Protein AF-A0A9W6WS27-F1 (afdb_monomer)

pLDDT: mean 73.04, std 21.35, range [10.72, 97.38]

InterPro domains:
  IPR033253 Cilia- and flagella-associated protein 45 [PTHR15504] (32-491)
  IPR043597 Trichohyalin-plectin-homology domain [PF13868] (130-472)

Radius of gyration: 86.31 Å; Cα contacts (8 Å, |Δi|>4): 50; chains: 1; bounding box: 166×81×268 Å

Solvent-accessible surface area (backbone atoms only — not comparable to full-atom values): 30994 Å² total; per-residue (Å²): 139,84,91,81,92,85,86,90,85,84,90,84,88,88,84,89,89,81,87,81,88,82,90,84,86,89,89,86,89,85,90,88,86,87,89,87,82,89,84,90,80,85,90,80,90,84,83,80,53,67,71,57,52,49,49,48,56,60,74,66,52,80,72,48,74,68,55,48,52,56,50,49,53,48,54,49,49,54,48,48,53,53,48,50,57,50,46,54,51,48,54,50,52,49,52,52,50,52,52,48,62,70,65,49,81,73,52,71,69,55,48,50,56,47,49,54,50,50,49,52,51,49,53,54,49,53,54,54,54,56,66,35,67,62,48,45,50,46,50,55,42,49,55,49,21,42,52,52,39,52,48,54,50,51,56,47,55,52,48,56,50,50,52,52,48,50,57,49,50,54,51,51,52,53,53,52,50,49,52,51,52,51,51,48,52,59,45,51,53,53,53,47,51,53,48,53,48,51,52,52,54,48,47,54,49,51,53,50,50,49,51,54,47,54,46,51,50,49,53,51,49,50,50,48,50,53,47,50,52,47,47,56,53,46,51,56,49,47,56,61,41,52,66,54,42,67,70,47,61,86,68,62,86,81,72,84,88,82,76,92,82,81,87,86,87,85,84,84,89,85,82,88,80,88,82,84,86,88,85,85,87,87,84,81,89,80,78,86,84,83,84,83,81,85,68,97,76,79,87,80,92,68,101,76,85,86,86,78,86,81,86,70,92,78,79,78,95,81,78,72,95,73,89,79,88,89,87,86,88,86,86,87,89,84,87,88,90,90,85,90,88,89,87,91,84,91,90,92,89,86,84,94,67,76,70,69,49,62,67,48,47,57,55,45,47,56,48,46,51,55,48,45,58,48,47,50,56,46,49,53,51,50,51,55,46,50,48,52,50,48,53,52,49,49,55,49,52,50,52,49,54,50,50,53,50,54,51,51,50,51,51,50,53,52,52,52,52,52,49,51,55,50,50,53,51,50,53,50,52,49,50,51,51,50,51,53,51,49,50,54,48,50,53,58,46,50,52,50,52,50,53,50,52,50,50,55,50,52,50,50,52,50,53,50,57,54,45,55,40,49,74,72,65,33,50,69,77,53,44,45,68,57,73,68,55,64,64,80,74,67,78,114

Organism: NCBI:txid2077276

Mean predicted aligned error: 22.37 Å

Sequence (492 aa):
MLKRNIVATQSSTLSNQEGGDDGNSSLHGQLGKRVGKRMATKAPLVVVPEDELERIKAETKILTPADLEALEAKREADQEHQRLTSKARKDHMLKLSEEAAQRAPKSEIEQIFSAEKHEILRRAQVLKDQMHDSVKLMKTLGTRAQAFTIRDQQLKVKKELEDEHHIYDEKMNTLMEIERLESLKRQEHRDEEKKKKRYADRKVLEDQIEDRRRQRLKESNEIAQEAQEMLTKIQRQQEEEAEKERAKALRAQRSMEEIKKFNEETLQRRQEVQRKIKEEEDQVLAYQLKKAEDLKRREEEEAQRRHEAELRCAKLRSMQEKMANEKAELDELRAKRAAEARERQAREADLALARKQKEEMDELRRARNAQAMHRERARVKEATLQQREYESIMVQVESDKARVKAEDEKRKLASMAHRRVLQSQIEEKERLKKLAFIKKQEEGQALKEEFARELEKLEKIRLEEVGELVEAGVNPLYLSEMKALVIEKQIR

Foldseek 3Di:
DDDDDDDDDDDDDDDDDDDDDDDDDDDDDDDDDDDDDDDDDDDDDDDQDVVNVVVCVVVPPPQDVVNVVVVVVVVVVVVVVVVVVVVVVVVVVVVVVVVCVVPPDDDPVVVVVVVVVVVVVVVVVVVVLCPAVLNVVLVVLLVVLVVVQVVVVVVVVVVVVVVVVVVVVVVVVVVVVVVVVVVVVVVVVVVVVVVVVVVVVVVVVVVVVVVVVVVVVVVVVVVVVVVVVVVVVVVVVVVVVVVVVVVVVVPPPPDDDPDDDDDDDDDDDDDDPDDPDPDPDPPDDPPDDPDPPPDVPPDDPDPDPDDDDPPDDDDDPDDDPDDDDDPDPPDDPDDDDDDDDDDDDDDDDDDPDPDVVPVVVVVCVVVVVVVVVVVVVVVVVVVVVVVVVVVVVVVVVVVVVVVVVVVVVVVVVVVVVVVVVVVVVVVVVVVVVVVVVVVVVVVVVVVVVVVVVSVVVSVVVLVVSLVVSVVVVRDVVSCPCSNPDDVVVSVD

Structure (mmCIF, N/CA/C/O backbone):
data_AF-A0A9W6WS27-F1
#
_entry.id   AF-A0A9W6WS27-F1
#
loop_
_atom_site.group_PDB
_atom_site.id
_atom_site.type_symbol
_atom_site.label_atom_id
_atom_site.label_alt_id
_atom_site.label_comp_id
_atom_site.label_asym_id
_atom_site.label_entity_id
_atom_site.label_seq_id
_atom_site.pdbx_PDB_ins_code
_atom_site.Cartn_x
_atom_site.Cartn_y
_atom_site.Cartn_z
_atom_site.occupancy
_atom_site.B_iso_or_equiv
_atom_site.auth_seq_id
_atom_site.auth_comp_id
_atom_site.auth_asym_id
_atom_site.auth_atom_id
_atom_site.pdbx_PDB_model_num
ATOM 1 N N . MET A 1 1 ? 11.389 -37.308 45.048 1.00 40.06 1 MET A N 1
ATOM 2 C CA . MET A 1 1 ? 12.654 -37.765 45.680 1.00 40.06 1 MET A CA 1
ATOM 3 C C . MET A 1 1 ? 13.746 -36.799 45.225 1.00 40.06 1 MET A C 1
ATOM 5 O O . MET A 1 1 ? 13.680 -36.430 44.066 1.00 40.06 1 MET A O 1
ATOM 9 N N . LEU A 1 2 ? 14.693 -36.291 46.021 1.00 35.94 2 LEU A N 1
ATOM 10 C CA . LEU A 1 2 ? 15.116 -36.556 47.410 1.00 35.94 2 LEU A CA 1
ATOM 11 C C . LEU A 1 2 ? 15.575 -35.235 48.083 1.00 35.94 2 LEU A C 1
ATOM 13 O O . LEU A 1 2 ? 15.938 -34.290 47.392 1.00 35.94 2 LEU A O 1
ATOM 17 N N . LYS A 1 3 ? 15.586 -35.179 49.425 1.00 50.16 3 LYS A N 1
ATOM 18 C CA . LYS A 1 3 ? 16.184 -34.081 50.222 1.00 50.16 3 LYS A CA 1
ATOM 19 C C . LYS A 1 3 ? 17.676 -34.338 50.503 1.00 50.16 3 LYS A C 1
ATOM 21 O O . LYS A 1 3 ? 18.033 -35.498 50.696 1.00 50.16 3 LYS A O 1
ATOM 26 N N . ARG A 1 4 ? 18.470 -33.268 50.672 1.00 41.88 4 ARG A N 1
ATOM 27 C CA . ARG A 1 4 ? 19.651 -33.080 51.572 1.00 41.88 4 ARG A CA 1
ATOM 28 C C . ARG A 1 4 ? 20.161 -31.639 51.337 1.00 41.88 4 ARG A C 1
ATOM 30 O O . ARG A 1 4 ? 20.271 -31.270 50.178 1.00 41.88 4 ARG A O 1
ATOM 37 N N . ASN A 1 5 ? 20.280 -30.704 52.289 1.00 45.62 5 ASN A N 1
ATOM 38 C CA . ASN A 1 5 ? 20.915 -30.647 53.625 1.00 45.62 5 ASN A CA 1
ATOM 39 C C . ASN A 1 5 ? 22.427 -30.926 53.648 1.00 45.62 5 ASN A C 1
ATOM 41 O O . ASN A 1 5 ? 22.810 -32.033 53.285 1.00 45.62 5 ASN A O 1
ATOM 45 N N . ILE A 1 6 ? 23.189 -29.948 54.186 1.00 37.59 6 ILE A N 1
ATOM 46 C CA . ILE A 1 6 ? 24.483 -29.954 54.938 1.00 37.59 6 ILE A CA 1
ATOM 47 C C . ILE A 1 6 ? 25.163 -28.587 54.653 1.00 37.59 6 ILE A C 1
ATOM 49 O O . ILE A 1 6 ? 25.427 -28.293 53.498 1.00 37.59 6 ILE A O 1
ATOM 53 N N . VAL A 1 7 ? 25.159 -27.593 55.558 1.00 36.16 7 VAL A N 1
ATOM 54 C CA . VAL A 1 7 ? 25.900 -27.380 56.836 1.00 36.16 7 VAL A CA 1
ATOM 55 C C . VAL A 1 7 ? 27.152 -26.491 56.662 1.00 36.16 7 VAL A C 1
ATOM 57 O O . VAL A 1 7 ? 27.851 -26.552 55.662 1.00 36.16 7 VAL A O 1
ATOM 60 N N . ALA A 1 8 ? 27.343 -25.625 57.661 1.00 39.62 8 ALA A N 1
ATOM 61 C CA . ALA A 1 8 ? 28.227 -24.465 57.765 1.00 39.62 8 ALA A CA 1
ATOM 62 C C . ALA A 1 8 ? 29.754 -24.686 57.705 1.00 39.62 8 ALA A C 1
ATOM 64 O O . ALA A 1 8 ? 30.258 -25.762 58.015 1.00 39.62 8 ALA A O 1
ATOM 65 N N . THR A 1 9 ? 30.472 -23.570 57.517 1.00 33.84 9 THR A N 1
ATOM 66 C CA . THR A 1 9 ? 31.844 -23.329 58.009 1.00 33.84 9 THR A CA 1
ATOM 67 C C . THR A 1 9 ? 31.964 -21.913 58.598 1.00 33.84 9 THR A C 1
ATOM 69 O O . THR A 1 9 ? 31.329 -20.983 58.105 1.00 33.84 9 THR A O 1
ATOM 72 N N . GLN A 1 10 ? 32.755 -21.756 59.665 1.00 37.88 10 GLN A N 1
ATOM 73 C CA . GLN A 1 10 ? 33.026 -20.492 60.379 1.00 37.88 10 GLN A CA 1
ATOM 74 C C . GLN A 1 10 ? 34.443 -19.947 60.067 1.00 37.88 10 GLN A C 1
ATOM 76 O O . GLN A 1 10 ? 35.187 -20.583 59.326 1.00 37.88 10 GLN A O 1
ATOM 81 N N . SER A 1 11 ? 34.827 -18.856 60.758 1.00 32.66 11 SER A N 1
ATOM 82 C CA . SER A 1 11 ? 36.189 -18.292 60.955 1.00 32.66 11 SER A CA 1
ATOM 83 C C . SER A 1 11 ? 36.771 -17.388 59.845 1.00 32.66 11 SER A C 1
ATOM 85 O O . SER A 1 11 ? 36.413 -17.547 58.686 1.00 32.66 11 SER A O 1
ATOM 87 N N . SER A 1 12 ? 37.715 -16.463 60.106 1.00 32.25 12 SER A N 1
ATOM 88 C CA . SER A 1 12 ? 37.779 -15.382 61.130 1.00 32.25 12 SER A CA 1
ATOM 89 C C . SER A 1 12 ? 39.025 -14.484 60.930 1.00 32.25 12 SER A C 1
ATOM 91 O O . SER A 1 12 ? 40.120 -15.015 60.783 1.00 32.25 12 SER A O 1
ATOM 93 N N . THR A 1 13 ? 38.867 -13.162 61.130 1.00 32.94 13 THR A N 1
ATOM 94 C CA . THR A 1 13 ? 39.863 -12.169 61.644 1.00 32.94 13 THR A CA 1
ATOM 95 C C . THR A 1 13 ? 41.123 -11.743 60.843 1.00 32.94 13 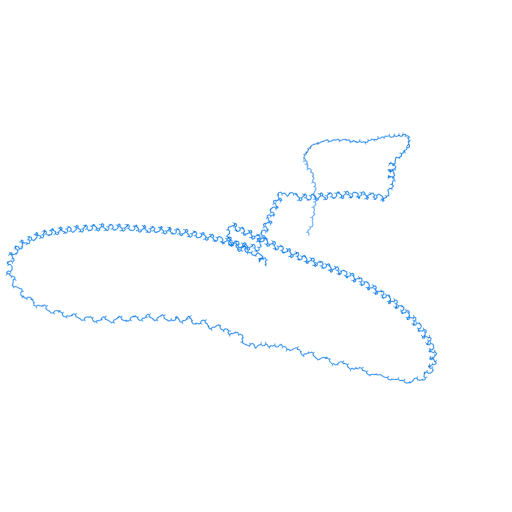THR A C 1
ATOM 97 O O . THR A 1 13 ? 41.737 -12.545 60.155 1.00 32.94 13 THR A O 1
ATOM 100 N N . LEU A 1 14 ? 41.551 -10.487 61.125 1.00 33.91 14 LEU A N 1
ATOM 101 C CA . LEU A 1 14 ? 42.830 -9.782 60.819 1.00 33.91 14 LEU A CA 1
ATOM 102 C C . LEU A 1 14 ? 43.001 -9.187 59.391 1.00 33.91 14 LEU A C 1
ATOM 104 O O . LEU A 1 14 ? 42.597 -9.818 58.426 1.00 33.91 14 LEU A O 1
ATOM 108 N N . SER A 1 15 ? 43.608 -7.999 59.165 1.00 33.66 15 SER A N 1
ATOM 109 C CA . SER A 1 15 ? 44.001 -6.877 60.065 1.00 33.66 15 SER A CA 1
ATOM 110 C C . SER A 1 15 ? 44.525 -5.621 59.310 1.00 33.66 15 SER A C 1
ATOM 112 O O . SER A 1 15 ? 45.209 -5.782 58.307 1.00 33.66 15 SER A O 1
ATOM 114 N N . ASN A 1 16 ? 44.379 -4.439 59.941 1.00 34.50 16 ASN A N 1
ATOM 115 C CA . ASN A 1 16 ? 45.289 -3.259 59.960 1.00 34.50 16 ASN A CA 1
ATOM 116 C C . ASN A 1 16 ? 45.363 -2.157 58.860 1.00 34.50 16 ASN A C 1
ATOM 118 O O . ASN A 1 16 ? 45.214 -2.401 57.670 1.00 34.50 16 ASN A O 1
ATOM 122 N N . GLN A 1 17 ? 45.758 -0.973 59.384 1.00 35.91 17 GLN A N 1
ATOM 123 C CA . GLN A 1 17 ? 46.262 0.299 58.805 1.00 35.91 17 GLN A CA 1
ATOM 124 C C . GLN A 1 17 ? 45.269 1.376 58.299 1.00 35.91 17 GLN A C 1
ATOM 126 O O . GLN A 1 17 ? 44.304 1.049 57.620 1.00 35.91 17 GLN A O 1
ATOM 131 N N . GLU A 1 18 ? 45.493 2.691 58.513 1.00 34.69 18 GLU A N 1
ATOM 132 C CA . GLU A 1 18 ? 46.156 3.447 59.618 1.00 34.69 18 GLU A CA 1
ATOM 133 C C . GLU A 1 18 ? 45.931 4.981 59.462 1.00 34.69 18 GLU A C 1
ATOM 135 O O . GLU A 1 18 ? 45.729 5.446 58.344 1.00 34.69 18 GLU A O 1
ATOM 140 N N . GLY A 1 19 ? 46.041 5.757 60.558 1.00 29.69 19 GLY A N 1
ATOM 141 C CA . GLY A 1 19 ? 46.113 7.242 60.585 1.00 29.69 19 GLY A CA 1
ATOM 142 C C . GLY A 1 19 ? 44.777 8.018 60.474 1.00 29.69 19 GLY A C 1
ATOM 143 O O . GLY A 1 19 ? 43.865 7.587 59.781 1.00 29.69 19 GLY A O 1
ATOM 144 N N . GLY A 1 20 ? 44.571 9.179 61.117 1.00 32.94 20 GLY A N 1
ATOM 145 C CA . GLY A 1 20 ? 45.378 9.894 62.122 1.00 32.94 20 GLY A CA 1
ATOM 146 C C . GLY A 1 20 ? 45.042 11.402 62.208 1.00 32.94 20 GLY A C 1
ATOM 147 O O . GLY A 1 20 ? 45.109 12.065 61.180 1.00 32.94 20 GLY A O 1
ATOM 148 N N . ASP A 1 21 ? 44.767 11.896 63.432 1.00 34.75 21 ASP A N 1
ATOM 149 C CA . ASP A 1 21 ? 45.034 13.264 63.967 1.00 34.75 21 ASP A CA 1
ATOM 150 C C . ASP A 1 21 ? 44.313 14.525 63.392 1.00 34.75 21 ASP A C 1
ATOM 152 O O . ASP A 1 21 ? 43.947 14.563 62.223 1.00 34.75 21 ASP A O 1
ATOM 156 N N . ASP A 1 22 ? 44.058 15.629 64.135 1.00 35.16 22 ASP A N 1
ATOM 157 C CA . ASP A 1 22 ? 44.224 15.954 65.580 1.00 35.16 22 ASP A CA 1
ATOM 158 C C . ASP A 1 22 ? 43.330 17.162 66.038 1.00 35.16 22 ASP A C 1
ATOM 160 O O . ASP A 1 22 ? 42.973 18.016 65.228 1.00 35.16 22 ASP A O 1
ATOM 164 N N . GLY A 1 23 ? 43.054 17.258 67.354 1.00 30.73 23 GLY A N 1
ATOM 165 C CA . GLY A 1 23 ? 42.897 18.476 68.192 1.00 30.73 23 GLY A CA 1
ATOM 166 C C . GLY A 1 23 ? 41.609 19.349 68.204 1.00 30.73 23 GLY A C 1
ATOM 167 O O . GLY A 1 23 ? 40.865 19.404 67.234 1.00 30.73 23 GLY A O 1
ATOM 168 N N . ASN A 1 24 ? 41.296 20.160 69.246 1.00 35.22 24 ASN A N 1
ATOM 169 C CA . ASN A 1 24 ? 41.507 20.092 70.722 1.00 35.22 24 ASN A CA 1
ATOM 170 C C . ASN A 1 24 ? 40.685 21.215 71.463 1.00 35.22 24 ASN A C 1
ATOM 172 O O . ASN A 1 24 ? 40.178 22.131 70.821 1.00 35.22 24 ASN A O 1
ATOM 176 N N . SER A 1 25 ? 40.680 21.212 72.813 1.00 31.05 25 SER A N 1
ATOM 177 C CA . SER A 1 25 ? 40.244 22.238 73.810 1.00 31.05 25 SER A CA 1
ATOM 178 C C . SER A 1 25 ? 38.731 22.256 74.162 1.00 31.05 25 SER A C 1
ATOM 180 O O . SER A 1 25 ? 37.904 22.445 73.282 1.00 31.05 25 SER A O 1
ATOM 182 N N . SER A 1 26 ? 38.244 21.870 75.366 1.00 33.38 26 SER A N 1
ATOM 183 C CA . SER A 1 26 ? 38.451 22.288 76.795 1.00 33.38 26 SER A CA 1
ATOM 184 C C . SER A 1 26 ? 37.509 23.449 77.206 1.00 33.38 26 SER A C 1
ATOM 186 O O . SER A 1 26 ? 37.306 24.326 76.384 1.00 33.38 26 SER A O 1
ATOM 188 N N . LEU A 1 27 ? 36.860 23.585 78.379 1.00 28.95 27 LEU A N 1
ATOM 189 C CA . LEU A 1 27 ? 37.094 23.258 79.812 1.00 28.95 27 LEU A CA 1
ATOM 190 C C . LEU A 1 27 ? 35.717 23.097 80.549 1.00 28.95 27 LEU A C 1
ATOM 192 O O . LEU A 1 27 ? 34.692 23.332 79.923 1.00 28.95 27 LEU A O 1
ATOM 196 N N . HIS A 1 28 ? 35.554 22.877 81.871 1.00 30.34 28 HIS A N 1
ATOM 197 C CA . HIS A 1 28 ? 36.192 22.003 82.885 1.00 30.34 28 HIS A CA 1
ATOM 198 C C . HIS A 1 28 ? 35.439 22.134 84.250 1.00 30.34 28 HIS A C 1
ATOM 200 O O . HIS A 1 28 ? 35.124 23.249 84.654 1.00 30.34 28 HIS A O 1
ATOM 206 N N . GLY A 1 29 ? 35.262 21.042 85.019 1.00 29.09 29 GLY A N 1
ATOM 207 C CA . GLY A 1 29 ? 34.930 21.066 86.468 1.00 29.09 29 GLY A CA 1
ATOM 208 C C . GLY A 1 29 ? 33.453 20.818 86.866 1.00 29.09 29 GLY A C 1
ATOM 209 O O . GLY A 1 29 ? 32.547 21.086 86.091 1.00 29.09 29 GLY A O 1
ATOM 210 N N . GLN A 1 30 ? 33.132 20.304 88.066 1.00 33.69 30 GLN A N 1
ATOM 211 C CA . GLN A 1 30 ? 33.994 19.706 89.103 1.00 33.69 30 GLN A CA 1
ATOM 212 C C . GLN A 1 30 ? 33.176 18.788 90.051 1.00 33.69 30 GLN A C 1
ATOM 214 O O . GLN A 1 30 ? 31.986 19.003 90.267 1.00 33.69 30 GLN A O 1
ATOM 219 N N . LEU A 1 31 ? 33.807 17.752 90.620 1.00 37.69 31 LEU A N 1
ATOM 220 C CA . LEU A 1 31 ? 33.181 16.771 91.528 1.00 37.69 31 LEU A CA 1
ATOM 221 C C . LEU A 1 31 ? 33.170 17.230 92.998 1.00 37.69 31 LEU A C 1
ATOM 223 O O . LEU A 1 31 ? 34.137 17.821 93.471 1.00 37.69 31 LEU A O 1
ATOM 227 N N . GLY A 1 32 ? 32.144 16.821 93.756 1.00 30.70 32 GLY A N 1
ATOM 228 C CA . GLY A 1 32 ? 32.062 17.022 95.207 1.00 30.70 32 GLY A CA 1
ATOM 229 C C . GLY A 1 32 ? 31.523 15.806 95.971 1.00 30.70 32 GLY A C 1
ATOM 230 O O . GLY A 1 32 ? 30.317 15.626 96.091 1.00 30.70 32 GLY A O 1
ATOM 231 N N . LYS A 1 33 ? 32.418 14.996 96.556 1.00 38.50 33 LYS A N 1
ATOM 232 C CA . LYS A 1 33 ? 32.110 14.041 97.641 1.00 38.50 33 LYS A CA 1
ATOM 233 C C . LYS A 1 33 ? 32.955 14.397 98.862 1.00 38.50 33 LYS A C 1
ATOM 235 O O . LYS A 1 33 ? 34.175 14.474 98.737 1.00 38.50 33 LYS A O 1
ATOM 240 N N . ARG A 1 34 ? 32.350 14.503 100.051 1.00 31.08 34 ARG A N 1
ATOM 241 C CA . ARG A 1 34 ? 33.059 14.384 101.340 1.00 31.08 34 ARG A CA 1
ATOM 242 C C . ARG A 1 34 ? 32.205 13.651 102.373 1.00 31.08 34 ARG A C 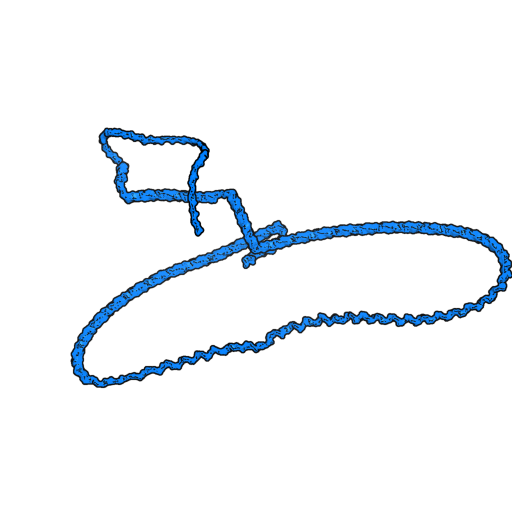1
ATOM 244 O O . ARG A 1 34 ? 30.996 13.831 102.433 1.00 31.08 34 ARG A O 1
ATOM 251 N N . VAL A 1 35 ? 32.876 12.836 103.182 1.00 36.28 35 VAL A N 1
ATOM 252 C CA . VAL A 1 35 ? 32.336 12.140 104.359 1.00 36.28 35 VAL A CA 1
ATOM 253 C C . VAL A 1 35 ? 32.805 12.888 105.612 1.00 36.28 35 VAL A C 1
ATOM 255 O O . VAL A 1 35 ? 33.951 13.332 105.660 1.00 36.28 35 VAL A O 1
ATOM 258 N N . GLY A 1 36 ? 31.942 13.010 106.624 1.00 33.62 36 GLY A N 1
ATOM 259 C CA . GLY A 1 36 ? 32.227 13.629 107.926 1.00 33.62 36 GLY A CA 1
ATOM 260 C C . GLY A 1 36 ? 31.649 12.796 109.077 1.00 33.62 36 GLY A C 1
ATOM 261 O O . GLY A 1 36 ? 30.747 11.989 108.863 1.00 33.62 36 GLY A O 1
ATOM 262 N N . LYS A 1 37 ? 32.210 12.916 110.288 1.00 34.19 37 LYS A N 1
ATOM 263 C CA . LYS A 1 37 ? 32.155 11.869 111.329 1.00 34.19 37 LYS A CA 1
ATOM 264 C C . LYS A 1 37 ? 31.637 12.402 112.679 1.00 34.19 37 LYS A C 1
ATOM 266 O O . LYS A 1 37 ? 32.184 13.367 113.183 1.00 34.19 37 LYS A O 1
ATOM 271 N N . ARG A 1 38 ? 30.661 11.688 113.263 1.00 32.72 38 ARG A N 1
ATOM 272 C CA . ARG A 1 38 ? 30.291 11.538 114.700 1.00 32.72 38 ARG A CA 1
ATOM 273 C C . ARG A 1 38 ? 30.209 12.757 115.667 1.00 32.72 38 ARG A C 1
ATOM 275 O O . ARG A 1 38 ? 31.209 13.377 115.986 1.00 32.72 38 ARG A O 1
ATOM 282 N N . MET A 1 39 ? 29.055 12.782 116.360 1.00 32.03 39 MET A N 1
ATOM 283 C CA . MET A 1 39 ? 28.789 13.136 117.782 1.00 32.03 39 MET A CA 1
ATOM 284 C C . MET A 1 39 ? 28.364 14.570 118.182 1.00 32.03 39 MET A C 1
ATOM 286 O O . MET A 1 39 ? 29.179 15.450 118.408 1.00 32.03 39 MET A O 1
ATOM 290 N N . ALA A 1 40 ? 27.049 14.677 118.427 1.00 44.00 40 ALA A N 1
ATOM 291 C CA . ALA A 1 40 ? 26.361 15.289 119.577 1.00 44.00 40 ALA A CA 1
ATOM 292 C C . ALA A 1 40 ? 26.664 16.737 120.028 1.00 44.00 40 ALA A C 1
ATOM 294 O O . ALA A 1 40 ? 27.675 17.010 120.661 1.00 44.00 40 ALA A O 1
ATOM 295 N N . THR A 1 41 ? 25.637 17.596 119.956 1.00 35.12 41 THR A N 1
ATOM 296 C CA . THR A 1 41 ? 25.129 18.371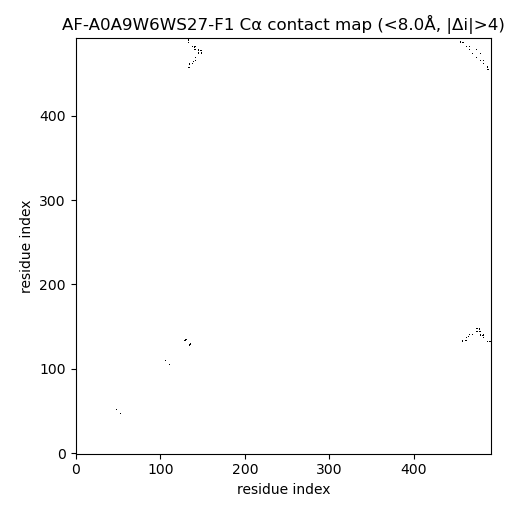 121.114 1.00 35.12 41 THR A CA 1
ATOM 297 C C . THR A 1 41 ? 23.668 18.812 120.892 1.00 35.12 41 THR A C 1
ATOM 299 O O . THR A 1 41 ? 23.248 19.016 119.762 1.00 35.12 41 THR A O 1
ATOM 302 N N . LYS A 1 42 ? 22.917 18.875 122.004 1.00 41.06 42 LYS A N 1
ATOM 303 C CA . LYS A 1 42 ? 21.566 19.428 122.290 1.00 41.06 42 LYS A CA 1
ATOM 304 C C . LYS A 1 42 ? 20.669 19.936 121.134 1.00 41.06 42 LYS A C 1
ATOM 306 O O . LYS A 1 42 ? 21.043 20.807 120.362 1.00 41.06 42 LYS A O 1
ATOM 311 N N . ALA A 1 43 ? 19.412 19.482 121.146 1.00 49.16 43 ALA A N 1
ATOM 312 C CA . ALA A 1 43 ? 18.354 19.900 120.224 1.00 49.16 43 ALA A CA 1
ATOM 313 C C . ALA A 1 43 ? 17.794 21.314 120.505 1.00 49.16 43 ALA A C 1
ATOM 315 O O . ALA A 1 43 ? 17.611 21.672 121.671 1.00 49.16 43 ALA A O 1
ATOM 316 N N . PRO A 1 44 ? 17.415 22.055 119.449 1.00 46.47 44 PRO A N 1
ATOM 317 C CA . PRO A 1 44 ? 16.407 23.109 119.497 1.00 46.47 44 PRO A CA 1
ATOM 318 C C . PRO A 1 44 ? 15.129 22.744 118.709 1.00 46.47 44 PRO A C 1
ATOM 320 O O . PRO A 1 44 ? 15.103 21.821 117.896 1.00 46.47 44 PRO A O 1
ATOM 323 N N . LEU A 1 45 ? 14.063 23.500 118.975 1.00 53.59 45 LEU A N 1
ATOM 324 C CA . LEU A 1 45 ? 12.737 23.410 118.355 1.00 53.59 45 LEU A CA 1
ATOM 325 C C . LEU A 1 45 ? 12.790 23.675 116.835 1.00 53.59 45 LEU A C 1
ATOM 327 O O . LEU A 1 45 ? 13.287 24.718 116.416 1.00 53.59 45 LEU A O 1
ATOM 331 N N . VAL A 1 46 ? 12.242 22.766 116.022 1.00 53.88 46 VAL A N 1
ATOM 332 C CA . VAL A 1 46 ? 12.137 22.929 114.559 1.00 53.88 46 VAL A CA 1
ATOM 333 C C . VAL A 1 46 ? 10.787 23.552 114.204 1.00 53.88 46 VAL A C 1
ATOM 335 O O . VAL A 1 46 ? 9.741 22.974 114.495 1.00 53.88 46 VAL A O 1
ATOM 338 N N . VAL A 1 47 ? 10.817 24.718 113.556 1.00 65.12 47 VAL A N 1
ATOM 339 C CA . VAL A 1 47 ? 9.648 25.339 112.916 1.00 65.12 47 VAL A CA 1
ATOM 340 C C . VAL A 1 47 ? 9.654 24.919 111.449 1.00 65.12 47 VAL A C 1
ATOM 342 O O . VAL A 1 47 ? 10.592 25.247 110.728 1.00 65.12 47 VAL A O 1
ATOM 345 N N . VAL A 1 48 ? 8.633 24.174 111.025 1.00 67.06 48 VAL A N 1
ATOM 346 C CA . VAL A 1 48 ? 8.501 23.678 109.646 1.00 67.06 48 VAL A CA 1
ATOM 347 C C . VAL A 1 48 ? 7.835 24.766 108.785 1.00 67.06 48 VAL A C 1
ATOM 349 O O . VAL A 1 48 ? 6.727 25.180 109.134 1.00 67.06 48 VAL A O 1
ATOM 352 N N . PRO A 1 49 ? 8.467 25.256 107.700 1.00 78.19 49 PRO A N 1
ATOM 353 C CA . PRO A 1 49 ? 7.851 26.218 106.783 1.00 78.19 49 PRO A CA 1
ATOM 354 C C . PRO A 1 49 ? 6.701 25.579 105.990 1.00 78.19 49 PRO A C 1
ATOM 356 O O . PRO A 1 49 ? 6.674 24.363 105.800 1.00 78.19 49 PRO A O 1
ATOM 359 N N . GLU A 1 50 ? 5.758 26.388 105.499 1.00 73.12 50 GLU A N 1
ATOM 360 C CA . GLU A 1 50 ? 4.568 25.875 104.798 1.00 73.12 50 GLU A CA 1
ATOM 361 C C . GLU A 1 50 ? 4.924 25.047 103.555 1.00 73.12 50 GLU A C 1
ATOM 363 O O . GLU A 1 50 ? 4.323 23.996 103.361 1.00 73.12 50 GLU A O 1
ATOM 368 N N . ASP A 1 51 ? 5.976 25.407 102.811 1.00 77.44 51 ASP A N 1
ATOM 369 C CA . ASP A 1 51 ? 6.482 24.619 101.675 1.00 77.44 51 ASP A CA 1
ATOM 370 C C . ASP A 1 51 ? 6.948 23.208 102.085 1.00 77.44 51 ASP A C 1
ATOM 372 O O . ASP A 1 51 ? 6.681 22.225 101.391 1.00 77.44 51 ASP A O 1
ATOM 376 N N . GLU A 1 52 ? 7.622 23.071 103.235 1.00 74.62 52 GLU A N 1
ATOM 377 C CA . GLU A 1 52 ? 7.981 21.755 103.779 1.00 74.62 52 GLU A CA 1
ATOM 378 C C . GLU A 1 52 ? 6.751 21.033 104.330 1.00 74.62 52 GLU A C 1
ATOM 380 O O . GLU A 1 52 ? 6.659 19.815 104.205 1.00 74.62 52 GLU A O 1
ATOM 385 N N . LEU A 1 53 ? 5.771 21.752 104.883 1.00 69.94 53 LEU A N 1
ATOM 386 C CA . LEU A 1 53 ? 4.521 21.170 105.364 1.00 69.94 53 LEU A CA 1
ATOM 387 C C . LEU A 1 53 ? 3.658 20.630 104.209 1.00 69.94 53 LEU A C 1
ATOM 389 O O . LEU A 1 53 ? 3.063 19.561 104.336 1.00 69.94 53 LEU A O 1
ATOM 393 N N . GLU A 1 54 ? 3.589 21.338 103.081 1.00 75.00 54 GLU A N 1
ATOM 394 C CA . GLU A 1 54 ? 2.914 20.896 101.858 1.00 75.00 54 GLU A CA 1
ATOM 395 C C . GLU A 1 54 ? 3.671 19.765 101.173 1.00 75.00 54 GLU A C 1
ATOM 397 O O . GLU A 1 54 ? 3.058 18.767 100.792 1.00 75.00 54 GLU A O 1
ATOM 402 N N . ARG A 1 55 ? 5.004 19.848 101.110 1.00 77.06 55 ARG A N 1
ATOM 403 C CA . ARG A 1 55 ? 5.845 18.748 100.635 1.00 77.06 55 ARG A CA 1
ATOM 404 C C . ARG A 1 55 ? 5.665 17.493 101.490 1.00 77.06 55 ARG A C 1
ATOM 406 O O . ARG A 1 55 ? 5.458 16.422 100.933 1.00 77.06 55 ARG A O 1
ATOM 413 N N . ILE A 1 56 ? 5.647 17.613 102.819 1.00 70.56 56 ILE A N 1
ATOM 414 C CA . ILE A 1 56 ? 5.358 16.498 103.731 1.00 70.56 56 ILE A CA 1
ATOM 415 C C . ILE A 1 56 ? 3.930 15.985 103.507 1.00 70.56 56 ILE A C 1
ATOM 417 O O . ILE A 1 56 ? 3.748 14.776 103.425 1.00 70.56 56 ILE A O 1
ATOM 421 N N . LYS A 1 57 ? 2.913 16.840 103.336 1.00 69.81 57 LYS A N 1
ATOM 422 C CA . LYS A 1 57 ? 1.535 16.403 103.010 1.00 69.81 57 LYS A CA 1
ATOM 423 C C . LYS A 1 57 ? 1.436 15.682 101.657 1.00 69.81 57 LYS A C 1
ATOM 425 O O . LYS A 1 57 ? 0.625 14.770 101.521 1.00 69.81 57 LYS A O 1
ATOM 430 N N . ALA A 1 58 ? 2.247 16.063 100.671 1.00 69.12 58 ALA A N 1
ATOM 431 C CA . ALA A 1 58 ? 2.313 15.406 99.368 1.00 69.12 58 ALA A CA 1
ATOM 432 C C . ALA A 1 58 ? 3.074 14.068 99.431 1.00 69.12 58 ALA A C 1
ATOM 434 O O . ALA A 1 58 ? 2.596 13.074 98.892 1.00 69.12 58 ALA A O 1
ATOM 435 N N . GLU A 1 59 ? 4.210 14.019 100.134 1.00 67.69 59 GLU A N 1
ATOM 436 C CA . GLU A 1 59 ? 5.030 12.812 100.332 1.00 67.69 59 GLU A CA 1
ATOM 437 C C . GLU A 1 59 ? 4.377 11.795 101.294 1.00 67.69 59 GLU A C 1
ATOM 439 O O . GLU A 1 59 ? 4.596 10.594 101.157 1.00 67.69 59 GLU A O 1
ATOM 444 N N . THR A 1 60 ? 3.534 12.240 102.235 1.00 65.56 60 THR A N 1
ATOM 445 C CA . THR A 1 60 ? 2.767 11.366 103.152 1.00 65.56 60 THR A CA 1
ATOM 446 C C . THR A 1 60 ? 1.401 10.944 102.611 1.00 65.56 60 THR A C 1
ATOM 448 O O . THR A 1 60 ? 0.686 10.184 103.272 1.00 65.56 60 THR A O 1
ATOM 451 N N . LYS A 1 61 ? 1.022 11.377 101.401 1.00 64.31 61 LYS A N 1
ATOM 452 C CA . LYS A 1 61 ? -0.197 10.897 100.750 1.00 64.31 61 LYS A CA 1
ATOM 453 C C . LYS A 1 61 ? 0.000 9.438 100.335 1.00 64.31 61 LYS A C 1
ATOM 455 O O . LYS A 1 61 ? 0.629 9.154 99.321 1.00 64.31 61 LYS A O 1
ATOM 460 N N . ILE A 1 62 ? -0.556 8.517 101.124 1.00 63.97 62 ILE A N 1
ATOM 461 C CA . ILE A 1 62 ? -0.553 7.078 100.833 1.00 63.97 62 ILE A CA 1
ATOM 462 C C . ILE A 1 62 ? -1.303 6.860 99.514 1.00 63.97 62 ILE A C 1
ATOM 464 O O . ILE A 1 62 ? -2.532 6.901 99.478 1.00 63.97 62 ILE A O 1
ATOM 468 N N . LEU A 1 63 ? -0.551 6.671 98.429 1.00 63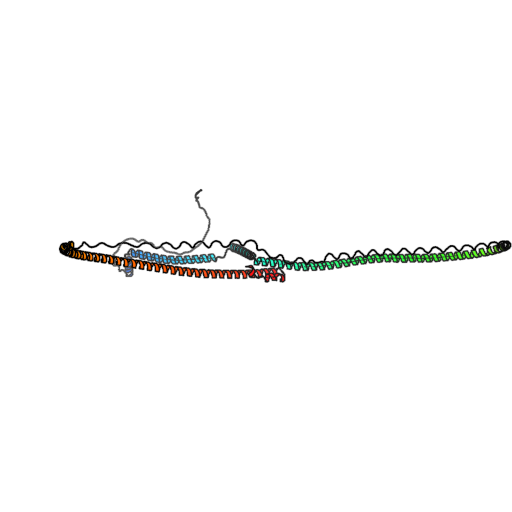.09 63 LEU A N 1
ATOM 469 C CA . LEU A 1 63 ? -1.104 6.373 97.113 1.00 63.09 63 LEU A CA 1
ATOM 470 C C . LEU A 1 63 ? -1.761 4.994 97.164 1.00 63.09 63 LEU A C 1
ATOM 472 O O . LEU A 1 63 ? -1.126 4.006 97.540 1.00 63.09 63 LEU A O 1
ATOM 476 N N . THR A 1 64 ? -3.035 4.924 96.790 1.00 71.62 64 THR A N 1
ATOM 477 C CA . THR A 1 64 ? -3.694 3.633 96.583 1.00 71.62 64 THR A CA 1
ATOM 478 C C . THR A 1 64 ? -3.124 2.975 95.317 1.00 71.62 64 THR A C 1
ATOM 480 O O . THR A 1 64 ? -2.597 3.683 94.453 1.00 71.62 64 THR A O 1
ATOM 483 N N . PRO A 1 65 ? -3.224 1.642 95.142 1.00 74.19 65 PRO A N 1
ATOM 484 C CA . PRO A 1 65 ? -2.801 1.001 93.892 1.00 74.19 65 PRO A CA 1
ATOM 485 C C . PRO A 1 65 ? -3.474 1.623 92.653 1.00 74.19 65 PRO A C 1
ATOM 487 O O . PRO A 1 65 ? -2.817 1.804 91.635 1.00 74.19 65 PRO A O 1
ATOM 490 N N . ALA A 1 66 ? -4.729 2.071 92.772 1.00 73.75 66 ALA A N 1
ATOM 491 C CA . ALA A 1 66 ? -5.437 2.780 91.705 1.00 73.75 66 ALA A CA 1
ATOM 492 C C . ALA A 1 66 ? -4.853 4.178 91.394 1.00 73.75 66 ALA A C 1
ATOM 494 O O . ALA A 1 66 ? -4.879 4.610 90.243 1.00 73.75 66 ALA A O 1
ATOM 495 N N . ASP A 1 67 ? -4.300 4.890 92.386 1.00 73.06 67 ASP A N 1
ATOM 496 C CA . ASP A 1 67 ? -3.616 6.174 92.156 1.00 73.06 67 ASP A CA 1
ATOM 497 C C . ASP A 1 67 ? -2.259 5.984 91.458 1.00 73.06 67 ASP A C 1
ATOM 499 O O . ASP A 1 67 ? -1.851 6.835 90.665 1.00 73.06 67 ASP A O 1
ATOM 503 N N . LEU A 1 68 ? -1.568 4.870 91.738 1.00 72.00 68 LEU A N 1
ATOM 504 C CA . LEU A 1 68 ? -0.336 4.484 91.045 1.00 72.00 68 LEU A CA 1
ATOM 505 C C . LEU A 1 68 ? -0.625 4.124 89.584 1.00 72.00 68 LEU A C 1
ATOM 507 O O . LEU A 1 68 ? -0.022 4.724 88.698 1.00 72.00 68 LEU A O 1
ATOM 511 N N . GLU A 1 69 ? -1.613 3.263 89.327 1.00 78.06 69 GLU A N 1
ATOM 512 C CA . GLU A 1 69 ? -2.073 2.934 87.968 1.00 78.06 69 GLU A CA 1
ATOM 513 C C . GLU A 1 69 ? -2.508 4.191 87.192 1.00 78.06 69 GLU A C 1
ATOM 515 O O . GLU A 1 69 ? -2.157 4.359 86.025 1.00 78.06 69 GLU A O 1
ATOM 520 N N . ALA A 1 70 ? -3.208 5.136 87.833 1.00 79.81 70 ALA A N 1
ATOM 521 C CA . ALA A 1 70 ? -3.614 6.393 87.200 1.00 79.81 70 ALA A CA 1
ATOM 522 C C . ALA A 1 70 ? -2.440 7.354 86.909 1.00 79.81 70 ALA A C 1
ATOM 524 O O . ALA A 1 70 ? -2.519 8.159 85.975 1.00 79.81 70 ALA A O 1
ATOM 525 N N . LEU A 1 71 ? -1.359 7.303 87.694 1.00 79.62 71 LEU A N 1
ATOM 526 C CA . LEU A 1 71 ? -0.122 8.047 87.431 1.00 79.62 71 LEU A CA 1
ATOM 527 C C . LEU A 1 71 ? 0.717 7.381 86.338 1.00 79.62 71 LEU A C 1
ATOM 529 O O . LEU A 1 71 ? 1.254 8.083 85.480 1.00 79.62 71 LEU A O 1
ATOM 533 N N . GLU A 1 72 ? 0.801 6.054 86.329 1.00 78.62 72 GLU A N 1
ATOM 534 C CA . GLU A 1 72 ? 1.468 5.282 85.280 1.00 78.62 72 GLU A CA 1
ATOM 535 C C . GLU A 1 72 ? 0.755 5.472 83.938 1.00 78.62 72 GLU A C 1
ATOM 537 O O . GLU A 1 72 ? 1.397 5.913 82.989 1.00 78.62 72 GLU A O 1
ATOM 542 N N . ALA A 1 73 ? -0.574 5.338 83.883 1.00 82.25 73 ALA A N 1
ATOM 543 C CA . ALA A 1 73 ? -1.370 5.592 82.680 1.00 82.25 73 ALA A CA 1
ATOM 544 C C . ALA A 1 73 ? -1.206 7.023 82.128 1.00 82.25 73 ALA A C 1
ATOM 546 O O . ALA A 1 73 ? -1.179 7.220 80.914 1.00 82.25 73 ALA A O 1
ATOM 547 N N . LYS A 1 74 ? -1.042 8.038 82.992 1.00 82.56 74 LYS A N 1
ATOM 548 C CA . LYS A 1 74 ? -0.715 9.410 82.552 1.00 82.56 74 LYS A CA 1
ATOM 549 C C . LYS A 1 74 ? 0.694 9.503 81.969 1.00 82.56 74 LYS A C 1
ATOM 551 O O . LYS A 1 74 ? 0.869 10.090 80.906 1.00 82.56 74 LYS A O 1
ATOM 556 N N . ARG A 1 75 ? 1.690 8.886 82.614 1.00 80.31 75 ARG A N 1
ATOM 557 C CA . ARG A 1 75 ? 3.075 8.853 82.107 1.00 80.31 75 ARG A CA 1
ATOM 558 C C . ARG A 1 75 ? 3.199 8.045 80.816 1.00 80.31 75 ARG A C 1
ATOM 560 O O . ARG A 1 75 ? 4.037 8.391 79.987 1.00 80.31 75 ARG A O 1
ATOM 567 N N . GLU A 1 76 ? 2.393 7.004 80.634 1.00 82.81 76 GLU A N 1
ATOM 568 C CA . GLU A 1 76 ? 2.277 6.253 79.383 1.00 82.81 76 GLU A CA 1
ATOM 569 C C . GLU A 1 76 ? 1.587 7.080 78.295 1.00 82.81 76 GLU A C 1
ATOM 571 O O . GLU A 1 76 ? 2.093 7.128 77.178 1.00 82.81 76 GLU A O 1
ATOM 576 N N . ALA A 1 77 ? 0.504 7.800 78.608 1.00 84.38 77 ALA A N 1
ATOM 577 C CA . ALA A 1 77 ? -0.157 8.699 77.661 1.00 84.38 77 ALA A CA 1
ATOM 578 C C . ALA A 1 77 ? 0.774 9.832 77.188 1.00 84.38 77 ALA A C 1
ATOM 580 O O . ALA A 1 77 ? 0.882 10.077 75.986 1.00 84.38 77 ALA A O 1
ATOM 581 N N . ASP A 1 78 ? 1.510 10.472 78.102 1.00 83.25 78 ASP A N 1
ATOM 582 C CA . ASP A 1 78 ? 2.505 11.498 77.765 1.00 83.25 78 ASP A CA 1
ATOM 583 C C . ASP A 1 78 ? 3.649 10.920 76.912 1.00 83.25 78 ASP A C 1
ATOM 585 O O . ASP A 1 78 ? 4.078 11.537 75.931 1.00 83.25 78 ASP A O 1
ATOM 589 N N . GLN A 1 79 ? 4.116 9.707 77.232 1.00 82.38 79 GLN A N 1
ATOM 590 C CA . GLN A 1 79 ? 5.103 8.993 76.419 1.00 82.38 79 GLN A CA 1
ATOM 591 C C . GLN A 1 79 ? 4.554 8.625 75.037 1.00 82.38 79 GLN A C 1
ATOM 593 O O . GLN A 1 79 ? 5.257 8.817 74.049 1.00 82.38 79 GLN A O 1
ATOM 598 N N . GLU A 1 80 ? 3.312 8.155 74.914 1.00 82.75 80 GLU A N 1
ATOM 599 C CA . GLU A 1 80 ? 2.692 7.871 73.617 1.00 82.75 80 GLU A CA 1
ATOM 600 C C . GLU A 1 80 ? 2.472 9.147 72.799 1.00 82.75 80 GLU A C 1
ATOM 602 O O . GLU A 1 80 ? 2.760 9.144 71.605 1.00 82.75 80 GLU A O 1
ATOM 607 N N . HIS A 1 81 ? 2.102 10.281 73.401 1.00 82.00 81 HIS A N 1
ATOM 608 C CA . HIS A 1 81 ? 2.068 11.570 72.698 1.00 82.00 81 HIS A CA 1
ATOM 609 C C . HIS A 1 81 ? 3.461 11.999 72.192 1.00 82.00 81 HIS A C 1
ATOM 611 O O . HIS A 1 81 ? 3.603 12.452 71.047 1.00 82.00 81 HIS A O 1
ATOM 617 N N . GLN A 1 82 ? 4.520 11.789 72.980 1.00 82.44 82 GLN A N 1
ATOM 618 C CA . GLN A 1 82 ? 5.905 12.017 72.543 1.00 82.44 82 GLN A CA 1
ATOM 619 C C . GLN A 1 82 ? 6.354 11.016 71.459 1.00 82.44 82 GLN A C 1
ATOM 621 O O . GLN A 1 82 ? 7.062 11.386 70.517 1.00 82.44 82 GLN A O 1
ATOM 626 N N . ARG A 1 83 ? 5.900 9.756 71.514 1.00 84.31 83 ARG A N 1
ATOM 627 C CA . ARG A 1 83 ? 6.150 8.742 70.474 1.00 84.31 83 ARG A CA 1
ATOM 628 C C . ARG A 1 83 ? 5.380 9.040 69.193 1.00 84.31 83 ARG A C 1
ATOM 630 O O . ARG A 1 83 ? 5.950 8.856 68.124 1.00 84.31 83 ARG A O 1
ATOM 637 N N . LEU A 1 84 ? 4.140 9.522 69.262 1.00 84.62 84 LEU A N 1
ATOM 638 C CA . LEU A 1 84 ? 3.318 9.900 68.108 1.00 84.62 84 LEU A CA 1
ATOM 639 C C . LEU A 1 84 ? 3.900 11.113 67.380 1.00 84.62 84 LEU A C 1
ATOM 641 O O . LEU A 1 84 ? 4.071 11.067 66.165 1.00 84.62 84 LEU A O 1
ATOM 645 N N . THR A 1 85 ? 4.294 12.159 68.108 1.00 84.19 85 THR A N 1
ATOM 646 C CA . THR A 1 85 ? 4.985 13.318 67.511 1.00 84.19 85 THR A CA 1
ATOM 647 C C . THR A 1 85 ? 6.347 12.933 66.920 1.00 84.19 85 THR A C 1
ATOM 649 O O . THR A 1 85 ? 6.709 13.412 65.845 1.00 84.19 85 THR A O 1
ATOM 652 N N . SER A 1 86 ? 7.074 12.005 67.552 1.00 84.94 86 SER A N 1
ATOM 653 C CA . SER A 1 86 ? 8.322 11.449 67.008 1.00 84.94 86 SER A CA 1
ATOM 654 C C . SER A 1 86 ? 8.105 10.559 65.776 1.00 84.94 86 SER A C 1
ATOM 656 O O . SER A 1 86 ? 8.898 10.633 64.840 1.00 84.94 86 SER A O 1
ATOM 658 N N . LYS A 1 87 ? 7.040 9.744 65.743 1.00 88.50 87 LYS A N 1
ATOM 659 C CA . LYS A 1 87 ? 6.627 8.941 64.577 1.00 88.50 87 LYS A CA 1
ATOM 660 C C . LYS A 1 87 ? 6.258 9.856 63.412 1.00 88.50 87 LYS A C 1
ATOM 662 O O . LYS A 1 87 ? 6.893 9.760 62.377 1.00 88.50 87 LYS A O 1
ATOM 667 N N . ALA A 1 88 ? 5.381 10.839 63.619 1.00 87.88 88 ALA A N 1
ATOM 668 C CA . ALA A 1 88 ? 4.991 11.794 62.579 1.00 87.88 88 ALA A CA 1
ATOM 669 C C . ALA A 1 88 ? 6.194 12.544 61.970 1.00 87.88 88 ALA A C 1
ATOM 671 O O . ALA A 1 88 ? 6.256 12.724 60.755 1.00 87.88 88 ALA A O 1
ATOM 672 N N . ARG A 1 89 ? 7.190 12.930 62.786 1.00 85.31 89 ARG A N 1
ATOM 673 C CA . ARG A 1 89 ? 8.456 13.504 62.289 1.00 85.31 89 ARG A CA 1
ATOM 674 C C . ARG A 1 89 ? 9.279 12.499 61.480 1.00 85.31 89 ARG A C 1
ATOM 676 O O . ARG A 1 89 ? 9.811 12.875 60.440 1.00 85.31 89 ARG A O 1
ATOM 683 N N . LYS A 1 90 ? 9.382 11.243 61.930 1.00 88.88 90 LYS A N 1
ATOM 684 C CA . LYS A 1 90 ? 10.058 10.170 61.182 1.00 88.88 90 LYS A CA 1
ATOM 685 C C . LYS A 1 90 ? 9.362 9.902 59.852 1.00 88.88 90 LYS A C 1
ATOM 687 O O . LYS A 1 90 ? 10.041 9.919 58.839 1.00 88.88 90 LYS A O 1
ATOM 692 N N . ASP A 1 91 ? 8.042 9.756 59.838 1.00 88.38 91 ASP A N 1
ATOM 693 C CA . ASP A 1 91 ? 7.245 9.490 58.635 1.00 88.38 91 ASP A CA 1
ATOM 694 C C . ASP A 1 91 ? 7.328 10.654 57.632 1.00 88.38 91 ASP A C 1
ATOM 696 O O . ASP A 1 91 ? 7.413 10.437 56.426 1.00 88.38 91 ASP A O 1
ATOM 700 N N . HIS A 1 92 ? 7.360 11.900 58.121 1.00 88.56 92 HIS A N 1
ATOM 701 C CA . HIS A 1 92 ? 7.584 13.087 57.292 1.00 88.56 92 HIS A CA 1
ATOM 702 C C . HIS A 1 92 ? 9.001 13.122 56.698 1.00 88.56 92 HIS A C 1
ATOM 704 O O . HIS A 1 92 ? 9.160 13.388 55.509 1.00 88.56 92 HIS A O 1
ATOM 710 N N . MET A 1 93 ? 10.031 12.808 57.494 1.00 84.50 93 MET A N 1
ATOM 711 C CA . MET A 1 93 ? 11.408 12.662 57.002 1.00 84.50 93 MET A CA 1
ATOM 712 C C . MET A 1 93 ? 11.553 11.507 56.006 1.00 84.50 93 MET A C 1
ATOM 714 O O . MET A 1 93 ? 12.321 11.625 55.055 1.00 84.50 93 MET A O 1
ATOM 718 N N . LEU A 1 94 ? 10.805 10.417 56.194 1.00 87.75 94 LEU A N 1
ATOM 719 C CA . LEU A 1 94 ? 10.807 9.256 55.306 1.00 87.75 94 LEU A CA 1
ATOM 720 C C . LEU A 1 94 ? 10.229 9.643 53.938 1.00 87.75 94 LEU A C 1
ATOM 722 O O . LEU A 1 94 ? 10.919 9.483 52.936 1.00 87.75 94 LEU A O 1
ATOM 726 N N . LYS A 1 95 ? 9.063 10.304 53.906 1.00 89.81 95 LYS A N 1
ATOM 727 C CA . LYS A 1 95 ? 8.476 10.871 52.674 1.00 89.81 95 LYS A CA 1
ATOM 728 C C . LYS A 1 95 ? 9.404 11.868 51.980 1.00 89.81 95 LYS A C 1
ATOM 730 O O . LYS A 1 95 ? 9.614 11.765 50.778 1.00 89.81 95 LYS A O 1
ATOM 735 N N . LEU A 1 96 ? 10.028 12.783 52.727 1.00 87.44 96 LEU A N 1
ATOM 736 C CA . LEU A 1 96 ? 11.025 13.708 52.172 1.00 87.44 96 LEU A CA 1
ATOM 737 C C . LEU A 1 96 ? 12.235 12.977 51.574 1.00 87.44 96 LEU A C 1
ATOM 739 O O . LEU A 1 96 ? 12.754 13.409 50.549 1.00 87.44 96 LEU A O 1
ATOM 743 N N . SER A 1 97 ? 12.674 11.871 52.182 1.00 86.06 97 SER A N 1
ATOM 744 C CA . SER A 1 97 ? 13.766 11.046 51.652 1.00 86.06 97 SER A CA 1
ATOM 745 C C . SER A 1 97 ? 13.359 10.256 50.403 1.00 86.06 97 SER A C 1
ATOM 747 O O . SER A 1 97 ? 14.155 10.147 49.475 1.00 86.06 97 SER A O 1
ATOM 749 N N . GLU A 1 98 ? 12.112 9.780 50.326 1.00 86.69 98 GLU A N 1
ATOM 750 C CA . GLU A 1 98 ? 11.546 9.128 49.138 1.00 86.69 98 GLU A CA 1
ATOM 751 C C . GLU A 1 98 ? 11.388 10.128 47.982 1.00 86.69 98 GLU A C 1
ATOM 753 O O . GLU A 1 98 ? 11.780 9.837 46.853 1.00 86.69 98 GLU A O 1
ATOM 758 N N . GLU A 1 99 ? 10.893 11.338 48.258 1.00 86.75 99 GLU A N 1
ATOM 759 C CA . GLU A 1 99 ? 10.815 12.433 47.284 1.00 86.75 99 GLU A CA 1
ATOM 760 C C . GLU A 1 99 ? 12.203 12.897 46.821 1.00 86.75 99 GLU A C 1
ATOM 762 O O . GLU A 1 99 ? 12.396 13.167 45.635 1.00 86.75 99 GLU A O 1
ATOM 767 N N . ALA A 1 100 ? 13.184 12.974 47.727 1.00 84.12 100 ALA A N 1
ATOM 768 C CA . ALA A 1 100 ? 14.568 13.298 47.385 1.00 84.12 100 ALA A CA 1
ATOM 769 C C . ALA A 1 100 ? 15.218 12.199 46.529 1.00 84.12 100 ALA A C 1
ATOM 771 O O . ALA A 1 100 ? 15.898 12.516 45.556 1.00 84.12 100 ALA A O 1
ATOM 772 N N . ALA A 1 101 ? 14.958 10.922 46.830 1.00 82.56 101 ALA A N 1
ATOM 773 C CA . ALA A 1 101 ? 15.417 9.794 46.022 1.00 82.56 101 ALA A CA 1
ATOM 774 C C . ALA A 1 101 ? 14.766 9.772 44.626 1.00 82.56 101 ALA A C 1
ATOM 776 O O . ALA A 1 101 ? 15.443 9.481 43.645 1.00 82.56 101 ALA A O 1
ATOM 777 N N . GLN A 1 102 ? 13.484 10.137 44.505 1.00 80.69 102 GLN A N 1
ATOM 778 C CA . GLN A 1 102 ? 12.805 10.263 43.206 1.00 80.69 102 GLN A CA 1
ATOM 779 C C . GLN A 1 102 ? 13.252 11.493 42.399 1.00 80.69 102 GLN A C 1
ATOM 781 O O . GLN A 1 102 ? 13.240 11.453 41.169 1.00 80.69 102 GLN A O 1
ATOM 786 N N . ARG A 1 103 ? 13.639 12.588 43.071 1.00 81.00 103 ARG A N 1
ATOM 787 C CA . ARG A 1 103 ? 14.188 13.801 42.438 1.00 81.00 103 ARG A CA 1
ATOM 788 C C . ARG A 1 103 ? 15.686 13.724 42.138 1.00 81.00 103 ARG A C 1
ATOM 790 O O . ARG A 1 103 ? 16.191 14.621 41.464 1.00 81.00 103 ARG A O 1
ATOM 797 N N . ALA A 1 104 ? 16.394 12.709 42.631 1.00 83.50 104 ALA A N 1
ATOM 798 C CA . ALA A 1 104 ? 17.814 12.543 42.361 1.00 83.50 104 ALA A CA 1
ATOM 799 C C . ALA A 1 104 ? 18.057 12.454 40.837 1.00 83.50 104 ALA A C 1
ATOM 801 O O . ALA A 1 104 ? 17.338 11.728 40.143 1.00 83.50 104 ALA A O 1
ATOM 802 N N . PRO A 1 105 ? 19.035 13.196 40.284 1.00 80.06 105 PRO A N 1
ATOM 803 C CA . PRO A 1 105 ? 19.336 13.123 38.863 1.00 80.06 105 PRO A CA 1
ATOM 804 C C . PRO A 1 105 ? 19.831 11.716 38.515 1.00 80.06 105 PRO A C 1
ATOM 806 O O . PRO A 1 105 ? 20.727 11.182 39.168 1.00 80.06 105 PRO A O 1
ATOM 809 N N . LYS A 1 106 ? 19.239 11.122 37.475 1.00 82.56 106 LYS A N 1
ATOM 810 C CA . LYS A 1 106 ? 19.620 9.797 36.965 1.00 82.56 106 LYS A CA 1
ATOM 811 C C . LYS A 1 106 ? 21.083 9.791 36.534 1.00 82.56 106 LYS A C 1
ATOM 813 O O . LYS A 1 106 ? 21.552 10.772 35.952 1.00 82.56 106 LYS A O 1
ATOM 818 N N . SER A 1 107 ? 21.774 8.677 36.756 1.00 87.44 107 SER A N 1
ATOM 819 C CA . SER A 1 107 ? 23.164 8.502 36.320 1.00 87.44 107 SER A CA 1
ATOM 820 C C . SER A 1 107 ? 23.282 8.630 34.796 1.00 87.44 107 SER A C 1
ATOM 822 O O . SER A 1 107 ? 22.350 8.280 34.077 1.00 87.44 107 SER A O 1
ATOM 824 N N . GLU A 1 108 ? 24.424 9.083 34.274 1.00 86.38 108 GLU A N 1
ATOM 825 C CA . GLU A 1 108 ? 24.666 9.205 32.824 1.00 86.38 108 GLU A CA 1
ATOM 826 C C . GLU A 1 108 ? 24.396 7.885 32.080 1.00 86.38 108 GLU A C 1
ATOM 828 O O . GLU A 1 108 ? 23.764 7.875 31.026 1.00 86.38 108 GLU A O 1
ATOM 833 N N . ILE A 1 109 ? 24.770 6.753 32.685 1.00 87.19 109 ILE A N 1
ATOM 834 C CA . ILE A 1 109 ? 24.503 5.405 32.160 1.00 87.19 109 ILE A CA 1
ATOM 835 C C . ILE A 1 109 ? 22.990 5.131 32.082 1.00 87.19 109 ILE A C 1
ATOM 837 O O . ILE A 1 109 ? 22.494 4.616 31.081 1.00 87.19 109 ILE A O 1
ATOM 841 N N . GLU A 1 110 ? 22.227 5.515 33.107 1.00 87.44 110 GLU A N 1
ATOM 842 C CA . GLU A 1 110 ? 20.764 5.385 33.112 1.00 87.44 110 GLU A CA 1
ATOM 843 C C . GLU A 1 110 ? 20.097 6.342 32.119 1.00 87.44 110 GLU A C 1
ATOM 845 O O . GLU A 1 110 ? 19.067 6.000 31.537 1.00 87.44 110 GLU A O 1
ATOM 850 N N . GLN A 1 111 ? 20.672 7.529 31.904 1.00 89.44 111 GLN A N 1
ATOM 851 C CA . GLN A 1 111 ? 20.210 8.471 30.889 1.00 89.44 111 GLN A CA 1
ATOM 852 C C . GLN A 1 111 ? 20.396 7.879 29.488 1.00 89.44 111 GLN A C 1
ATOM 854 O O . GLN A 1 111 ? 19.424 7.863 28.731 1.00 89.44 111 GLN A O 1
ATOM 859 N N . ILE A 1 112 ? 21.565 7.299 29.184 1.00 90.62 112 ILE A N 1
ATOM 860 C CA . ILE A 1 112 ? 21.842 6.595 27.920 1.00 90.62 112 ILE A CA 1
ATOM 861 C C . ILE A 1 112 ? 20.855 5.437 27.719 1.00 90.62 112 ILE A C 1
ATOM 863 O O . ILE A 1 112 ? 20.117 5.442 26.735 1.00 90.62 112 ILE A O 1
ATOM 867 N N . PHE A 1 113 ? 20.728 4.514 28.681 1.00 91.50 113 PHE A N 1
ATOM 868 C CA . PHE A 1 113 ? 19.756 3.415 28.580 1.00 91.50 113 PHE A CA 1
ATOM 869 C C . PHE A 1 113 ? 18.305 3.907 28.457 1.00 91.50 113 PHE A C 1
ATOM 871 O O . PHE A 1 113 ? 17.486 3.277 27.783 1.00 91.50 113 PHE A O 1
ATOM 878 N N . SER A 1 114 ? 17.953 5.033 29.087 1.00 89.56 114 SER A N 1
ATOM 879 C CA . SER A 1 114 ? 16.625 5.627 28.920 1.00 89.56 114 SER A CA 1
ATOM 880 C C . SER A 1 114 ? 16.428 6.202 27.516 1.00 89.56 114 SER A C 1
ATOM 882 O O . SER A 1 114 ? 15.366 5.990 26.934 1.00 89.56 114 SER A O 1
ATOM 884 N N . ALA A 1 115 ? 17.443 6.852 26.940 1.00 92.69 115 ALA A N 1
ATOM 885 C CA . ALA A 1 115 ? 17.413 7.383 25.582 1.00 92.69 115 ALA A CA 1
ATOM 886 C C . ALA A 1 115 ? 17.300 6.253 24.548 1.00 92.69 115 ALA A C 1
ATOM 888 O O . ALA A 1 115 ? 16.384 6.282 23.730 1.00 92.69 115 ALA A O 1
ATOM 889 N N . GLU A 1 116 ? 18.127 5.208 24.655 1.00 93.88 116 GLU A N 1
ATOM 890 C CA . GLU A 1 116 ? 18.039 3.998 23.825 1.00 93.88 116 GLU A CA 1
ATOM 891 C C . GLU A 1 116 ? 16.654 3.347 23.919 1.00 93.88 116 GLU A C 1
ATOM 893 O O . GLU A 1 116 ? 16.022 3.046 22.905 1.00 93.88 116 GLU A O 1
ATOM 898 N N . LYS A 1 117 ? 16.119 3.189 25.137 1.00 94.38 117 LYS A N 1
ATOM 899 C CA . LYS A 1 117 ? 14.762 2.671 25.349 1.00 94.38 117 LYS A CA 1
ATOM 900 C C . LYS A 1 117 ? 13.703 3.566 24.701 1.00 94.38 117 LYS A C 1
ATOM 902 O O . LYS A 1 117 ? 12.756 3.048 24.109 1.00 94.38 117 LYS A O 1
ATOM 907 N N . HIS A 1 118 ? 13.842 4.888 24.786 1.00 93.88 118 HIS A N 1
ATOM 908 C CA . HIS A 1 118 ? 12.940 5.826 24.120 1.00 93.88 118 HIS A CA 1
ATOM 909 C C . HIS A 1 118 ? 13.062 5.763 22.589 1.00 93.88 118 HIS A C 1
ATOM 911 O O . HIS A 1 118 ? 12.033 5.819 21.918 1.00 93.88 118 HIS A O 1
ATOM 917 N N . GLU A 1 119 ? 14.255 5.566 22.021 1.00 95.62 119 GLU A N 1
ATOM 918 C CA . GLU A 1 119 ? 14.425 5.306 20.586 1.00 95.62 119 GLU A CA 1
ATOM 919 C C . GLU A 1 119 ? 13.774 3.994 20.151 1.00 95.62 119 GLU A C 1
ATOM 921 O O . GLU A 1 119 ? 13.053 3.975 19.155 1.00 95.62 119 GLU A O 1
ATOM 926 N N . ILE A 1 120 ? 13.974 2.906 20.900 1.00 95.44 120 ILE A N 1
ATOM 927 C CA . ILE A 1 120 ? 13.354 1.603 20.619 1.00 95.44 120 ILE A CA 1
ATOM 928 C C . ILE A 1 120 ? 11.826 1.728 20.650 1.00 95.44 120 ILE A C 1
ATOM 930 O O . ILE A 1 120 ? 11.153 1.237 19.744 1.00 95.44 120 ILE A O 1
ATOM 934 N N . LEU A 1 121 ? 11.269 2.436 21.639 1.00 94.88 121 LEU A N 1
ATOM 935 C CA . LEU A 1 121 ? 9.829 2.698 21.724 1.00 94.88 121 LEU A CA 1
ATOM 936 C C . LEU A 1 121 ? 9.324 3.567 20.561 1.00 94.88 121 LEU A C 1
ATOM 938 O O . LEU A 1 121 ? 8.289 3.239 19.983 1.00 94.88 121 LEU A O 1
ATOM 942 N N . ARG A 1 122 ? 10.061 4.616 20.161 1.00 94.19 122 ARG A N 1
ATOM 943 C CA . ARG A 1 122 ? 9.736 5.430 18.973 1.00 94.19 122 ARG A CA 1
ATOM 944 C C . ARG A 1 122 ? 9.757 4.592 17.692 1.00 94.19 122 ARG A C 1
ATOM 946 O O . ARG A 1 122 ? 8.786 4.623 16.945 1.00 94.19 122 ARG A O 1
ATOM 953 N N . ARG A 1 123 ? 10.808 3.795 17.457 1.00 94.44 123 ARG A N 1
ATOM 954 C CA . ARG A 1 123 ? 10.909 2.891 16.294 1.00 94.44 123 ARG A CA 1
ATOM 955 C C . ARG A 1 123 ? 9.769 1.871 16.282 1.00 94.44 123 ARG A C 1
ATOM 957 O O . ARG A 1 123 ? 9.144 1.673 15.246 1.00 94.44 123 ARG A O 1
ATOM 964 N N . ALA A 1 124 ? 9.442 1.274 17.429 1.00 94.44 124 ALA A N 1
ATOM 965 C CA . ALA A 1 124 ? 8.316 0.349 17.554 1.00 94.44 124 ALA A CA 1
ATOM 966 C C . ALA A 1 124 ? 6.958 1.026 17.288 1.00 94.44 124 ALA A C 1
ATOM 968 O O . ALA A 1 124 ? 6.065 0.397 16.723 1.00 94.44 124 ALA A O 1
ATOM 969 N N . GLN A 1 125 ? 6.795 2.297 17.665 1.00 91.06 125 GLN A N 1
ATOM 970 C CA . GLN A 1 125 ? 5.596 3.079 17.364 1.00 91.06 125 GLN A CA 1
ATOM 971 C C . GLN A 1 125 ? 5.487 3.393 15.864 1.00 91.06 125 GLN A C 1
ATOM 973 O O . GLN A 1 125 ? 4.453 3.094 15.277 1.00 91.06 125 GLN A O 1
ATOM 978 N N . VAL A 1 126 ? 6.564 3.863 15.223 1.00 90.62 126 VAL A N 1
ATOM 979 C CA . VAL A 1 126 ? 6.609 4.075 13.763 1.00 90.62 126 VAL A CA 1
ATOM 980 C C . VAL A 1 126 ? 6.307 2.779 13.003 1.00 90.62 126 VAL A C 1
ATOM 982 O O . VAL A 1 126 ? 5.514 2.789 12.068 1.00 90.62 126 VAL A O 1
ATOM 985 N N . LEU A 1 127 ? 6.859 1.637 13.428 1.00 92.56 127 LEU A N 1
ATOM 986 C CA . LEU A 1 127 ? 6.557 0.340 12.810 1.00 92.56 127 LEU A CA 1
ATOM 987 C C . LEU A 1 127 ? 5.077 -0.053 12.951 1.00 92.56 127 LEU A C 1
ATOM 989 O O . LEU A 1 127 ? 4.498 -0.558 11.994 1.00 92.56 127 LEU A O 1
ATOM 993 N N . LYS A 1 128 ? 4.440 0.200 14.104 1.00 91.06 128 LYS A N 1
ATOM 994 C CA . LYS A 1 128 ? 2.988 -0.013 14.269 1.00 91.06 128 LYS A CA 1
ATOM 995 C C . LYS A 1 128 ? 2.174 0.872 13.327 1.00 91.06 128 LYS A C 1
ATOM 997 O O . LYS A 1 128 ? 1.215 0.393 12.729 1.00 91.06 128 LYS A O 1
ATOM 1002 N N . ASP A 1 129 ? 2.587 2.122 13.163 1.00 89.75 129 ASP A N 1
ATOM 1003 C CA . ASP A 1 129 ? 1.908 3.088 12.301 1.00 89.75 129 ASP A CA 1
ATOM 1004 C C . ASP A 1 129 ? 2.057 2.713 10.815 1.00 89.75 129 ASP A C 1
ATOM 1006 O O . ASP A 1 129 ? 1.087 2.742 10.063 1.00 89.75 129 ASP A O 1
ATOM 1010 N N . GLN A 1 130 ? 3.224 2.209 10.406 1.00 89.19 130 GLN A N 1
ATOM 1011 C CA . GLN A 1 130 ? 3.445 1.644 9.068 1.00 89.19 130 GLN A CA 1
ATOM 1012 C C . GLN A 1 130 ? 2.684 0.330 8.813 1.00 89.19 130 GLN A C 1
ATOM 1014 O O . GLN A 1 130 ? 2.444 -0.028 7.659 1.00 89.19 130 GLN A O 1
ATOM 1019 N N . MET A 1 131 ? 2.289 -0.401 9.863 1.00 89.06 131 MET A N 1
ATOM 1020 C CA . MET A 1 131 ? 1.453 -1.602 9.739 1.00 89.06 131 MET A CA 1
ATOM 1021 C C . MET A 1 131 ? -0.036 -1.298 9.530 1.00 89.06 131 MET A C 1
ATOM 1023 O O . MET A 1 131 ? -0.783 -2.224 9.209 1.00 89.06 131 MET A O 1
ATOM 1027 N N . HIS A 1 132 ? -0.469 -0.041 9.645 1.00 89.44 132 HIS A N 1
ATOM 1028 C CA . HIS A 1 132 ? -1.840 0.366 9.347 1.00 89.44 132 HIS A CA 1
ATOM 1029 C C . HIS A 1 132 ? -2.109 0.328 7.832 1.00 89.44 132 HIS A C 1
ATOM 1031 O O . HIS A 1 132 ? -1.325 0.858 7.041 1.00 89.44 132 HIS A O 1
ATOM 1037 N N . ASP A 1 133 ? -3.221 -0.271 7.397 1.00 89.81 133 ASP A N 1
ATOM 1038 C CA . ASP A 1 133 ? -3.468 -0.518 5.964 1.00 89.81 133 ASP A CA 1
ATOM 1039 C C . ASP A 1 133 ? -3.642 0.771 5.146 1.00 89.81 133 ASP A C 1
ATOM 1041 O O . ASP A 1 133 ? -3.155 0.855 4.018 1.00 89.81 133 ASP A O 1
ATOM 1045 N N . SER A 1 134 ? -4.196 1.825 5.756 1.00 89.25 134 SER A N 1
ATOM 1046 C CA . SER A 1 134 ? -4.206 3.174 5.168 1.00 89.25 134 SER A CA 1
ATOM 1047 C C . SER A 1 134 ? -2.791 3.687 4.861 1.00 89.25 134 SER A C 1
ATOM 1049 O O . SER A 1 134 ? -2.563 4.262 3.799 1.00 89.25 134 SER A O 1
ATOM 1051 N N . VAL A 1 135 ? -1.816 3.448 5.747 1.00 90.56 135 VAL A N 1
ATOM 1052 C CA . VAL A 1 135 ? -0.418 3.880 5.556 1.00 90.56 135 VAL A CA 1
ATOM 1053 C C . VAL A 1 135 ? 0.281 3.032 4.494 1.00 90.56 135 VAL A C 1
ATOM 1055 O O . VAL A 1 135 ? 0.997 3.577 3.653 1.00 90.56 135 VAL A O 1
ATOM 1058 N N . LYS A 1 136 ? 0.012 1.720 4.440 1.00 91.94 136 LYS A N 1
ATOM 1059 C CA . LYS A 1 136 ? 0.488 0.858 3.341 1.00 91.94 136 LYS A CA 1
ATOM 1060 C C . LYS A 1 136 ? -0.028 1.350 1.989 1.00 91.94 136 LYS A C 1
ATOM 1062 O O . LYS A 1 136 ? 0.763 1.494 1.059 1.00 91.94 136 LYS A O 1
ATOM 1067 N N . LEU A 1 137 ? -1.321 1.668 1.887 1.00 91.44 137 LEU A N 1
ATOM 1068 C CA . LEU A 1 137 ? -1.908 2.216 0.664 1.00 91.44 137 LEU A CA 1
ATOM 1069 C C . LEU A 1 137 ? -1.236 3.542 0.274 1.00 91.44 137 LEU A C 1
ATOM 1071 O O . LEU A 1 137 ? -0.795 3.682 -0.867 1.00 91.44 137 LEU A O 1
ATOM 1075 N N . MET A 1 138 ? -1.057 4.469 1.220 1.00 90.00 138 MET A N 1
ATOM 1076 C CA . MET A 1 138 ? -0.333 5.725 0.980 1.00 90.00 138 MET A CA 1
ATOM 1077 C C . MET A 1 138 ? 1.092 5.488 0.448 1.00 90.00 138 MET A C 1
ATOM 1079 O O . MET A 1 138 ? 1.459 6.082 -0.565 1.00 90.00 138 MET A O 1
ATOM 1083 N N . LYS A 1 139 ? 1.852 4.541 1.016 1.00 91.94 139 LYS A N 1
ATOM 1084 C CA . LYS A 1 139 ? 3.179 4.150 0.501 1.00 91.94 139 LYS A CA 1
ATOM 1085 C C . LYS A 1 139 ? 3.137 3.559 -0.914 1.00 91.94 139 LYS A C 1
ATOM 1087 O O . LYS A 1 139 ? 4.015 3.857 -1.727 1.00 91.94 139 LYS A O 1
ATOM 1092 N N . THR A 1 140 ? 2.121 2.762 -1.264 1.00 92.31 140 THR A N 1
ATOM 1093 C CA . THR A 1 140 ? 1.972 2.261 -2.651 1.00 92.31 140 THR A CA 1
ATOM 1094 C C . THR A 1 140 ? 1.663 3.377 -3.654 1.00 92.31 140 THR A C 1
ATOM 1096 O O . THR A 1 140 ? 2.150 3.348 -4.783 1.00 92.31 140 THR A O 1
ATOM 1099 N N . LEU A 1 141 ? 0.921 4.411 -3.243 1.00 91.88 141 LEU A N 1
ATOM 1100 C CA . LEU A 1 141 ? 0.674 5.588 -4.079 1.00 91.88 141 LEU A CA 1
ATOM 1101 C C . LEU A 1 141 ? 1.935 6.452 -4.215 1.00 91.88 141 LEU A C 1
ATOM 1103 O O . LEU A 1 141 ? 2.237 6.900 -5.321 1.00 91.88 141 LEU A O 1
ATOM 1107 N N . GLY A 1 142 ? 2.703 6.615 -3.132 1.00 92.44 142 GLY A N 1
ATOM 1108 C CA . GLY A 1 142 ? 3.983 7.325 -3.129 1.00 92.44 142 GLY A CA 1
ATOM 1109 C C . GLY A 1 142 ? 5.036 6.682 -4.036 1.00 92.44 142 GLY A C 1
ATOM 1110 O O . GLY A 1 142 ? 5.606 7.355 -4.892 1.00 92.44 142 GLY A O 1
ATOM 1111 N N . THR A 1 143 ? 5.233 5.365 -3.936 1.00 93.00 143 THR A N 1
ATOM 1112 C CA . THR A 1 143 ? 6.158 4.620 -4.819 1.00 93.00 143 THR A CA 1
ATOM 1113 C C . THR A 1 143 ? 5.729 4.660 -6.289 1.00 93.00 143 THR A C 1
ATOM 1115 O O . THR A 1 143 ? 6.569 4.819 -7.176 1.00 93.00 143 THR A O 1
ATOM 1118 N N . ARG A 1 144 ? 4.422 4.614 -6.580 1.00 93.88 144 ARG A N 1
ATOM 1119 C CA . ARG A 1 144 ? 3.900 4.821 -7.943 1.00 93.88 144 ARG A CA 1
ATOM 1120 C C . ARG A 1 144 ? 4.166 6.248 -8.452 1.00 93.88 144 ARG A C 1
ATOM 1122 O O . ARG A 1 144 ? 4.549 6.413 -9.607 1.00 93.88 144 ARG A O 1
ATOM 1129 N N . ALA A 1 145 ? 4.023 7.269 -7.604 1.00 94.06 145 ALA A N 1
ATOM 1130 C CA . ALA A 1 145 ? 4.321 8.660 -7.954 1.00 94.06 145 ALA A CA 1
ATOM 1131 C C . ALA A 1 145 ? 5.824 8.904 -8.205 1.00 94.06 145 ALA A C 1
ATOM 1133 O O . ALA A 1 145 ? 6.188 9.601 -9.158 1.00 94.06 145 ALA A O 1
ATOM 1134 N N . GLN A 1 146 ? 6.701 8.273 -7.413 1.00 93.44 146 GLN A N 1
ATOM 1135 C CA . GLN A 1 146 ? 8.146 8.220 -7.669 1.00 93.44 146 GLN A CA 1
ATOM 1136 C C . GLN A 1 146 ? 8.437 7.588 -9.037 1.00 93.44 146 GLN A C 1
ATOM 1138 O O . GLN A 1 146 ? 9.128 8.193 -9.856 1.00 93.44 146 GLN A O 1
ATOM 1143 N N . ALA A 1 147 ? 7.854 6.420 -9.330 1.00 93.81 147 ALA A N 1
ATOM 1144 C CA . ALA A 1 147 ? 8.051 5.723 -10.600 1.00 93.81 147 ALA A CA 1
ATOM 1145 C C . ALA A 1 147 ? 7.608 6.556 -11.818 1.00 93.81 147 ALA A C 1
ATOM 1147 O O . ALA A 1 147 ? 8.306 6.578 -12.831 1.00 93.81 147 ALA A O 1
ATOM 1148 N N . PHE A 1 148 ? 6.489 7.284 -11.727 1.00 94.69 148 PHE A N 1
ATOM 1149 C CA . PHE A 1 148 ? 6.059 8.204 -12.787 1.00 94.69 148 PHE A CA 1
ATOM 1150 C C . PHE A 1 148 ? 6.997 9.411 -12.936 1.00 94.69 148 PHE A C 1
ATOM 1152 O O . PHE A 1 148 ? 7.327 9.785 -14.058 1.00 94.69 148 PHE A O 1
ATOM 1159 N N . THR A 1 149 ? 7.514 9.961 -11.835 1.00 94.12 149 THR A N 1
ATOM 1160 C CA . THR A 1 149 ? 8.496 11.060 -11.885 1.00 94.12 149 THR A CA 1
ATOM 1161 C C . THR A 1 149 ? 9.806 10.622 -12.553 1.00 94.12 149 THR A C 1
ATOM 1163 O O . THR A 1 149 ? 10.324 11.326 -13.419 1.00 94.12 149 THR A O 1
ATOM 1166 N N . ILE A 1 150 ? 10.307 9.428 -12.218 1.00 94.56 150 ILE A N 1
ATOM 1167 C CA . ILE A 1 150 ? 11.490 8.832 -12.860 1.00 94.56 150 ILE A CA 1
ATOM 1168 C C . ILE A 1 150 ? 11.218 8.566 -14.347 1.00 94.56 150 ILE A C 1
ATOM 1170 O O . ILE A 1 150 ? 12.069 8.845 -15.189 1.00 94.56 150 ILE A O 1
ATOM 1174 N N . ARG A 1 151 ? 10.022 8.080 -14.701 1.00 95.19 151 ARG A N 1
ATOM 1175 C CA . ARG A 1 151 ? 9.631 7.856 -16.100 1.00 95.19 151 ARG A CA 1
ATOM 1176 C C . ARG A 1 151 ? 9.610 9.152 -16.912 1.00 95.19 151 ARG A C 1
ATOM 1178 O O . ARG A 1 151 ? 10.083 9.150 -18.045 1.00 95.19 151 ARG A O 1
ATOM 1185 N N . ASP A 1 152 ? 9.121 10.255 -16.349 1.00 94.62 152 ASP A N 1
ATOM 1186 C CA . ASP A 1 152 ? 9.147 11.564 -17.015 1.00 94.62 152 ASP A CA 1
ATOM 1187 C C . ASP A 1 152 ? 10.581 12.061 -17.245 1.00 94.62 152 ASP A C 1
ATOM 1189 O O . ASP A 1 152 ? 10.879 12.618 -18.301 1.00 94.62 152 ASP A O 1
ATOM 1193 N N . GLN A 1 153 ? 11.486 11.833 -16.287 1.00 94.62 153 GLN A N 1
ATOM 1194 C CA . GLN A 1 153 ? 12.913 12.132 -16.447 1.00 94.62 153 GLN A CA 1
ATOM 1195 C C . GLN A 1 153 ? 13.543 11.264 -17.549 1.00 94.62 153 GLN A C 1
ATOM 1197 O O . GLN A 1 153 ? 14.195 11.797 -18.443 1.00 94.62 153 GLN A O 1
ATOM 1202 N N . GLN A 1 154 ? 13.275 9.954 -17.559 1.00 95.62 154 GLN A N 1
ATOM 1203 C CA . GLN A 1 154 ? 13.726 9.039 -18.616 1.00 95.62 154 GLN A CA 1
ATOM 1204 C C . GLN A 1 154 ? 13.210 9.446 -20.004 1.00 95.62 154 GLN A C 1
ATOM 1206 O O . GLN A 1 154 ? 13.948 9.356 -20.980 1.00 95.62 154 GLN A O 1
ATOM 1211 N N . LEU A 1 155 ? 11.964 9.921 -20.109 1.00 96.56 155 LEU A N 1
ATOM 1212 C CA . LEU A 1 155 ? 11.392 10.405 -21.369 1.00 96.56 155 LEU A CA 1
ATOM 1213 C C . LEU A 1 155 ? 12.032 11.713 -21.859 1.00 96.56 155 LEU A C 1
ATOM 1215 O O . LEU A 1 155 ? 12.072 11.926 -23.068 1.00 96.56 155 LEU A O 1
ATOM 1219 N N . LYS A 1 156 ? 12.531 12.573 -20.962 1.00 95.62 156 LYS A N 1
ATOM 1220 C CA . LYS A 1 156 ? 13.325 13.757 -21.339 1.00 95.62 156 LYS A CA 1
ATOM 1221 C C . LYS A 1 156 ? 14.703 13.348 -21.854 1.00 95.62 156 LYS A C 1
ATOM 1223 O O . LYS A 1 156 ? 15.014 13.650 -22.998 1.00 95.62 156 LYS A O 1
ATOM 1228 N N . VAL A 1 157 ? 15.437 12.549 -21.076 1.00 97.00 157 VAL A N 1
ATOM 1229 C CA . VAL A 1 157 ? 16.767 12.032 -21.454 1.00 97.00 157 VAL A CA 1
ATOM 1230 C C . VAL A 1 157 ? 16.716 11.262 -22.777 1.00 97.00 157 VAL A C 1
ATOM 1232 O O . VAL A 1 157 ? 17.599 11.409 -23.613 1.00 97.00 157 VAL A O 1
ATOM 1235 N N . LYS A 1 158 ? 15.660 10.472 -23.016 1.00 97.38 158 LYS A N 1
ATOM 1236 C CA . LYS A 1 158 ? 15.474 9.754 -24.286 1.00 97.38 158 LYS A CA 1
ATOM 1237 C C . LYS A 1 158 ? 15.319 10.699 -25.482 1.00 97.38 158 LYS A C 1
ATOM 1239 O O . LYS A 1 158 ? 15.853 10.385 -26.535 1.00 97.38 158 LYS A O 1
ATOM 1244 N N . LYS A 1 159 ? 14.614 11.825 -25.325 1.00 96.69 159 LYS A N 1
ATOM 1245 C CA . LYS A 1 159 ? 14.468 12.835 -26.387 1.00 96.69 159 LYS A CA 1
ATOM 1246 C C . LYS A 1 159 ? 15.774 13.576 -26.639 1.00 96.69 159 LYS A C 1
ATOM 1248 O O . LYS A 1 159 ? 16.182 13.678 -27.781 1.00 96.69 159 LYS A O 1
ATOM 1253 N N . GLU A 1 160 ? 16.448 14.010 -25.576 1.00 96.25 160 GLU A N 1
ATOM 1254 C CA . GLU A 1 160 ? 17.762 14.662 -25.663 1.00 96.25 160 GLU A CA 1
ATOM 1255 C C . GLU A 1 160 ? 18.769 13.763 -26.405 1.00 96.25 160 GLU A C 1
ATOM 1257 O O . GLU A 1 160 ? 19.456 14.219 -27.314 1.00 96.25 160 GLU A O 1
ATOM 1262 N N . LEU A 1 161 ? 18.774 12.459 -26.105 1.00 96.06 161 LEU A N 1
ATOM 1263 C CA . LEU A 1 161 ? 19.599 11.469 -26.800 1.00 96.06 161 LEU A CA 1
ATOM 1264 C C . LEU A 1 161 ? 19.166 11.229 -28.262 1.00 96.06 161 LEU A C 1
ATOM 1266 O O . LEU A 1 161 ? 20.015 11.040 -29.128 1.00 96.06 161 LEU A O 1
ATOM 1270 N N . GLU A 1 162 ? 17.863 11.232 -28.561 1.00 96.12 162 GLU A N 1
ATOM 1271 C CA . GLU A 1 162 ? 17.345 11.152 -29.939 1.00 96.12 162 GLU A CA 1
ATOM 1272 C C . GLU A 1 162 ? 17.751 12.379 -30.773 1.00 96.12 162 GLU A C 1
ATOM 1274 O O . GLU A 1 162 ? 18.179 12.217 -31.917 1.00 96.12 162 GLU A O 1
ATOM 1279 N N . ASP A 1 163 ? 17.699 13.577 -30.189 1.00 95.94 163 ASP A N 1
ATOM 1280 C CA . ASP A 1 163 ? 18.144 14.825 -30.815 1.00 95.94 163 ASP A CA 1
ATOM 1281 C C . ASP A 1 163 ? 19.674 14.820 -31.040 1.00 95.94 163 ASP A C 1
ATOM 1283 O O . ASP A 1 163 ? 20.150 15.178 -32.120 1.00 95.94 163 ASP A O 1
ATOM 1287 N N . GLU A 1 164 ? 20.465 14.346 -30.067 1.00 96.12 164 GLU A N 1
ATOM 1288 C CA . GLU A 1 164 ? 21.919 14.163 -30.216 1.00 96.12 164 GLU A CA 1
ATOM 1289 C C . GLU A 1 164 ? 22.277 13.154 -31.319 1.00 96.12 164 GLU A C 1
ATOM 1291 O O . GLU A 1 164 ? 23.182 13.414 -32.122 1.00 96.12 164 GLU A O 1
ATOM 1296 N N . HIS A 1 165 ? 21.561 12.027 -31.398 1.00 95.81 165 HIS A N 1
ATOM 1297 C CA . HIS A 1 165 ? 21.729 11.044 -32.468 1.00 95.81 165 HIS A CA 1
ATOM 1298 C C . HIS A 1 165 ? 21.365 11.626 -33.838 1.00 95.81 165 HIS A C 1
ATOM 1300 O O . HIS A 1 165 ? 22.139 11.458 -34.778 1.00 95.81 165 HIS A O 1
ATOM 1306 N N . HIS A 1 166 ? 20.268 12.381 -33.952 1.00 96.31 166 HIS A N 1
ATOM 1307 C CA . HIS A 1 166 ? 19.899 13.056 -35.200 1.00 96.31 166 HIS A CA 1
ATOM 1308 C C . HIS A 1 166 ? 21.002 14.016 -35.674 1.00 96.31 166 HIS A C 1
ATOM 1310 O O . HIS A 1 166 ? 21.427 13.966 -36.827 1.00 96.31 166 HIS A O 1
ATOM 1316 N N . ILE A 1 167 ? 21.536 14.841 -34.766 1.00 96.25 167 ILE A N 1
ATOM 1317 C CA . ILE A 1 167 ? 22.645 15.763 -35.057 1.00 96.25 167 ILE A CA 1
ATOM 1318 C C . ILE A 1 167 ? 23.920 15.000 -35.465 1.00 96.25 167 ILE A C 1
ATOM 1320 O O . ILE A 1 167 ? 24.702 15.487 -36.288 1.00 96.25 167 ILE A O 1
ATOM 1324 N N . TYR A 1 168 ? 24.176 13.823 -34.886 1.00 95.12 168 TYR A N 1
ATOM 1325 C CA . TYR A 1 168 ? 25.297 12.967 -35.279 1.00 95.12 168 TYR A CA 1
ATOM 1326 C C . TYR A 1 168 ? 25.103 12.375 -36.682 1.00 95.12 168 TYR A C 1
ATOM 1328 O O . TYR A 1 168 ? 26.023 12.440 -37.500 1.00 95.12 168 TYR A O 1
ATOM 1336 N N . ASP A 1 169 ? 23.910 11.871 -36.990 1.00 95.00 169 ASP A N 1
ATOM 1337 C CA . ASP A 1 169 ? 23.580 11.292 -38.293 1.00 95.00 169 ASP A CA 1
ATOM 1338 C C . ASP A 1 169 ? 23.614 12.352 -39.406 1.00 95.00 169 ASP A C 1
ATOM 1340 O O . ASP A 1 169 ? 24.155 12.099 -40.481 1.00 95.00 169 ASP A O 1
ATOM 1344 N N . GLU A 1 170 ? 23.148 13.581 -39.155 1.00 96.38 170 GLU A N 1
ATOM 1345 C CA . GLU A 1 170 ? 23.312 14.715 -40.079 1.00 96.38 170 GLU A CA 1
ATOM 1346 C C . GLU A 1 170 ? 24.792 15.040 -40.348 1.00 96.38 170 GLU A C 1
ATOM 1348 O O . GLU A 1 170 ? 25.198 15.244 -41.500 1.00 96.38 170 GLU A O 1
ATOM 1353 N N . LYS A 1 171 ? 25.638 15.035 -39.309 1.00 96.19 171 LYS A N 1
ATOM 1354 C CA . LYS A 1 171 ? 27.094 15.203 -39.463 1.00 96.19 171 LYS A CA 1
ATOM 1355 C C . LYS A 1 171 ? 27.709 14.058 -40.270 1.00 96.19 171 LYS A C 1
ATOM 1357 O O . LYS A 1 171 ? 28.543 14.309 -41.135 1.00 96.19 171 LYS A O 1
ATOM 1362 N N . MET A 1 172 ? 27.283 12.816 -40.049 1.00 95.75 172 MET A N 1
ATOM 1363 C CA . MET A 1 172 ? 27.772 11.669 -40.819 1.00 95.75 172 MET A CA 1
ATOM 1364 C C . MET A 1 172 ? 27.336 11.747 -42.290 1.00 95.75 172 MET A C 1
ATOM 1366 O O . MET A 1 172 ? 28.154 11.567 -43.189 1.00 95.75 172 MET A O 1
ATOM 1370 N N . ASN A 1 173 ? 26.075 12.097 -42.552 1.00 96.06 173 ASN A N 1
ATOM 1371 C CA . ASN A 1 173 ? 25.538 12.277 -43.902 1.00 96.06 173 ASN A CA 1
ATOM 1372 C C . ASN A 1 173 ? 26.266 13.390 -44.670 1.00 96.06 173 ASN A C 1
ATOM 1374 O O . ASN A 1 173 ? 26.600 13.210 -45.841 1.00 96.06 173 ASN A O 1
ATOM 1378 N N . THR A 1 174 ? 26.572 14.517 -44.018 1.00 95.44 174 THR A N 1
ATOM 1379 C CA . THR A 1 174 ? 27.357 15.594 -44.648 1.00 95.44 174 THR A CA 1
ATOM 1380 C C . THR A 1 174 ? 28.802 15.176 -44.931 1.00 95.44 174 THR A C 1
ATOM 1382 O O . THR A 1 174 ? 29.308 15.492 -46.006 1.00 95.44 174 THR A O 1
ATOM 1385 N N . LEU A 1 175 ? 29.450 14.408 -44.047 1.00 96.00 175 LEU A N 1
ATOM 1386 C CA . LEU A 1 175 ? 30.783 13.842 -44.304 1.00 96.00 175 LEU A CA 1
ATOM 1387 C C . LEU A 1 175 ? 30.784 12.850 -45.481 1.00 96.00 175 LEU A C 1
ATOM 1389 O O . LEU A 1 175 ? 31.648 12.945 -46.353 1.00 96.00 175 LEU A O 1
ATOM 1393 N N . MET A 1 176 ? 29.798 11.949 -45.556 1.00 94.81 176 MET A N 1
ATOM 1394 C CA . MET A 1 176 ? 29.651 11.016 -46.683 1.00 94.81 176 MET A CA 1
ATOM 1395 C C . MET A 1 176 ? 29.391 11.745 -48.010 1.00 94.81 176 MET A C 1
ATOM 1397 O O . MET A 1 176 ? 29.944 11.366 -49.042 1.00 94.81 176 MET A O 1
ATOM 1401 N N . GLU A 1 177 ? 28.591 12.816 -48.001 1.00 95.06 177 GLU A N 1
ATOM 1402 C CA . GLU A 1 177 ? 28.353 13.629 -49.199 1.00 95.06 177 GLU A CA 1
ATOM 1403 C C . GLU A 1 177 ? 29.614 14.394 -49.634 1.00 95.06 177 GLU A C 1
ATOM 1405 O O . GLU A 1 177 ? 29.897 14.470 -50.830 1.00 95.06 177 GLU A O 1
ATOM 1410 N N . ILE A 1 178 ? 30.424 14.893 -48.691 1.00 96.06 178 ILE A N 1
ATOM 1411 C CA . ILE A 1 178 ? 31.737 15.487 -48.993 1.00 96.06 178 ILE A CA 1
ATOM 1412 C C . ILE A 1 178 ? 32.644 14.454 -49.676 1.00 96.06 178 ILE A C 1
ATOM 1414 O O . ILE A 1 178 ? 33.158 14.736 -50.761 1.00 96.06 178 ILE A O 1
ATOM 1418 N N . GLU A 1 179 ? 32.786 13.243 -49.124 1.00 95.12 179 GLU A N 1
ATOM 1419 C CA . GLU A 1 179 ? 33.603 12.187 -49.745 1.00 95.12 179 GLU A CA 1
ATOM 1420 C C . GLU A 1 179 ? 33.082 11.806 -51.144 1.00 95.12 179 GLU A C 1
ATOM 1422 O O . GLU A 1 179 ? 33.869 11.656 -52.089 1.00 95.12 179 GLU A O 1
ATOM 1427 N N . ARG A 1 180 ? 31.755 11.712 -51.316 1.00 96.38 180 ARG A N 1
ATOM 1428 C CA . ARG A 1 180 ? 31.112 11.444 -52.612 1.00 96.38 180 ARG A CA 1
ATOM 1429 C C . ARG A 1 180 ? 31.453 12.525 -53.639 1.00 96.38 180 ARG A C 1
ATOM 1431 O O . ARG A 1 180 ? 31.867 12.199 -54.755 1.00 96.38 180 ARG A O 1
ATOM 1438 N N . LEU A 1 181 ? 31.328 13.799 -53.266 1.00 96.06 181 LEU A N 1
ATOM 1439 C CA . LEU A 1 181 ? 31.655 14.942 -54.122 1.00 96.06 181 LEU A CA 1
ATOM 1440 C C . LEU A 1 181 ? 33.157 15.022 -54.434 1.00 96.06 181 LEU A C 1
ATOM 1442 O O . LEU A 1 181 ? 33.533 15.343 -55.560 1.00 96.06 181 LEU A O 1
ATOM 1446 N N . GLU A 1 182 ? 34.034 14.687 -53.488 1.00 95.94 182 GLU A N 1
ATOM 1447 C CA . GLU A 1 182 ? 35.480 14.594 -53.726 1.00 95.94 182 GLU A CA 1
ATOM 1448 C C . GLU A 1 182 ? 35.858 13.423 -54.639 1.00 95.94 182 GLU A C 1
ATOM 1450 O O . GLU A 1 182 ? 36.788 13.530 -55.441 1.00 95.94 182 GLU A O 1
ATOM 1455 N N . SER A 1 183 ? 35.156 12.292 -54.547 1.00 94.94 183 SER A N 1
ATOM 1456 C CA . SER A 1 183 ? 35.324 11.160 -55.463 1.00 94.94 183 SER A CA 1
ATOM 1457 C C . SER A 1 183 ? 34.903 11.533 -56.891 1.00 94.94 183 SER A C 1
ATOM 1459 O O . SER A 1 183 ? 35.660 11.296 -57.838 1.00 94.94 183 SER A O 1
ATOM 1461 N N . LEU A 1 184 ? 33.763 12.221 -57.040 1.00 95.56 184 LEU A N 1
ATOM 1462 C CA . LEU A 1 184 ? 33.300 12.766 -58.320 1.00 95.56 184 LEU A CA 1
ATOM 1463 C C . LEU A 1 184 ? 34.304 13.770 -58.903 1.00 95.56 184 LEU A C 1
ATOM 1465 O O . LEU A 1 184 ? 34.764 13.559 -60.022 1.00 95.56 184 LEU A O 1
ATOM 1469 N N . LYS A 1 185 ? 34.766 14.763 -58.131 1.00 95.69 185 LYS A N 1
ATOM 1470 C CA . LYS A 1 185 ? 35.815 15.712 -58.565 1.00 95.69 185 LYS A CA 1
ATOM 1471 C C . LYS A 1 185 ? 37.109 15.009 -58.999 1.00 95.69 185 LYS A C 1
ATOM 1473 O O . LYS A 1 185 ? 37.711 15.372 -60.009 1.00 95.69 185 LYS A O 1
ATOM 1478 N N . ARG A 1 186 ? 37.537 13.959 -58.282 1.00 94.19 186 ARG A N 1
ATOM 1479 C CA . ARG A 1 186 ? 38.694 13.118 -58.664 1.00 94.19 186 ARG A CA 1
ATOM 1480 C C . ARG A 1 186 ? 38.451 12.316 -59.947 1.00 94.19 186 ARG A C 1
ATOM 1482 O O . ARG A 1 186 ? 39.408 11.959 -60.637 1.00 94.19 186 ARG A O 1
ATOM 1489 N N . GLN A 1 187 ? 37.208 11.980 -60.282 1.00 93.00 187 GLN A N 1
ATOM 1490 C CA . GLN A 1 187 ? 36.865 11.373 -61.567 1.00 93.00 187 GLN A CA 1
ATOM 1491 C C . GLN A 1 187 ? 36.816 12.414 -62.690 1.00 93.00 187 GLN A C 1
ATOM 1493 O O . GLN A 1 187 ? 37.460 12.201 -63.715 1.00 93.00 187 GLN A O 1
ATOM 1498 N N . GLU A 1 188 ? 36.159 13.552 -62.470 1.00 93.56 188 GLU A N 1
ATOM 1499 C CA . GLU A 1 188 ? 36.105 14.680 -63.406 1.00 93.56 188 GLU A CA 1
ATOM 1500 C C . GLU A 1 188 ? 37.510 15.140 -63.803 1.00 93.56 188 GLU A C 1
ATOM 1502 O O . GLU A 1 188 ? 37.800 15.224 -64.992 1.00 93.56 188 GLU A O 1
ATOM 1507 N N . HIS A 1 189 ? 38.433 15.308 -62.847 1.00 93.19 189 HIS A N 1
ATOM 1508 C CA . HIS A 1 189 ? 39.827 15.660 -63.141 1.00 93.19 189 HIS A CA 1
ATOM 1509 C C . HIS A 1 189 ? 40.525 14.623 -64.039 1.00 93.19 189 HIS A C 1
ATOM 1511 O O . HIS A 1 189 ? 41.199 14.979 -65.007 1.00 93.19 189 HIS A O 1
ATOM 1517 N N . ARG A 1 190 ? 40.330 13.321 -63.778 1.00 92.50 190 ARG A N 1
ATOM 1518 C CA . ARG A 1 190 ? 40.879 12.243 -64.624 1.00 92.50 190 ARG A CA 1
ATOM 1519 C C . ARG A 1 190 ? 40.262 12.243 -66.023 1.00 92.50 190 ARG A C 1
ATOM 1521 O O . ARG A 1 190 ? 40.960 11.966 -66.998 1.00 92.50 190 ARG A O 1
ATOM 1528 N N . ASP A 1 191 ? 38.973 12.536 -66.148 1.00 93.00 191 ASP A N 1
ATOM 1529 C CA . ASP A 1 191 ? 38.289 12.579 -67.441 1.00 93.00 191 ASP A CA 1
ATOM 1530 C C . ASP A 1 191 ? 38.604 13.866 -68.222 1.00 93.00 191 ASP A C 1
ATOM 1532 O O . ASP A 1 191 ? 38.745 13.813 -69.447 1.00 93.00 191 ASP A O 1
ATOM 1536 N N . GLU A 1 192 ? 38.858 14.984 -67.536 1.00 93.88 192 GLU A N 1
ATOM 1537 C CA . GLU A 1 192 ? 39.472 16.186 -68.099 1.00 93.88 192 GLU A CA 1
ATOM 1538 C C . GLU A 1 192 ? 40.888 15.927 -68.610 1.00 93.88 192 GLU A C 1
ATOM 1540 O O . GLU A 1 192 ? 41.203 16.330 -69.726 1.00 93.88 192 GLU A O 1
ATOM 1545 N N . GLU A 1 193 ? 41.748 15.249 -67.846 1.00 93.56 193 GLU A N 1
ATOM 1546 C CA . GLU A 1 193 ? 43.086 14.860 -68.306 1.00 93.56 193 GLU A CA 1
ATOM 1547 C C . GLU A 1 193 ? 43.011 13.982 -69.559 1.00 93.56 193 GLU A C 1
ATOM 1549 O O . GLU A 1 193 ? 43.703 14.249 -70.542 1.00 93.56 193 GLU A O 1
ATOM 1554 N N . LYS A 1 194 ? 42.127 12.973 -69.580 1.00 92.81 194 LYS A N 1
ATOM 1555 C CA . LYS A 1 194 ? 41.862 12.165 -70.785 1.00 92.81 194 LYS A CA 1
ATOM 1556 C C . LYS A 1 194 ? 41.319 13.014 -71.937 1.00 92.81 194 LYS A C 1
ATOM 1558 O O . LYS A 1 194 ? 41.584 12.708 -73.096 1.00 92.81 194 LYS A O 1
ATOM 1563 N N . LYS A 1 195 ? 40.521 14.052 -71.666 1.00 93.12 195 LYS A N 1
ATOM 1564 C CA . LYS A 1 195 ? 40.004 14.982 -72.686 1.00 93.12 195 LYS A CA 1
ATOM 1565 C C . LYS A 1 195 ? 41.132 15.862 -73.241 1.00 93.12 195 LYS A C 1
ATOM 1567 O O . LYS A 1 195 ? 41.250 15.970 -74.456 1.00 93.12 195 LYS A O 1
ATOM 1572 N N . LYS A 1 196 ? 41.995 16.411 -72.378 1.00 93.31 196 LYS A N 1
ATOM 1573 C CA . LYS A 1 196 ? 43.196 17.192 -72.729 1.00 93.31 196 LYS A CA 1
ATOM 1574 C C . LYS A 1 196 ? 44.169 16.350 -73.566 1.00 93.31 196 LYS A C 1
ATOM 1576 O O . LYS A 1 196 ? 44.572 16.804 -74.632 1.00 93.31 196 LYS A O 1
ATOM 1581 N N . LYS A 1 197 ? 44.444 15.101 -73.161 1.00 92.25 197 LYS A N 1
ATOM 1582 C CA . LYS A 1 197 ? 45.223 14.122 -73.946 1.00 92.25 197 LYS A CA 1
ATOM 1583 C C . LYS A 1 197 ? 44.587 13.866 -75.314 1.00 92.25 197 LYS A C 1
ATOM 1585 O O . LYS A 1 197 ? 45.223 14.151 -76.315 1.00 92.25 197 LYS A O 1
ATOM 1590 N N . ARG A 1 198 ? 43.295 13.512 -75.376 1.00 90.38 198 ARG A N 1
ATOM 1591 C CA . ARG A 1 198 ? 42.576 13.331 -76.655 1.00 90.38 198 ARG A CA 1
ATOM 1592 C C . ARG A 1 198 ? 42.626 14.559 -77.572 1.00 90.38 198 ARG A C 1
ATOM 1594 O O . ARG A 1 198 ? 42.715 14.380 -78.779 1.00 90.38 198 ARG A O 1
ATOM 1601 N N . TYR A 1 199 ? 42.568 15.786 -77.046 1.00 90.94 199 TYR A N 1
ATOM 1602 C CA . TYR A 1 199 ? 42.750 16.992 -77.866 1.00 90.94 199 TYR A CA 1
ATOM 1603 C C . TYR A 1 199 ? 44.192 17.157 -78.361 1.00 90.94 199 TYR A C 1
ATOM 1605 O O . TYR A 1 199 ? 44.378 17.545 -79.510 1.00 90.94 199 TYR A O 1
ATOM 1613 N N . ALA A 1 200 ? 45.197 16.857 -77.532 1.00 92.81 200 ALA A N 1
ATOM 1614 C CA . ALA A 1 200 ? 46.600 16.879 -77.941 1.00 92.81 200 ALA A CA 1
ATOM 1615 C C . ALA A 1 200 ? 46.889 15.813 -79.012 1.00 92.81 200 ALA A C 1
ATOM 1617 O O . ALA A 1 200 ? 47.432 16.143 -80.061 1.00 92.81 200 ALA A O 1
ATOM 1618 N N . ASP A 1 201 ? 46.434 14.575 -78.803 1.00 91.44 201 ASP A N 1
ATOM 1619 C CA . ASP A 1 201 ? 46.553 13.470 -79.759 1.00 91.44 201 ASP A CA 1
ATOM 1620 C C . ASP A 1 201 ? 45.840 13.807 -81.078 1.00 91.44 201 ASP A C 1
ATOM 1622 O O . ASP A 1 201 ? 46.398 13.622 -82.159 1.00 91.44 201 ASP A O 1
ATOM 1626 N N . ARG A 1 202 ? 44.623 14.374 -81.007 1.00 93.12 202 ARG A N 1
ATOM 1627 C CA . ARG A 1 202 ? 43.886 14.836 -82.191 1.00 93.12 202 ARG A CA 1
ATOM 1628 C C . ARG A 1 202 ? 44.644 15.935 -82.928 1.00 93.12 202 ARG A C 1
ATOM 1630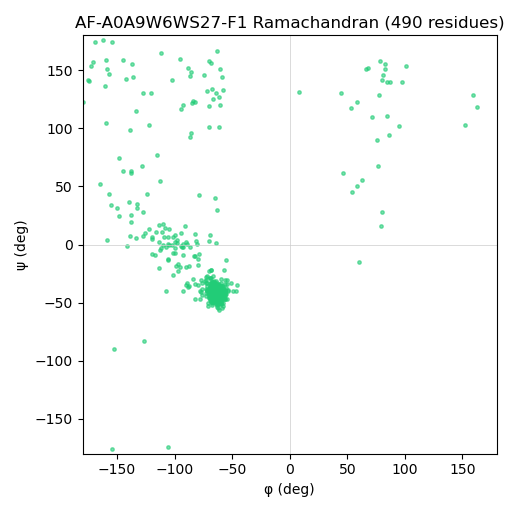 O O . ARG A 1 202 ? 44.713 15.868 -84.147 1.00 93.12 202 ARG A O 1
ATOM 1637 N N . LYS A 1 203 ? 45.243 16.893 -82.215 1.00 92.81 203 LYS A N 1
ATOM 1638 C CA . LYS A 1 203 ? 46.064 17.943 -82.827 1.00 92.81 203 LYS A CA 1
ATOM 1639 C C . LYS A 1 203 ? 47.296 17.356 -83.523 1.00 92.81 203 LYS A C 1
ATOM 1641 O O . LYS A 1 203 ? 47.547 17.692 -84.669 1.00 92.81 203 LYS A O 1
ATOM 1646 N N . VAL A 1 204 ? 48.004 16.417 -82.893 1.00 92.94 204 VAL A N 1
ATOM 1647 C CA . VAL A 1 204 ? 49.138 15.716 -83.525 1.00 92.94 204 VAL A CA 1
ATOM 1648 C C . VAL A 1 204 ? 48.694 14.955 -84.781 1.00 92.94 204 VAL A C 1
ATOM 1650 O O . VAL A 1 204 ? 49.419 14.935 -85.771 1.00 92.94 204 VAL A O 1
ATOM 1653 N N . LEU A 1 205 ? 47.500 14.353 -84.784 1.00 90.19 205 LEU A N 1
ATOM 1654 C CA . LEU A 1 205 ? 46.935 13.719 -85.980 1.00 90.19 205 LEU A CA 1
ATOM 1655 C C . LEU A 1 205 ? 46.521 14.738 -87.055 1.00 90.19 205 LEU A C 1
ATOM 1657 O O . LEU A 1 205 ? 46.736 14.471 -88.233 1.00 90.19 205 LEU A O 1
ATOM 1661 N N . GLU A 1 206 ? 45.959 15.889 -86.678 1.00 89.62 206 GLU A N 1
ATOM 1662 C CA . GLU A 1 206 ? 45.667 17.012 -87.582 1.00 89.62 206 GLU A CA 1
ATOM 1663 C C . GLU A 1 206 ? 46.965 17.512 -88.245 1.00 89.62 206 GLU A C 1
ATOM 1665 O O . GLU A 1 206 ? 47.052 17.509 -89.475 1.00 89.62 206 GLU A O 1
ATOM 1670 N N . ASP A 1 207 ? 48.005 17.794 -87.452 1.00 91.19 207 ASP A N 1
ATOM 1671 C CA . ASP A 1 207 ? 49.341 18.201 -87.909 1.00 91.19 207 ASP A CA 1
ATOM 1672 C C . ASP A 1 207 ? 49.955 17.136 -88.853 1.00 91.19 207 ASP A C 1
ATOM 1674 O O . ASP A 1 207 ? 50.403 17.453 -89.956 1.00 91.19 207 ASP A O 1
ATOM 1678 N N . GLN A 1 208 ? 49.887 15.842 -88.502 1.00 90.25 208 GLN A N 1
ATOM 1679 C CA . GLN A 1 208 ? 50.345 14.742 -89.370 1.00 90.25 208 GLN A CA 1
ATOM 1680 C C . GLN A 1 208 ? 49.539 14.600 -90.671 1.00 90.25 208 GLN A C 1
ATOM 1682 O O . GLN A 1 208 ? 50.085 14.159 -91.687 1.00 90.25 208 GLN A O 1
ATOM 1687 N N . ILE A 1 209 ? 48.237 14.899 -90.658 1.00 88.31 209 ILE A N 1
ATOM 1688 C CA . ILE A 1 209 ? 47.392 14.880 -91.859 1.00 88.31 209 ILE A CA 1
ATOM 1689 C C . ILE A 1 209 ? 47.743 16.065 -92.757 1.00 88.31 209 ILE A C 1
ATOM 1691 O O . ILE A 1 209 ? 47.795 15.890 -93.977 1.00 88.31 209 ILE A O 1
ATOM 1695 N N . GLU A 1 210 ? 48.015 17.241 -92.189 1.00 90.69 210 GLU A N 1
ATOM 1696 C CA . GLU A 1 210 ? 48.535 18.385 -92.936 1.00 90.69 210 GLU A CA 1
ATOM 1697 C C . GLU A 1 210 ? 49.900 18.086 -93.547 1.00 90.69 210 GLU A C 1
ATOM 1699 O O . GLU A 1 210 ? 50.073 18.287 -94.747 1.00 90.69 210 GLU A O 1
ATOM 1704 N N . ASP A 1 211 ? 50.841 17.524 -92.791 1.00 89.50 211 ASP A N 1
ATOM 1705 C CA . ASP A 1 211 ? 52.161 17.184 -93.321 1.00 89.50 211 ASP A CA 1
ATOM 1706 C C . ASP A 1 211 ? 52.092 16.077 -94.381 1.00 89.50 211 ASP A C 1
ATOM 1708 O O . ASP A 1 211 ? 52.712 16.218 -95.434 1.00 89.50 211 ASP A O 1
ATOM 1712 N N . ARG A 1 212 ? 51.236 15.055 -94.224 1.00 88.81 212 ARG A N 1
ATOM 1713 C CA . ARG A 1 212 ? 50.958 14.077 -95.299 1.00 88.81 212 ARG A CA 1
ATOM 1714 C C . ARG A 1 212 ? 50.188 14.662 -96.489 1.00 88.81 212 ARG A C 1
ATOM 1716 O O . ARG A 1 212 ? 50.203 14.076 -97.572 1.00 88.81 212 ARG A O 1
ATOM 1723 N N . ARG A 1 213 ? 49.464 15.774 -96.329 1.00 87.62 213 ARG A N 1
ATOM 1724 C CA . ARG A 1 213 ? 48.881 16.531 -97.454 1.00 87.62 213 ARG A CA 1
ATOM 1725 C C . ARG A 1 213 ? 49.956 17.359 -98.155 1.00 87.62 213 ARG A C 1
ATOM 1727 O O . ARG A 1 213 ? 49.985 17.357 -99.377 1.00 87.62 213 ARG A O 1
ATOM 1734 N N . ARG A 1 214 ? 50.867 17.995 -97.411 1.00 88.00 214 ARG A N 1
ATOM 1735 C CA . ARG A 1 214 ? 52.027 18.727 -97.949 1.00 88.00 214 ARG A CA 1
ATOM 1736 C C . ARG A 1 214 ? 52.992 17.789 -98.679 1.00 88.00 214 ARG A C 1
ATOM 1738 O O . ARG A 1 214 ? 53.455 18.147 -99.753 1.00 88.00 214 ARG A O 1
ATOM 1745 N N . GLN A 1 215 ? 53.249 16.594 -98.144 1.00 86.38 215 GLN A N 1
ATOM 1746 C CA . GLN A 1 215 ? 54.029 15.538 -98.804 1.00 86.38 215 GLN A CA 1
ATOM 1747 C C . GLN A 1 215 ? 53.349 15.077 -100.093 1.00 86.38 215 GLN A C 1
ATOM 1749 O O . GLN A 1 215 ? 53.942 15.239 -101.148 1.00 86.38 215 GLN A O 1
ATOM 1754 N N . ARG A 1 216 ? 52.074 14.663 -100.055 1.00 88.06 216 ARG A N 1
ATOM 1755 C CA . ARG A 1 216 ? 51.338 14.300 -101.282 1.00 88.06 216 ARG A CA 1
ATOM 1756 C C . ARG A 1 216 ? 51.228 15.431 -102.302 1.00 88.06 216 ARG A C 1
ATOM 1758 O O . ARG A 1 216 ? 51.161 15.158 -103.491 1.00 88.06 216 ARG A O 1
ATOM 1765 N N . LEU A 1 217 ? 51.208 16.693 -101.870 1.00 86.56 217 LEU A N 1
ATOM 1766 C CA . LEU A 1 217 ? 51.257 17.836 -102.781 1.00 86.56 217 LEU A CA 1
ATOM 1767 C C . LEU A 1 217 ? 52.645 17.983 -103.424 1.00 86.56 217 LEU A C 1
ATOM 1769 O O . LEU A 1 217 ? 52.717 18.262 -104.613 1.00 86.56 217 LEU A O 1
ATOM 1773 N N . LYS A 1 218 ? 53.735 17.758 -102.676 1.00 85.75 218 LYS A N 1
ATOM 1774 C CA . LYS A 1 218 ? 55.099 17.695 -103.229 1.00 85.75 218 LYS A CA 1
ATOM 1775 C C . LYS A 1 218 ? 55.254 16.524 -104.196 1.00 85.75 218 LYS A C 1
ATOM 1777 O O . LYS A 1 218 ? 55.599 16.770 -105.339 1.00 85.75 218 LYS A O 1
ATOM 1782 N N . GLU A 1 219 ? 54.875 15.314 -103.792 1.00 85.25 219 GLU A N 1
ATOM 1783 C CA . GLU A 1 219 ? 54.855 14.115 -104.641 1.00 85.25 219 GLU A CA 1
ATOM 1784 C C . GLU A 1 219 ? 54.002 14.341 -105.899 1.00 85.25 219 GLU A C 1
ATOM 1786 O O . GLU A 1 219 ? 54.416 14.004 -106.997 1.00 85.25 219 GLU A O 1
ATOM 1791 N N . SER A 1 220 ? 52.829 14.975 -105.783 1.00 82.31 220 SER A N 1
ATOM 1792 C CA . SER A 1 220 ? 51.996 15.314 -106.944 1.00 82.31 220 SER A CA 1
ATOM 1793 C C . SER A 1 220 ? 52.615 16.394 -107.835 1.00 82.31 220 SER A C 1
ATOM 1795 O O . SER A 1 220 ? 52.328 16.402 -109.029 1.00 82.31 220 SER A O 1
ATOM 1797 N N . ASN A 1 221 ? 53.425 17.305 -107.290 1.00 82.25 221 ASN A N 1
ATOM 1798 C CA . ASN A 1 221 ? 54.171 18.292 -108.071 1.00 82.25 221 ASN A CA 1
ATOM 1799 C C . ASN A 1 221 ? 55.384 17.647 -108.761 1.00 82.25 221 ASN A C 1
ATOM 1801 O O . ASN A 1 221 ? 55.653 17.966 -109.912 1.00 82.25 221 ASN A O 1
ATOM 1805 N N . GLU A 1 222 ? 56.072 16.720 -108.092 1.00 79.19 222 GLU A N 1
ATOM 1806 C CA . GLU A 1 222 ? 57.163 15.906 -108.639 1.00 79.19 222 GLU A CA 1
ATOM 1807 C C . GLU A 1 222 ? 56.633 15.005 -109.764 1.00 79.19 222 GLU A C 1
ATOM 1809 O O . GLU A 1 222 ? 57.114 15.094 -110.887 1.00 79.19 222 GLU A O 1
ATOM 1814 N N . ILE A 1 223 ? 55.538 14.269 -109.537 1.00 80.50 223 ILE A N 1
ATOM 1815 C CA . ILE A 1 223 ? 54.831 13.497 -110.573 1.00 80.50 223 ILE A CA 1
ATOM 1816 C C . ILE A 1 223 ? 54.330 14.409 -111.701 1.00 80.50 223 ILE A C 1
ATOM 1818 O O . ILE A 1 223 ? 54.356 14.000 -112.855 1.00 80.50 223 ILE A O 1
ATOM 1822 N N . ALA A 1 224 ? 53.887 15.641 -111.427 1.00 82.38 224 ALA A N 1
ATOM 1823 C CA . ALA A 1 224 ? 53.498 16.577 -112.486 1.00 82.38 224 ALA A CA 1
ATOM 1824 C C . ALA A 1 224 ? 54.703 17.064 -113.313 1.00 82.38 224 ALA A C 1
ATOM 1826 O O . ALA A 1 224 ? 54.569 17.231 -114.524 1.00 82.38 224 ALA A O 1
ATOM 1827 N N . GLN A 1 225 ? 55.871 17.253 -112.693 1.00 77.62 225 GLN A N 1
ATOM 1828 C CA . GLN A 1 225 ? 57.127 17.566 -113.383 1.00 77.62 225 GLN A CA 1
ATOM 1829 C C . GLN A 1 225 ? 57.611 16.366 -114.209 1.00 77.62 225 GLN A C 1
ATOM 1831 O O . GLN A 1 225 ? 57.844 16.512 -115.407 1.00 77.62 225 GLN A O 1
ATOM 1836 N N . GLU A 1 226 ? 57.648 15.164 -113.630 1.00 80.31 226 GLU A N 1
ATOM 1837 C CA . GLU A 1 226 ? 57.957 13.917 -114.339 1.00 80.31 226 GLU A CA 1
ATOM 1838 C C . GLU A 1 226 ? 56.963 13.638 -115.474 1.00 80.31 226 GLU A C 1
ATOM 1840 O O . GLU A 1 226 ? 57.366 13.202 -116.549 1.00 80.31 226 GLU A O 1
ATOM 1845 N N . ALA A 1 227 ? 55.672 13.924 -115.283 1.00 77.62 227 ALA A N 1
ATOM 1846 C CA . ALA A 1 227 ? 54.649 13.791 -116.315 1.00 77.62 227 ALA A CA 1
ATOM 1847 C C . ALA A 1 227 ? 54.816 14.836 -117.423 1.00 77.62 227 ALA A C 1
ATOM 1849 O O . ALA A 1 227 ? 54.608 14.504 -118.585 1.00 77.62 227 ALA A O 1
ATOM 1850 N N . GLN A 1 228 ? 55.231 16.069 -117.113 1.00 79.38 228 GLN A N 1
ATOM 1851 C CA . GLN A 1 228 ? 55.609 17.055 -118.131 1.00 79.38 228 GLN A CA 1
ATOM 1852 C C . GLN A 1 228 ? 56.852 16.599 -118.905 1.00 79.38 228 GLN A C 1
ATOM 1854 O O . GLN A 1 228 ? 56.837 16.605 -120.135 1.00 79.38 228 GLN A O 1
ATOM 1859 N N . GLU A 1 229 ? 57.891 16.110 -118.227 1.00 77.88 229 GLU A N 1
ATOM 1860 C CA . GLU A 1 229 ? 59.055 15.524 -118.893 1.00 77.88 229 GLU A CA 1
ATOM 1861 C C . GLU A 1 229 ? 58.677 14.320 -119.765 1.00 77.88 229 GLU A C 1
ATOM 1863 O O . GLU A 1 229 ? 59.113 14.226 -120.912 1.00 77.88 229 GLU A O 1
ATOM 1868 N N . MET A 1 230 ? 57.846 13.411 -119.255 1.00 77.25 230 MET A N 1
ATOM 1869 C CA . MET A 1 230 ? 57.339 12.261 -119.999 1.00 77.25 230 MET A CA 1
ATOM 1870 C C . MET A 1 230 ? 56.463 12.690 -121.170 1.00 77.25 230 MET A C 1
ATOM 1872 O O . MET A 1 230 ? 56.603 12.110 -122.236 1.00 77.25 230 MET A O 1
ATOM 1876 N N . LEU A 1 231 ? 55.646 13.737 -121.046 1.00 78.31 231 LEU A N 1
ATOM 1877 C CA . LEU A 1 231 ? 54.902 14.306 -122.170 1.00 78.31 231 LEU A CA 1
ATOM 1878 C C . LEU A 1 231 ? 55.842 14.887 -123.232 1.00 78.31 231 LEU A C 1
ATOM 1880 O O . LEU A 1 231 ? 55.604 14.646 -124.408 1.00 78.31 231 LEU A O 1
ATOM 1884 N N . THR A 1 232 ? 56.944 15.554 -122.868 1.00 78.38 232 THR A N 1
ATOM 1885 C CA . THR A 1 232 ? 57.937 15.998 -123.872 1.00 78.38 232 THR A CA 1
ATOM 1886 C C . THR A 1 232 ? 58.686 14.830 -124.529 1.00 78.38 232 THR A C 1
ATOM 1888 O O . THR A 1 232 ? 59.009 14.894 -125.716 1.00 78.38 232 THR A O 1
ATOM 1891 N N . LYS A 1 233 ? 58.928 13.729 -123.798 1.00 77.44 233 LYS A N 1
ATOM 1892 C CA . LYS A 1 233 ? 59.495 12.479 -124.344 1.00 77.44 233 LYS A CA 1
ATOM 1893 C C . LYS A 1 233 ? 58.491 11.782 -125.278 1.00 77.44 233 LYS A C 1
ATOM 1895 O O . LYS A 1 233 ? 58.871 11.381 -126.373 1.00 77.44 233 LYS A O 1
ATOM 1900 N N . ILE A 1 234 ? 57.216 11.718 -124.890 1.00 74.44 234 ILE A N 1
ATOM 1901 C CA . ILE A 1 234 ? 56.110 11.165 -125.683 1.00 74.44 234 ILE A CA 1
ATOM 1902 C C . ILE A 1 234 ? 55.856 12.016 -126.926 1.00 74.44 234 ILE A C 1
ATOM 1904 O O . ILE A 1 234 ? 55.647 11.442 -127.979 1.00 74.44 234 ILE A O 1
ATOM 1908 N N . GLN A 1 235 ? 55.921 13.348 -126.859 1.00 76.56 235 GLN A N 1
ATOM 1909 C CA . GLN A 1 235 ? 55.778 14.212 -128.038 1.00 76.56 235 GLN A CA 1
ATOM 1910 C C . GLN A 1 235 ? 56.865 13.918 -129.078 1.00 76.56 235 GLN A C 1
ATOM 1912 O O . GLN A 1 235 ? 56.534 13.669 -130.232 1.00 76.56 235 GLN A O 1
ATOM 1917 N N . ARG A 1 236 ? 58.136 13.808 -128.660 1.00 73.38 236 ARG A N 1
ATOM 1918 C CA . ARG A 1 236 ? 59.230 13.367 -129.549 1.00 73.38 236 ARG A CA 1
ATOM 1919 C C . ARG A 1 236 ? 58.977 11.973 -130.135 1.00 73.38 236 ARG A C 1
ATOM 1921 O O . ARG A 1 236 ? 59.161 11.762 -131.327 1.00 73.38 236 ARG A O 1
ATOM 1928 N N . GLN A 1 237 ? 58.514 11.024 -129.318 1.00 71.69 237 GLN A N 1
ATOM 1929 C CA . GLN A 1 237 ? 58.177 9.676 -129.791 1.00 71.69 237 GLN A CA 1
ATOM 1930 C C . GLN A 1 237 ? 56.953 9.654 -130.717 1.00 71.69 237 GLN A C 1
ATOM 1932 O O . GLN A 1 237 ? 56.939 8.878 -131.662 1.00 71.69 237 GLN A O 1
ATOM 1937 N N . GLN A 1 238 ? 55.954 10.511 -130.501 1.00 72.38 238 GLN A N 1
ATOM 1938 C CA . GLN A 1 238 ? 54.767 10.641 -131.346 1.00 72.38 238 GLN A CA 1
ATOM 1939 C C . GLN A 1 238 ? 55.078 11.332 -132.671 1.00 72.38 238 GLN A C 1
ATOM 1941 O O . GLN A 1 238 ? 54.462 10.991 -133.675 1.00 72.38 238 GLN A O 1
ATOM 1946 N N . GLU A 1 239 ? 56.045 12.248 -132.713 1.00 72.06 239 GLU A N 1
ATOM 1947 C CA . GLU A 1 239 ? 56.593 12.764 -133.970 1.00 72.06 239 GLU A CA 1
ATOM 1948 C C . GLU A 1 239 ? 57.244 11.615 -134.766 1.00 72.06 239 GLU A C 1
ATOM 1950 O O . GLU A 1 239 ? 56.856 11.370 -135.911 1.00 72.06 239 GLU A O 1
ATOM 1955 N N . GLU A 1 240 ? 58.110 10.810 -134.135 1.00 67.31 240 GLU A N 1
ATOM 1956 C CA . GLU A 1 240 ? 58.696 9.611 -134.759 1.00 67.31 240 GLU A CA 1
ATOM 1957 C C . GLU A 1 240 ? 57.671 8.508 -135.109 1.00 67.31 240 GLU A C 1
ATOM 1959 O O . GLU A 1 240 ? 57.887 7.723 -136.037 1.00 67.31 240 GLU A O 1
ATOM 1964 N N . GLU A 1 241 ? 56.583 8.364 -134.350 1.00 67.88 241 GLU A N 1
ATOM 1965 C CA . GLU A 1 241 ? 55.533 7.370 -134.602 1.00 67.88 241 GLU A CA 1
ATOM 1966 C C . GLU A 1 241 ? 54.528 7.835 -135.650 1.00 67.88 241 GLU A C 1
ATOM 1968 O O . GLU A 1 241 ? 54.105 7.012 -136.456 1.00 67.88 241 GLU A O 1
ATOM 1973 N N . ALA A 1 242 ? 54.204 9.125 -135.738 1.00 72.69 242 ALA A N 1
ATOM 1974 C CA . ALA A 1 242 ? 53.353 9.666 -136.795 1.00 72.69 242 ALA A CA 1
ATOM 1975 C C . ALA A 1 242 ? 53.998 9.488 -138.181 1.00 72.69 242 ALA A C 1
ATOM 1977 O O . ALA A 1 242 ? 53.300 9.194 -139.156 1.00 72.69 242 ALA A O 1
ATOM 1978 N N . GLU A 1 243 ? 55.330 9.581 -138.276 1.00 63.25 243 GLU A N 1
ATOM 1979 C CA . GLU A 1 243 ? 56.074 9.195 -139.481 1.00 63.25 243 GLU A CA 1
ATOM 1980 C C . GLU A 1 243 ? 55.886 7.705 -139.828 1.00 63.25 243 GLU A C 1
ATOM 1982 O O . GLU A 1 243 ? 55.651 7.360 -140.989 1.00 63.25 243 GLU A O 1
ATOM 1987 N N . LYS A 1 244 ? 55.900 6.816 -138.824 1.00 67.88 244 LYS A N 1
ATOM 1988 C CA . LYS A 1 244 ? 55.716 5.359 -138.990 1.00 67.88 244 LYS A CA 1
ATOM 1989 C C . LYS A 1 244 ? 54.252 4.962 -139.244 1.00 67.88 244 LYS A C 1
ATOM 1991 O O . LYS A 1 244 ? 53.990 3.998 -139.966 1.00 67.88 244 LYS A O 1
ATOM 1996 N N . GLU A 1 245 ? 53.279 5.671 -138.679 1.00 62.56 245 GLU A N 1
ATOM 1997 C CA . GLU A 1 245 ? 51.859 5.306 -138.733 1.00 62.56 245 GLU A CA 1
ATOM 1998 C C . GLU A 1 245 ? 51.174 5.793 -140.017 1.00 62.56 245 GLU A C 1
ATOM 2000 O O . GLU A 1 245 ? 50.339 5.072 -140.576 1.00 62.56 245 GLU A O 1
ATOM 2005 N N . ARG A 1 246 ? 51.644 6.908 -140.598 1.00 67.31 246 ARG A N 1
ATOM 2006 C CA . ARG A 1 246 ? 51.349 7.280 -141.997 1.00 67.31 246 ARG A CA 1
ATOM 2007 C C . ARG A 1 246 ? 51.645 6.129 -142.973 1.00 67.31 246 ARG A C 1
ATOM 2009 O O . ARG A 1 246 ? 50.902 5.942 -143.934 1.00 67.31 246 ARG A O 1
ATOM 2016 N N . ALA A 1 247 ? 52.657 5.300 -142.695 1.00 55.50 247 ALA A N 1
ATOM 2017 C CA . ALA A 1 247 ? 52.964 4.104 -143.487 1.00 55.50 247 ALA A CA 1
ATOM 2018 C C . ALA A 1 247 ? 52.067 2.877 -143.177 1.00 55.50 247 ALA A C 1
ATOM 2020 O O . ALA A 1 247 ? 51.994 1.953 -143.994 1.00 55.50 247 ALA A O 1
ATOM 2021 N N . LYS A 1 248 ? 51.366 2.841 -142.031 1.00 62.06 248 LYS A N 1
ATOM 2022 C CA . LYS A 1 248 ? 50.445 1.750 -141.639 1.00 62.06 248 LYS A CA 1
ATOM 2023 C C . LYS A 1 248 ? 48.991 1.992 -142.046 1.00 62.06 248 LYS A C 1
ATOM 2025 O O . LYS A 1 248 ? 48.345 1.038 -142.478 1.00 62.06 248 LYS A O 1
ATOM 2030 N N . ALA A 1 249 ? 48.471 3.217 -141.935 1.00 63.50 249 ALA A N 1
ATOM 2031 C CA . ALA A 1 249 ? 47.053 3.517 -142.189 1.00 63.50 249 ALA A CA 1
ATOM 2032 C C . ALA A 1 249 ? 46.591 3.095 -143.603 1.00 63.50 249 ALA A C 1
ATOM 2034 O O . ALA A 1 249 ? 45.493 2.564 -143.771 1.00 63.50 249 ALA A O 1
ATOM 2035 N N . LEU A 1 250 ? 47.493 3.193 -144.589 1.00 54.72 250 LEU A N 1
ATOM 2036 C CA . LEU A 1 250 ? 47.342 2.690 -145.964 1.00 54.72 250 LEU A CA 1
ATOM 2037 C C . LEU A 1 250 ? 47.004 1.185 -146.084 1.00 54.72 250 LEU A C 1
ATOM 2039 O O . LEU A 1 250 ? 46.637 0.728 -147.167 1.00 54.72 250 LEU A O 1
ATOM 2043 N N . ARG A 1 251 ? 47.138 0.391 -145.010 1.00 55.00 251 ARG A N 1
ATOM 2044 C CA . ARG A 1 251 ? 46.878 -1.061 -145.005 1.00 55.00 251 ARG A CA 1
ATOM 2045 C C . ARG A 1 251 ? 45.530 -1.461 -144.389 1.00 55.00 251 ARG A C 1
ATOM 2047 O O . ARG A 1 251 ? 45.020 -2.517 -144.752 1.00 55.00 251 ARG A O 1
ATOM 2054 N N . ALA A 1 252 ? 44.964 -0.666 -143.476 1.00 56.44 252 ALA A N 1
ATOM 2055 C CA . ALA A 1 252 ? 43.942 -1.142 -142.529 1.00 56.44 252 ALA A CA 1
ATOM 2056 C C . ALA A 1 252 ? 42.471 -0.914 -142.935 1.00 56.44 252 ALA A C 1
ATOM 2058 O O . ALA A 1 252 ? 41.602 -1.619 -142.438 1.00 56.44 252 ALA A O 1
ATOM 2059 N N . GLN A 1 253 ? 42.161 0.002 -143.862 1.00 66.00 253 GLN A N 1
ATOM 2060 C CA . GLN A 1 253 ? 40.772 0.287 -144.294 1.00 66.00 253 GLN A CA 1
ATOM 2061 C C . GLN A 1 253 ? 40.041 -0.889 -144.987 1.00 66.00 253 GLN A C 1
ATOM 2063 O O . GLN A 1 253 ? 38.903 -0.740 -145.413 1.00 66.00 253 GLN A O 1
ATOM 2068 N N . ARG A 1 254 ? 40.679 -2.054 -145.128 1.00 52.53 254 ARG A N 1
ATOM 2069 C CA . ARG A 1 254 ? 40.248 -3.154 -146.002 1.00 52.53 254 ARG A CA 1
ATOM 2070 C C . ARG A 1 254 ? 39.393 -4.243 -145.317 1.00 52.53 254 ARG A C 1
ATOM 2072 O O . ARG A 1 254 ? 39.225 -5.287 -145.932 1.00 52.53 254 ARG A O 1
ATOM 2079 N N . SER A 1 255 ? 38.913 -4.069 -144.071 1.00 53.81 255 SER A N 1
ATOM 2080 C CA . SER A 1 255 ? 38.413 -5.215 -143.265 1.00 53.81 255 SER A CA 1
ATOM 2081 C C . SER A 1 255 ? 37.170 -5.056 -142.358 1.00 53.81 255 SER A C 1
ATOM 2083 O O . SER A 1 255 ? 36.816 -6.030 -141.703 1.00 53.81 255 SER A O 1
ATOM 2085 N N . MET A 1 256 ? 36.509 -3.895 -142.232 1.00 55.66 256 MET A N 1
ATOM 2086 C CA . MET A 1 256 ? 35.580 -3.642 -141.093 1.00 55.66 256 MET A CA 1
ATOM 2087 C C . MET A 1 256 ? 34.062 -3.776 -141.357 1.00 55.66 256 MET A C 1
ATOM 2089 O O . MET A 1 256 ? 33.257 -3.448 -140.484 1.00 55.66 256 MET A O 1
ATOM 2093 N N . GLU A 1 257 ? 33.629 -4.234 -142.532 1.00 63.12 257 GLU A N 1
ATOM 2094 C CA . GLU A 1 257 ? 32.224 -4.085 -142.967 1.00 63.12 257 GLU A CA 1
ATOM 2095 C C . GLU A 1 257 ? 31.282 -5.253 -142.576 1.00 63.12 257 GLU A C 1
ATOM 2097 O O . GLU A 1 257 ? 30.091 -5.223 -142.883 1.00 63.12 257 GLU A O 1
ATOM 2102 N N . GLU A 1 258 ? 31.766 -6.268 -141.848 1.00 47.69 258 GLU A N 1
ATOM 2103 C CA . GLU A 1 258 ? 31.139 -7.607 -141.832 1.00 47.69 258 GLU A CA 1
ATOM 2104 C C . GLU A 1 258 ? 30.195 -7.941 -140.638 1.00 47.69 258 GLU A C 1
ATOM 2106 O O . GLU A 1 258 ? 29.385 -8.859 -140.748 1.00 47.69 258 GLU A O 1
ATOM 2111 N N . ILE A 1 259 ? 30.235 -7.230 -139.496 1.00 52.12 259 ILE A N 1
ATOM 2112 C CA . ILE A 1 259 ? 29.812 -7.813 -138.186 1.00 52.12 259 ILE A CA 1
ATOM 2113 C C . ILE A 1 259 ? 28.361 -7.522 -137.688 1.00 52.12 259 ILE A C 1
ATOM 2115 O O . ILE A 1 259 ? 27.824 -8.267 -136.871 1.00 52.12 259 ILE A O 1
ATOM 2119 N N . LYS A 1 260 ? 27.677 -6.454 -138.120 1.00 65.94 260 LYS A N 1
ATOM 2120 C CA . LYS A 1 260 ? 26.600 -5.778 -137.331 1.00 65.94 260 LYS A CA 1
ATOM 2121 C C . LYS A 1 260 ? 25.226 -6.478 -137.080 1.00 65.94 260 LYS A C 1
ATOM 2123 O O . LYS A 1 260 ? 24.327 -5.806 -136.584 1.00 65.94 260 LYS A O 1
ATOM 2128 N N . LYS A 1 261 ? 24.986 -7.758 -137.402 1.00 48.94 261 LYS A N 1
ATOM 2129 C CA . LYS A 1 261 ? 23.609 -8.282 -137.660 1.00 48.94 261 LYS A CA 1
ATOM 2130 C C . LYS A 1 261 ? 22.904 -9.168 -136.587 1.00 48.94 261 LYS A C 1
ATOM 2132 O O . LYS A 1 261 ? 21.910 -9.792 -136.932 1.00 48.94 261 LYS A O 1
ATOM 2137 N N . PHE A 1 262 ? 23.366 -9.276 -135.331 1.00 40.62 262 PHE A N 1
ATOM 2138 C CA . PHE A 1 262 ? 23.042 -10.452 -134.470 1.00 40.62 262 PHE A CA 1
ATOM 2139 C C . PHE A 1 262 ? 22.140 -10.272 -133.203 1.00 40.62 262 PHE A C 1
ATOM 2141 O O . PHE A 1 262 ? 21.850 -11.263 -132.545 1.00 40.62 262 PHE A O 1
ATOM 2148 N N . ASN A 1 263 ? 21.700 -9.073 -132.788 1.00 57.09 263 ASN A N 1
ATOM 2149 C CA . ASN A 1 263 ? 21.488 -8.794 -131.339 1.00 57.09 263 ASN A CA 1
ATOM 2150 C C . ASN A 1 263 ? 20.053 -8.714 -130.720 1.00 57.09 263 ASN A C 1
ATOM 2152 O O . ASN A 1 263 ? 19.956 -8.335 -129.554 1.00 57.09 263 ASN A O 1
ATOM 2156 N N . GLU A 1 264 ? 18.938 -9.011 -131.404 1.00 50.91 264 GLU A N 1
ATOM 2157 C CA . GLU A 1 264 ? 17.615 -8.432 -131.019 1.00 50.91 264 GLU A CA 1
ATOM 2158 C C . GLU A 1 264 ? 16.604 -9.290 -130.184 1.00 50.91 264 GLU A C 1
ATOM 2160 O O . GLU A 1 264 ? 15.562 -8.769 -129.791 1.00 50.91 264 GLU A O 1
ATOM 2165 N N . GLU A 1 265 ? 16.850 -10.565 -129.841 1.00 45.59 265 GLU A N 1
ATOM 2166 C CA . GLU A 1 265 ? 15.755 -11.518 -129.480 1.00 45.59 265 GLU A CA 1
ATOM 2167 C C . GLU A 1 265 ? 15.332 -11.707 -127.982 1.00 45.59 265 GLU A C 1
ATOM 2169 O O . GLU A 1 265 ? 14.452 -12.519 -127.694 1.00 45.59 265 GLU A O 1
ATOM 2174 N N . THR A 1 266 ? 15.907 -11.038 -126.970 1.00 55.47 266 THR A N 1
ATOM 2175 C CA . THR A 1 266 ? 15.992 -11.623 -125.591 1.00 55.47 266 THR A CA 1
ATOM 2176 C C . THR A 1 266 ? 14.961 -11.241 -124.486 1.00 55.47 266 THR A C 1
ATOM 2178 O O . THR A 1 266 ? 15.117 -11.685 -123.347 1.00 55.47 266 THR A O 1
ATOM 2181 N N . LEU A 1 267 ? 13.906 -10.446 -124.727 1.00 48.59 267 LEU A N 1
ATOM 2182 C CA . LEU A 1 267 ? 13.305 -9.599 -123.658 1.00 48.59 267 LEU A CA 1
ATOM 2183 C C . LEU A 1 267 ? 12.144 -10.152 -122.760 1.00 48.59 267 LEU A C 1
ATOM 2185 O O . LEU A 1 267 ? 11.890 -9.585 -121.699 1.00 48.59 267 LEU A O 1
ATOM 2189 N N . GLN A 1 268 ? 11.396 -11.208 -123.117 1.00 45.62 268 GLN A N 1
ATOM 2190 C CA . GLN A 1 268 ? 9.959 -11.314 -122.718 1.00 45.62 268 GLN A CA 1
ATOM 2191 C C . GLN A 1 268 ? 9.529 -12.076 -121.415 1.00 45.62 268 GLN A C 1
ATOM 2193 O O . GLN A 1 268 ? 8.342 -12.097 -121.105 1.00 45.62 268 GLN A O 1
ATOM 2198 N N . ARG A 1 269 ? 10.402 -12.712 -120.613 1.00 47.44 269 ARG A N 1
ATOM 2199 C CA . ARG A 1 269 ? 10.006 -13.815 -119.671 1.00 47.44 269 ARG A CA 1
ATOM 2200 C C . ARG A 1 269 ? 9.592 -13.504 -118.194 1.00 47.44 269 ARG A C 1
ATOM 2202 O O . ARG A 1 269 ? 9.634 -14.417 -117.375 1.00 47.44 269 ARG A O 1
ATOM 2209 N N . ARG A 1 270 ? 9.258 -12.273 -117.765 1.00 47.47 270 ARG A N 1
ATOM 2210 C CA . ARG A 1 270 ? 9.498 -11.852 -116.344 1.00 47.47 270 ARG A CA 1
ATOM 2211 C C . ARG A 1 270 ? 8.326 -11.598 -115.347 1.00 47.47 270 ARG A C 1
ATOM 2213 O O . ARG A 1 270 ? 8.619 -11.048 -114.289 1.00 47.47 270 ARG A O 1
ATOM 2220 N N . GLN A 1 271 ? 7.048 -11.930 -115.603 1.00 45.91 271 GLN A N 1
ATOM 2221 C CA . GLN A 1 271 ? 5.905 -11.252 -114.916 1.00 45.91 271 GLN A CA 1
ATOM 2222 C C . GLN A 1 271 ? 5.002 -12.017 -113.891 1.00 45.91 271 GLN A C 1
ATOM 2224 O O . GLN A 1 271 ? 4.139 -11.379 -113.295 1.00 45.91 271 GLN A O 1
ATOM 2229 N N . GLU A 1 272 ? 5.149 -13.319 -113.608 1.00 49.91 272 GLU A N 1
ATOM 2230 C CA . GLU A 1 272 ? 4.030 -14.119 -113.020 1.00 49.91 272 GLU A CA 1
ATOM 2231 C C . GLU A 1 272 ? 3.919 -14.269 -111.470 1.00 49.91 272 GLU A C 1
ATOM 2233 O O . GLU A 1 272 ? 2.977 -14.890 -110.979 1.00 49.91 272 GLU A O 1
ATOM 2238 N N . VAL A 1 273 ? 4.836 -13.737 -110.650 1.00 57.66 273 VAL A N 1
ATOM 2239 C CA . VAL A 1 273 ? 5.079 -14.275 -109.277 1.00 57.66 273 VAL A CA 1
ATOM 2240 C C . VAL A 1 273 ? 4.200 -13.721 -108.119 1.00 57.66 273 VAL A C 1
ATOM 2242 O O . VAL A 1 273 ? 4.097 -14.354 -107.070 1.00 57.66 273 VAL A O 1
ATOM 2245 N N . GLN A 1 274 ? 3.537 -12.566 -108.239 1.00 49.72 274 GLN A N 1
ATOM 2246 C CA . GLN A 1 274 ? 3.144 -11.744 -107.062 1.00 49.72 274 GLN A CA 1
ATOM 2247 C C . GLN A 1 274 ? 1.846 -12.096 -106.275 1.00 49.72 274 GLN A C 1
ATOM 2249 O O . GLN A 1 274 ? 1.428 -11.308 -105.428 1.00 49.72 274 GLN A O 1
ATOM 2254 N 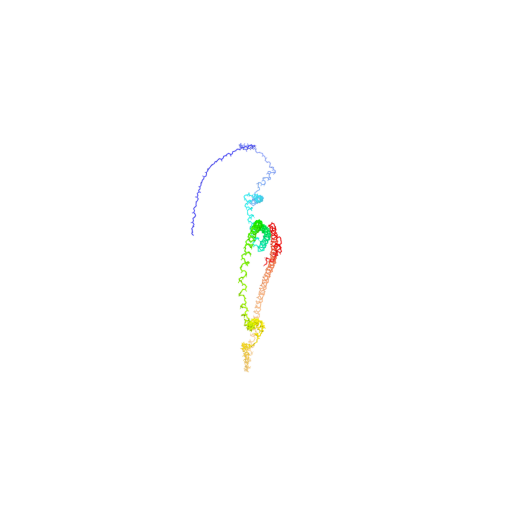N . ARG A 1 275 ? 1.161 -13.228 -106.506 1.00 52.50 275 ARG A N 1
ATOM 2255 C CA . ARG A 1 275 ? -0.277 -13.371 -106.138 1.00 52.50 275 ARG A CA 1
ATOM 2256 C C . ARG A 1 275 ? -0.678 -14.109 -104.832 1.00 52.50 275 ARG A C 1
ATOM 2258 O O . ARG A 1 275 ? -1.877 -14.238 -104.619 1.00 52.50 275 ARG A O 1
ATOM 2265 N N . LYS A 1 276 ? 0.236 -14.599 -103.975 1.00 50.19 276 LYS A N 1
ATOM 2266 C CA . LYS A 1 276 ? -0.069 -15.673 -102.978 1.00 50.19 276 LYS A CA 1
ATOM 2267 C C . LYS A 1 276 ? 0.016 -15.370 -101.454 1.00 50.19 276 LYS A C 1
ATOM 2269 O O . LYS A 1 276 ? 0.003 -16.315 -100.682 1.00 50.19 276 LYS A O 1
ATOM 2274 N N . ILE A 1 277 ? 0.142 -14.121 -100.985 1.00 55.03 277 ILE A N 1
ATOM 2275 C CA . ILE A 1 277 ? 0.640 -13.833 -99.603 1.00 55.03 277 ILE A CA 1
ATOM 2276 C C . ILE A 1 277 ? -0.421 -13.289 -98.596 1.00 55.03 277 ILE A C 1
ATOM 2278 O O . ILE A 1 277 ? -0.071 -12.901 -97.492 1.00 55.03 277 ILE A O 1
ATOM 2282 N N . LYS A 1 278 ? -1.724 -13.224 -98.919 1.00 53.91 278 LYS A N 1
ATOM 2283 C CA . LYS A 1 278 ? -2.691 -12.361 -98.182 1.00 53.91 278 LYS A CA 1
ATOM 2284 C C . LYS A 1 278 ? -3.761 -13.034 -97.286 1.00 53.91 278 LYS A C 1
ATOM 2286 O O . LYS A 1 278 ? -4.737 -12.363 -96.970 1.00 53.91 278 LYS A O 1
ATOM 2291 N N . GLU A 1 279 ? -3.636 -14.303 -96.888 1.00 51.75 279 GLU A N 1
ATOM 2292 C CA . GLU A 1 279 ? -4.783 -15.067 -96.327 1.00 51.75 279 GLU A CA 1
ATOM 2293 C C . GLU A 1 279 ? -4.637 -15.613 -94.879 1.00 51.75 279 GLU A C 1
ATOM 2295 O O . GLU A 1 279 ? -5.544 -16.302 -94.419 1.00 51.75 279 GLU A O 1
ATOM 2300 N N . GLU A 1 280 ? -3.562 -15.323 -94.124 1.00 55.38 280 GLU A N 1
ATOM 2301 C CA . GLU A 1 280 ? -3.212 -16.106 -92.907 1.00 55.38 280 GLU A CA 1
ATOM 2302 C C . GLU A 1 280 ? -3.306 -15.405 -91.517 1.00 55.38 280 GLU A C 1
ATOM 2304 O O . GLU A 1 280 ? -3.001 -16.045 -90.512 1.00 55.38 280 GLU A O 1
ATOM 2309 N N . GLU A 1 281 ? -3.738 -14.139 -91.383 1.00 48.66 281 GLU A N 1
ATOM 2310 C CA . GLU A 1 281 ? -3.490 -13.347 -90.142 1.00 48.66 281 GLU A CA 1
ATOM 2311 C C . GLU A 1 281 ? -4.660 -13.176 -89.119 1.00 48.66 281 GLU A C 1
ATOM 2313 O O . GLU A 1 281 ? -4.447 -12.597 -88.054 1.00 48.66 281 GLU A O 1
ATOM 2318 N N . ASP A 1 282 ? -5.872 -13.713 -89.342 1.00 51.47 282 ASP A N 1
ATOM 2319 C CA . ASP A 1 282 ? -7.104 -13.268 -88.628 1.00 51.47 282 ASP A CA 1
ATOM 2320 C C . ASP A 1 282 ? -7.634 -14.109 -87.417 1.00 51.47 282 ASP A C 1
ATOM 2322 O O . ASP A 1 282 ? -8.735 -13.845 -86.930 1.00 51.47 282 ASP A O 1
ATOM 2326 N N . GLN A 1 283 ? -6.934 -15.132 -86.886 1.00 51.53 283 GLN A N 1
ATOM 2327 C CA . GLN A 1 283 ? -7.596 -16.177 -86.046 1.00 51.53 283 GLN A CA 1
ATOM 2328 C C . GLN A 1 283 ? -7.322 -16.273 -84.518 1.00 51.53 283 GLN A C 1
ATOM 2330 O O . GLN A 1 283 ? -7.926 -17.129 -83.870 1.00 51.53 283 GLN A O 1
ATOM 2335 N N . VAL A 1 284 ? -6.482 -15.445 -83.874 1.00 48.28 284 VAL A N 1
ATOM 2336 C CA . VAL A 1 284 ? -5.997 -15.743 -82.485 1.00 48.28 284 VAL A CA 1
ATOM 2337 C C . VAL A 1 284 ? -6.586 -14.858 -81.353 1.00 48.28 284 VAL A C 1
ATOM 2339 O O . VAL A 1 284 ? -6.344 -15.094 -80.170 1.00 48.28 284 VAL A O 1
ATOM 2342 N N . LEU A 1 285 ? -7.441 -13.877 -81.657 1.00 53.09 285 LEU A N 1
ATOM 2343 C CA . LEU A 1 285 ? -7.863 -12.822 -80.706 1.00 53.09 285 LEU A CA 1
ATOM 2344 C C . LEU A 1 285 ? -8.988 -13.177 -79.690 1.00 53.09 285 LEU A C 1
ATOM 2346 O O . LEU A 1 285 ? -9.408 -12.313 -78.924 1.00 53.09 285 LEU A O 1
ATOM 2350 N N . ALA A 1 286 ? -9.497 -14.417 -79.645 1.00 53.25 286 ALA A N 1
ATOM 2351 C CA . ALA A 1 286 ? -10.818 -14.716 -79.053 1.00 53.25 286 ALA A CA 1
ATOM 2352 C C . ALA A 1 286 ? -10.864 -15.400 -77.657 1.00 53.25 286 ALA A C 1
ATOM 2354 O O . ALA A 1 286 ? -11.956 -15.670 -77.155 1.00 53.25 286 ALA A O 1
ATOM 2355 N N . TYR A 1 287 ? -9.733 -15.723 -77.010 1.00 49.25 287 TYR A N 1
ATOM 2356 C CA . TYR A 1 287 ? -9.729 -16.683 -75.879 1.00 49.25 287 TYR A CA 1
ATOM 2357 C C . TYR A 1 287 ? -9.767 -16.087 -74.448 1.00 49.25 287 TYR A C 1
ATOM 2359 O O . TYR A 1 287 ? -10.073 -16.803 -73.496 1.00 49.25 287 TYR A O 1
ATOM 2367 N N . GLN A 1 288 ? -9.476 -14.796 -74.244 1.00 47.94 288 GLN A N 1
ATOM 2368 C CA . GLN A 1 288 ? -9.121 -14.278 -72.903 1.00 47.94 288 GLN A CA 1
ATOM 2369 C C . GLN A 1 288 ? -10.268 -13.681 -72.050 1.00 47.94 288 GLN A C 1
ATOM 2371 O O . GLN A 1 288 ? -10.030 -13.306 -70.906 1.00 47.94 288 GLN A O 1
ATOM 2376 N N . LEU A 1 289 ? -11.514 -13.626 -72.540 1.00 52.59 289 LEU A N 1
ATOM 2377 C CA . LEU A 1 289 ? -12.613 -12.882 -71.882 1.00 52.59 289 LEU A CA 1
ATOM 2378 C C . LEU A 1 289 ? -13.581 -13.700 -70.993 1.00 52.59 289 LEU A C 1
ATOM 2380 O O . LEU A 1 289 ? -14.517 -13.129 -70.448 1.00 52.59 289 LEU A O 1
ATOM 2384 N N . LYS A 1 290 ? -13.398 -15.019 -70.819 1.00 52.25 290 LYS A N 1
ATOM 2385 C CA . LYS A 1 290 ? -14.431 -15.913 -70.229 1.00 52.25 290 LYS A CA 1
ATOM 2386 C C . LYS A 1 290 ? -14.179 -16.457 -68.809 1.00 52.25 290 LYS A C 1
ATOM 2388 O O . LYS A 1 290 ? -14.849 -17.405 -68.413 1.00 52.25 290 LYS A O 1
ATOM 2393 N N . LYS A 1 291 ? -13.225 -15.923 -68.034 1.00 45.66 291 LYS A N 1
ATOM 2394 C CA . LYS A 1 291 ? -12.787 -16.551 -66.758 1.00 45.66 291 LYS A CA 1
ATOM 2395 C C . LYS A 1 291 ? -12.919 -15.686 -65.488 1.00 45.66 291 LYS A C 1
ATOM 2397 O O . LYS A 1 291 ? -12.336 -16.043 -64.470 1.00 45.66 291 LYS A O 1
ATOM 2402 N N . ALA A 1 292 ? -13.638 -14.560 -65.534 1.00 46.44 292 ALA A N 1
ATOM 2403 C CA . ALA A 1 292 ? -13.592 -13.540 -64.471 1.00 46.44 292 ALA A CA 1
ATOM 2404 C C . ALA A 1 292 ? -14.910 -13.270 -63.709 1.00 46.44 292 ALA A C 1
ATOM 2406 O O . ALA A 1 292 ? -14.874 -12.554 -62.711 1.00 46.44 292 ALA A O 1
ATOM 2407 N N . GLU A 1 293 ? -16.056 -13.810 -64.142 1.00 51.81 293 GLU A N 1
ATOM 2408 C CA . GLU A 1 293 ? -17.375 -13.405 -63.607 1.00 51.81 293 GLU A CA 1
ATOM 2409 C C . GLU A 1 293 ? -18.038 -14.427 -62.669 1.00 51.81 293 GLU A C 1
ATOM 2411 O O . GLU A 1 293 ? -18.982 -14.089 -61.951 1.00 51.81 293 GLU A O 1
ATOM 2416 N N . ASP A 1 294 ? -17.541 -15.664 -62.620 1.00 50.25 294 ASP A N 1
ATOM 2417 C CA . ASP A 1 294 ? -18.183 -16.719 -61.843 1.00 50.25 294 ASP A CA 1
ATOM 2418 C C . ASP A 1 294 ? -17.809 -16.691 -60.354 1.00 50.25 294 ASP A C 1
ATOM 2420 O O . ASP A 1 294 ? -16.663 -16.880 -59.951 1.00 50.25 294 ASP A O 1
ATOM 2424 N N . LEU A 1 295 ? -18.856 -16.590 -59.532 1.00 48.34 295 LEU A N 1
ATOM 2425 C CA . LEU A 1 295 ? -18.891 -17.031 -58.136 1.00 48.34 295 LEU A CA 1
ATOM 2426 C C . LEU A 1 295 ? -18.260 -16.116 -57.071 1.00 48.34 295 LEU A C 1
ATOM 2428 O O . LEU A 1 295 ? -18.108 -16.541 -55.927 1.00 48.34 295 LEU A O 1
ATOM 2432 N N . LYS A 1 296 ? -18.236 -14.801 -57.335 1.00 54.09 296 LYS A N 1
ATOM 2433 C CA . LYS A 1 296 ? -18.617 -13.776 -56.326 1.00 54.09 296 LYS A CA 1
ATOM 2434 C C . LYS A 1 296 ? -20.116 -13.879 -55.923 1.00 54.09 296 LYS A C 1
ATOM 2436 O O . LYS A 1 296 ? -20.826 -12.885 -55.846 1.00 54.09 296 LYS A O 1
ATOM 2441 N N . ARG A 1 297 ? -20.640 -15.101 -55.762 1.00 55.56 297 ARG A N 1
ATOM 2442 C CA . ARG A 1 297 ? -22.071 -15.437 -55.578 1.00 55.56 297 ARG A CA 1
ATOM 2443 C C . ARG A 1 297 ? -22.290 -16.511 -54.497 1.00 55.56 297 ARG A C 1
ATOM 2445 O O . ARG A 1 297 ? -23.244 -17.277 -54.575 1.00 55.56 297 ARG A O 1
ATOM 2452 N N . ARG A 1 298 ? -21.371 -16.648 -53.532 1.00 52.78 298 ARG A N 1
ATOM 2453 C CA . ARG A 1 298 ? -21.430 -17.715 -52.509 1.00 52.78 298 ARG A CA 1
ATOM 2454 C C . ARG A 1 298 ? -21.181 -17.279 -51.060 1.00 52.78 298 ARG A C 1
ATOM 2456 O O . ARG A 1 298 ? -21.142 -18.155 -50.205 1.00 52.78 298 ARG A O 1
ATOM 2463 N N . GLU A 1 299 ? -21.048 -15.983 -50.767 1.00 48.69 299 GLU A N 1
ATOM 2464 C CA . GLU A 1 299 ? -20.655 -15.521 -49.418 1.00 48.69 299 GLU A CA 1
ATOM 2465 C C . GLU A 1 299 ? -21.656 -14.610 -48.680 1.00 48.69 299 GLU A C 1
ATOM 2467 O O . GLU A 1 299 ? -21.451 -14.383 -47.493 1.00 48.69 299 GLU A O 1
ATOM 2472 N N . GLU A 1 300 ? -22.748 -14.127 -49.295 1.00 46.66 300 GLU A N 1
ATOM 2473 C CA . GLU A 1 300 ? -23.579 -13.068 -48.668 1.00 46.66 300 GLU A CA 1
ATOM 2474 C C . GLU A 1 300 ? -25.098 -13.349 -48.557 1.00 46.66 300 GLU A C 1
ATOM 2476 O O . GLU A 1 300 ? -25.844 -12.486 -48.096 1.00 46.66 300 GLU A O 1
ATOM 2481 N N . GLU A 1 301 ? -25.585 -14.558 -48.873 1.00 50.56 301 GLU A N 1
ATOM 2482 C CA . GLU A 1 301 ? -27.002 -14.912 -48.646 1.00 50.56 301 GLU A CA 1
ATOM 2483 C C . GLU A 1 301 ? -27.284 -15.457 -47.229 1.00 50.56 301 GLU A C 1
ATOM 2485 O O . GLU A 1 301 ? -27.277 -16.655 -46.951 1.00 50.56 301 GLU A O 1
ATOM 2490 N N . GLU A 1 302 ? -27.650 -14.512 -46.359 1.00 45.41 302 GLU A N 1
ATOM 2491 C CA . GLU A 1 302 ? -28.631 -14.676 -45.272 1.00 45.41 302 GLU A CA 1
ATOM 2492 C C . GLU A 1 302 ? -28.212 -15.425 -43.993 1.00 45.41 302 GLU A C 1
ATOM 2494 O O . GLU A 1 302 ? -28.824 -16.400 -43.547 1.00 45.41 302 GLU A O 1
ATOM 2499 N N . ALA A 1 303 ? -27.296 -14.802 -43.253 1.00 51.59 303 ALA A N 1
ATOM 2500 C CA . ALA A 1 303 ? -27.032 -15.056 -41.834 1.00 51.59 303 ALA A CA 1
ATOM 2501 C C . ALA A 1 303 ? -28.208 -14.734 -40.856 1.00 51.59 303 ALA A C 1
ATOM 2503 O O . ALA A 1 303 ? -27.950 -14.332 -39.722 1.00 51.59 303 ALA A O 1
ATOM 2504 N N . GLN A 1 304 ? -29.493 -14.830 -41.251 1.00 49.44 304 GLN A N 1
ATOM 2505 C CA . GLN A 1 304 ? -30.595 -14.131 -40.542 1.00 49.44 304 GLN A CA 1
ATOM 2506 C C . GLN A 1 304 ? -31.928 -14.887 -40.293 1.00 49.44 304 GLN A C 1
ATOM 2508 O O . GLN A 1 304 ? -32.927 -14.236 -40.006 1.00 49.44 304 GLN A O 1
ATOM 2513 N N . ARG A 1 305 ? -32.011 -16.233 -40.331 1.00 46.25 305 ARG A N 1
ATOM 2514 C CA . ARG A 1 305 ? -33.320 -16.935 -40.157 1.00 46.25 305 ARG A CA 1
ATOM 2515 C C . ARG A 1 305 ? -33.424 -18.130 -39.188 1.00 46.25 305 ARG A C 1
ATOM 2517 O O . ARG A 1 305 ? -34.237 -19.023 -39.412 1.00 46.25 305 ARG A O 1
ATOM 2524 N N . ARG A 1 306 ? -32.651 -18.175 -38.089 1.00 48.03 306 ARG A N 1
ATOM 2525 C CA . ARG A 1 306 ? -32.812 -19.211 -37.025 1.00 48.03 306 ARG A CA 1
ATOM 2526 C C . ARG A 1 306 ? -32.662 -18.710 -35.574 1.00 48.03 306 ARG A C 1
ATOM 2528 O O . ARG A 1 306 ? -32.155 -19.440 -34.729 1.00 48.03 306 ARG A O 1
ATOM 2535 N N . HIS A 1 307 ? -33.128 -17.494 -35.270 1.00 41.88 307 HIS A N 1
ATOM 2536 C CA . HIS A 1 307 ? -33.154 -16.952 -33.897 1.00 41.88 307 HIS A CA 1
ATOM 2537 C C . HIS A 1 307 ? -34.568 -16.509 -33.447 1.00 41.88 307 HIS A C 1
ATOM 2539 O O . HIS A 1 307 ? -34.737 -15.475 -32.806 1.00 41.88 307 HIS A O 1
ATOM 2545 N N . GLU A 1 308 ? -35.602 -17.306 -33.733 1.00 42.88 308 GLU A N 1
ATOM 2546 C CA . GLU A 1 308 ? -36.989 -17.007 -33.328 1.00 42.88 308 GLU A CA 1
ATOM 2547 C C . GLU A 1 308 ? -37.559 -18.032 -32.334 1.00 42.88 308 GLU A C 1
ATOM 2549 O O . GLU A 1 308 ? -38.355 -18.903 -32.656 1.00 42.88 308 GLU A O 1
ATOM 2554 N N . ALA A 1 309 ? -37.122 -17.870 -31.083 1.00 42.34 309 ALA A N 1
ATOM 2555 C CA . ALA A 1 309 ? -37.981 -17.720 -29.899 1.00 42.34 309 ALA A CA 1
ATOM 2556 C C . ALA A 1 309 ? -38.999 -18.807 -29.456 1.00 42.34 309 ALA A C 1
ATOM 2558 O O . ALA A 1 309 ? -39.434 -18.738 -28.304 1.00 42.34 309 ALA A O 1
ATOM 2559 N N . GLU A 1 310 ? -39.372 -19.809 -30.255 1.00 43.00 310 GLU A N 1
ATOM 2560 C CA . GLU A 1 310 ? -40.591 -20.609 -30.005 1.00 43.00 310 GLU A CA 1
ATOM 2561 C C . GLU A 1 310 ? -40.364 -22.080 -29.614 1.00 43.00 310 GLU A C 1
ATOM 2563 O O . GLU A 1 310 ? -40.949 -23.006 -30.165 1.00 43.00 310 GLU A O 1
ATOM 2568 N N . LEU A 1 311 ? -39.569 -22.299 -28.562 1.00 47.91 311 LEU A N 1
ATOM 2569 C CA . LEU A 1 311 ? -39.633 -23.535 -27.760 1.00 47.91 311 LEU A CA 1
ATOM 2570 C C . LEU A 1 311 ? -39.664 -23.251 -26.247 1.00 47.91 311 LEU A C 1
ATOM 2572 O O . LEU A 1 311 ? -39.164 -24.005 -25.413 1.00 47.91 311 LEU A O 1
ATOM 2576 N N . ARG A 1 312 ? -40.330 -22.144 -25.887 1.00 36.38 312 ARG A N 1
ATOM 2577 C CA . ARG A 1 312 ? -40.811 -21.872 -24.528 1.00 36.38 312 ARG A CA 1
ATOM 2578 C C . ARG A 1 312 ? -42.167 -22.543 -24.281 1.00 36.38 312 ARG A C 1
ATOM 2580 O O . ARG A 1 312 ? -43.168 -22.175 -24.880 1.00 36.38 312 ARG A O 1
ATOM 2587 N N . CYS A 1 313 ? -42.219 -23.374 -23.246 1.00 34.78 313 CYS A N 1
ATOM 2588 C CA . CYS A 1 313 ? -43.301 -23.322 -22.254 1.00 34.78 313 CYS A CA 1
ATOM 2589 C C . CYS A 1 313 ? -44.768 -23.505 -22.720 1.00 34.78 313 CYS A C 1
ATOM 2591 O O . CYS A 1 313 ? -45.643 -22.768 -22.271 1.00 34.78 313 CYS A O 1
ATOM 2593 N N . ALA A 1 314 ? -45.082 -24.544 -23.493 1.00 37.19 314 ALA A N 1
ATOM 2594 C CA . ALA A 1 314 ? -46.406 -25.187 -23.496 1.00 37.19 314 ALA A CA 1
ATOM 2595 C C . ALA A 1 314 ? -46.245 -26.593 -24.098 1.00 37.19 314 ALA A C 1
ATOM 2597 O O . ALA A 1 314 ? -45.562 -26.741 -25.098 1.00 37.19 314 ALA A O 1
ATOM 2598 N N . LYS A 1 315 ? -46.825 -27.674 -23.579 1.00 40.00 315 LYS A N 1
ATOM 2599 C CA . LYS A 1 315 ? -47.956 -27.857 -22.654 1.00 40.00 315 LYS A CA 1
ATOM 2600 C C . LYS A 1 315 ? -47.841 -29.290 -22.087 1.00 40.00 315 LYS A C 1
ATOM 2602 O O . LYS A 1 315 ? -47.020 -30.051 -22.578 1.00 40.00 315 LYS A O 1
ATOM 2607 N N . LEU A 1 316 ? -48.716 -29.679 -21.150 1.00 37.06 316 LEU A N 1
ATOM 2608 C CA . LEU A 1 316 ? -48.771 -31.012 -20.503 1.00 37.06 316 LEU A CA 1
ATOM 2609 C C . LEU A 1 316 ? -47.652 -31.215 -19.449 1.00 37.06 316 LEU A C 1
ATOM 2611 O O . LEU A 1 316 ? -46.566 -31.683 -19.748 1.00 37.06 316 LEU A O 1
ATOM 2615 N N . ARG A 1 317 ? -47.849 -30.875 -18.167 1.00 51.62 317 ARG A N 1
ATOM 2616 C CA . ARG A 1 317 ? -49.124 -30.697 -17.437 1.00 51.62 317 ARG A CA 1
ATOM 2617 C C . ARG A 1 317 ? -50.030 -31.936 -17.548 1.00 51.62 317 ARG A C 1
ATOM 2619 O O . ARG A 1 317 ? -51.202 -31.813 -17.875 1.00 51.62 317 ARG A O 1
ATOM 2626 N N . SER A 1 318 ? -49.438 -33.119 -17.366 1.00 46.47 318 SER A N 1
ATOM 2627 C CA . SER A 1 318 ? -50.109 -34.424 -17.496 1.00 46.47 318 SER A CA 1
ATOM 2628 C C . SER A 1 318 ? -49.504 -35.502 -16.577 1.00 46.47 318 SER A C 1
ATOM 2630 O O . SER A 1 318 ? -49.474 -36.680 -16.931 1.00 46.47 318 SER A O 1
ATOM 2632 N N . MET A 1 319 ? -48.976 -35.129 -15.404 1.00 45.34 319 MET A N 1
ATOM 2633 C CA . MET A 1 319 ? -48.439 -36.117 -14.462 1.00 45.34 319 MET A CA 1
ATOM 2634 C C . MET A 1 319 ? -48.594 -35.694 -12.994 1.00 45.34 319 MET A C 1
ATOM 2636 O O . MET A 1 319 ? -47.610 -35.402 -12.330 1.00 45.34 319 MET A O 1
ATOM 2640 N N . GLN A 1 320 ? -49.840 -35.782 -12.506 1.00 37.81 320 GLN A N 1
ATOM 2641 C CA . GLN A 1 320 ? -50.198 -36.029 -11.097 1.00 37.81 320 GLN A CA 1
ATOM 2642 C C . GLN A 1 320 ? -49.926 -34.838 -10.141 1.00 37.81 320 GLN A C 1
ATOM 2644 O O . GLN A 1 320 ? -48.788 -34.528 -9.823 1.00 37.81 320 GLN A O 1
ATOM 2649 N N . GLU A 1 321 ? -50.908 -34.122 -9.585 1.00 45.66 321 GLU A N 1
ATOM 2650 C CA . GLU A 1 321 ? -52.326 -34.459 -9.367 1.00 45.66 321 GLU A CA 1
ATOM 2651 C C . GLU A 1 321 ? -52.496 -35.861 -8.766 1.00 45.66 321 GLU A C 1
ATOM 2653 O O . GLU A 1 321 ? -53.040 -36.785 -9.365 1.00 45.66 321 GLU A O 1
ATOM 2658 N N . LYS A 1 322 ? -51.923 -36.021 -7.569 1.00 41.50 322 LYS A N 1
ATOM 2659 C CA . LYS A 1 322 ? -52.133 -37.169 -6.693 1.00 41.50 322 LYS A CA 1
ATOM 2660 C C . LYS A 1 322 ? -52.403 -36.702 -5.265 1.00 41.50 322 LYS A C 1
ATOM 2662 O O . LYS A 1 322 ? -51.509 -36.213 -4.585 1.00 41.50 322 LYS A O 1
ATOM 2667 N N . MET A 1 323 ? -53.625 -36.983 -4.824 1.00 44.62 323 MET A N 1
ATOM 2668 C CA . MET A 1 323 ? -53.926 -37.460 -3.471 1.00 44.62 323 MET A CA 1
ATOM 2669 C C . MET A 1 323 ? -53.592 -36.517 -2.303 1.00 44.62 323 MET A C 1
ATOM 2671 O O . MET A 1 323 ? -52.954 -36.913 -1.328 1.00 44.62 323 MET A O 1
ATOM 2675 N N . ALA A 1 324 ? -54.126 -35.297 -2.354 1.00 41.38 324 ALA A N 1
ATOM 2676 C CA . ALA A 1 324 ? -54.626 -34.665 -1.135 1.00 41.38 324 ALA A CA 1
ATOM 2677 C C . ALA A 1 324 ? -56.087 -35.111 -0.903 1.00 41.38 324 ALA A C 1
ATOM 2679 O O . ALA A 1 324 ? -56.833 -35.217 -1.873 1.00 41.38 324 ALA A O 1
ATOM 2680 N N . ASN A 1 325 ? -56.474 -35.283 0.371 1.00 41.31 325 ASN A N 1
ATOM 2681 C CA . ASN A 1 325 ? -57.828 -35.558 0.907 1.00 41.31 325 ASN A CA 1
ATOM 2682 C C . ASN A 1 325 ? -58.288 -37.030 0.981 1.00 41.31 325 ASN A C 1
ATOM 2684 O O . ASN A 1 325 ? -58.903 -37.525 0.047 1.00 41.31 325 ASN A O 1
ATOM 2688 N N . GLU A 1 326 ? -58.102 -37.678 2.146 1.00 46.34 326 GLU A N 1
ATOM 2689 C CA . GLU A 1 326 ? -58.868 -38.884 2.547 1.00 46.34 326 GLU A CA 1
ATOM 2690 C C . GLU A 1 326 ? -58.728 -39.219 4.062 1.00 46.34 326 GLU A C 1
ATOM 2692 O O . GLU A 1 326 ? -58.307 -40.310 4.445 1.00 46.34 326 GLU A O 1
ATOM 2697 N N . LYS A 1 327 ? -58.973 -38.257 4.979 1.00 48.78 327 LYS A N 1
ATOM 2698 C CA . LYS A 1 327 ? -58.758 -38.506 6.431 1.00 48.78 327 LYS A CA 1
ATOM 2699 C C . LYS A 1 327 ? -59.560 -37.660 7.441 1.00 48.78 327 LYS A C 1
ATOM 2701 O O . LYS A 1 327 ? -59.038 -37.349 8.508 1.00 48.78 327 LYS A O 1
ATOM 2706 N N . ALA A 1 328 ? -60.802 -37.285 7.122 1.00 50.97 328 ALA A N 1
ATOM 2707 C CA . ALA A 1 328 ? -61.587 -36.325 7.920 1.00 50.97 328 ALA A CA 1
ATOM 2708 C C . ALA A 1 328 ? -62.988 -36.797 8.392 1.00 50.97 328 ALA A C 1
ATOM 2710 O O . ALA A 1 328 ? -63.738 -35.976 8.906 1.00 50.97 328 ALA A O 1
ATOM 2711 N N . GLU A 1 329 ? -63.358 -38.080 8.249 1.00 52.69 329 GLU A N 1
ATOM 2712 C CA . GLU A 1 329 ? -64.770 -38.526 8.370 1.00 52.69 329 GLU A CA 1
ATOM 2713 C C . GLU A 1 329 ? -65.042 -39.689 9.361 1.00 52.69 329 GLU A C 1
ATOM 2715 O O . GLU A 1 329 ? -65.990 -40.449 9.175 1.00 52.69 329 GLU A O 1
ATOM 2720 N N . LEU A 1 330 ? -64.244 -39.878 10.424 1.00 53.34 330 LEU A N 1
ATOM 2721 C CA . LEU A 1 330 ? -64.436 -41.002 11.370 1.00 53.34 330 LEU A CA 1
ATOM 2722 C C . LEU A 1 330 ? -64.282 -40.642 12.864 1.00 53.34 330 LEU A C 1
ATOM 2724 O O . LEU A 1 330 ? -63.434 -41.226 13.535 1.00 53.34 330 LEU A O 1
ATOM 2728 N N . ASP A 1 331 ? -65.116 -39.742 13.414 1.00 53.06 331 ASP A N 1
ATOM 2729 C CA . ASP A 1 331 ? -65.218 -39.597 14.889 1.00 53.06 331 ASP A CA 1
ATOM 2730 C C . ASP A 1 331 ? -66.538 -38.983 15.448 1.00 53.06 331 ASP A C 1
ATOM 2732 O O . ASP A 1 331 ? -66.509 -38.141 16.344 1.00 53.06 331 ASP A O 1
ATOM 2736 N N . GLU A 1 332 ? -67.727 -39.380 14.951 1.00 53.44 332 GLU A N 1
ATOM 2737 C CA . GLU A 1 332 ? -69.017 -38.753 15.360 1.00 53.44 332 GLU A CA 1
ATOM 2738 C C . GLU A 1 332 ? -70.078 -39.675 16.029 1.00 53.44 332 GLU A C 1
ATOM 2740 O O . GLU A 1 332 ? -71.194 -39.242 16.315 1.00 53.44 332 GLU A O 1
ATOM 2745 N N . LEU A 1 333 ? -69.784 -40.951 16.335 1.00 52.50 333 LEU A N 1
ATOM 2746 C CA . LEU A 1 333 ? -70.814 -41.928 16.774 1.00 52.50 333 LEU A CA 1
ATOM 2747 C C . LEU A 1 333 ? -70.504 -42.700 18.079 1.00 52.50 333 LEU A C 1
ATOM 2749 O O . LEU A 1 333 ? -70.357 -43.922 18.073 1.00 52.50 333 LEU A O 1
ATOM 2753 N N . ARG A 1 334 ? -70.479 -42.015 19.240 1.00 49.75 334 ARG A N 1
ATOM 2754 C CA . ARG A 1 334 ? -70.315 -42.678 20.568 1.00 49.75 334 ARG A CA 1
ATOM 2755 C C . ARG A 1 334 ? -71.192 -42.149 21.736 1.00 49.75 334 ARG A C 1
ATOM 2757 O O . ARG A 1 334 ? -71.019 -42.585 22.868 1.00 49.75 334 ARG A O 1
ATOM 2764 N N . ALA A 1 335 ? -72.155 -41.244 21.517 1.00 54.12 335 ALA A N 1
ATOM 2765 C CA . ALA A 1 335 ? -72.567 -40.299 22.579 1.00 54.12 335 ALA A CA 1
ATOM 2766 C C . ALA A 1 335 ? -73.922 -40.464 23.346 1.00 54.12 335 ALA A C 1
ATOM 2768 O O . ALA A 1 335 ? -74.198 -39.593 24.168 1.00 54.12 335 ALA A O 1
ATOM 2769 N N . LYS A 1 336 ? -74.819 -41.457 23.126 1.00 51.69 336 LYS A N 1
ATOM 2770 C CA . LYS A 1 336 ? -76.242 -41.330 23.603 1.00 51.69 336 LYS A CA 1
ATOM 2771 C C . LYS A 1 336 ? -77.025 -42.584 24.118 1.00 51.69 336 LYS A C 1
ATOM 2773 O O . LYS A 1 336 ? -78.051 -42.893 23.518 1.00 51.69 336 LYS A O 1
ATOM 2778 N N . ARG A 1 337 ? -76.660 -43.297 25.214 1.00 53.81 337 ARG A N 1
ATOM 2779 C CA . ARG A 1 337 ? -77.495 -44.438 25.752 1.00 53.81 337 ARG A CA 1
ATOM 2780 C C . ARG A 1 337 ? -77.521 -44.765 27.286 1.00 53.81 337 ARG A C 1
ATOM 2782 O O . ARG A 1 337 ? -77.828 -45.898 27.633 1.00 53.81 337 ARG A O 1
ATOM 2789 N N . ALA A 1 338 ? -77.240 -43.856 28.233 1.00 49.38 338 ALA A N 1
ATOM 2790 C CA . ALA A 1 338 ? -76.846 -44.262 29.612 1.00 49.38 338 ALA A CA 1
ATOM 2791 C C . ALA A 1 338 ? -77.771 -43.959 30.844 1.00 49.38 338 ALA A C 1
ATOM 2793 O O . ALA A 1 338 ? -77.251 -43.990 31.956 1.00 49.38 338 ALA A O 1
ATOM 2794 N N . ALA A 1 339 ? -79.076 -43.636 30.733 1.00 47.19 339 ALA A N 1
ATOM 2795 C CA . ALA A 1 339 ? -79.718 -42.755 31.748 1.00 47.19 339 ALA A CA 1
ATOM 2796 C C . ALA A 1 339 ? -80.838 -43.239 32.737 1.00 47.19 339 ALA A C 1
ATOM 2798 O O . ALA A 1 339 ? -81.029 -42.533 33.725 1.00 47.19 339 ALA A O 1
ATOM 2799 N N . GLU A 1 340 ? -81.614 -44.329 32.556 1.00 50.97 340 GLU A N 1
ATOM 2800 C CA . GLU A 1 340 ? -83.055 -44.274 32.973 1.00 50.97 340 GLU A CA 1
ATOM 2801 C C . GLU A 1 340 ? -83.714 -45.492 33.722 1.00 50.97 340 GLU A C 1
ATOM 2803 O O . GLU A 1 340 ? -84.665 -46.070 33.205 1.00 50.97 340 GLU A O 1
ATOM 2808 N N . ALA A 1 341 ? -83.300 -45.918 34.942 1.00 47.09 341 ALA A N 1
ATOM 2809 C CA . ALA A 1 341 ? -83.984 -47.048 35.656 1.00 47.09 341 ALA A CA 1
ATOM 2810 C C . ALA A 1 341 ? -83.794 -47.164 37.206 1.00 47.09 341 ALA A C 1
ATOM 2812 O O . ALA A 1 341 ? -82.736 -47.634 37.624 1.00 47.09 341 ALA A O 1
ATOM 2813 N N . ARG A 1 342 ? -84.765 -46.815 38.099 1.00 40.97 342 ARG A N 1
ATOM 2814 C CA . ARG A 1 342 ? -84.473 -46.827 39.577 1.00 40.97 342 ARG A CA 1
ATOM 2815 C C . ARG A 1 342 ? -85.551 -46.911 40.705 1.00 40.97 342 ARG A C 1
ATOM 2817 O O . ARG A 1 342 ? -85.154 -46.793 41.857 1.00 40.97 342 ARG A O 1
ATOM 2824 N N . GLU A 1 343 ? -86.862 -47.050 40.470 1.00 23.17 343 GLU A N 1
ATOM 2825 C CA . GLU A 1 343 ? -87.826 -46.231 41.260 1.00 23.17 343 GLU A CA 1
ATOM 2826 C C . GLU A 1 343 ? -88.738 -46.829 42.395 1.00 23.17 343 GLU A C 1
ATOM 2828 O O . GLU A 1 343 ? -88.949 -46.118 43.372 1.00 23.17 343 GLU A O 1
ATOM 2833 N N . ARG A 1 344 ? -89.360 -48.030 42.325 1.00 33.53 344 ARG A N 1
ATOM 2834 C CA . ARG A 1 344 ? -90.730 -48.241 42.922 1.00 33.53 344 ARG A CA 1
ATOM 2835 C C . ARG A 1 344 ? -90.918 -49.350 44.005 1.00 33.53 344 ARG A C 1
ATOM 2837 O O . ARG A 1 344 ? -91.091 -50.497 43.604 1.00 33.53 344 ARG A O 1
ATOM 2844 N N . GLN A 1 345 ? -91.020 -49.049 45.324 1.00 37.31 345 GLN A N 1
ATOM 2845 C CA . GLN A 1 345 ? -91.463 -49.995 46.406 1.00 37.31 345 GLN A CA 1
ATOM 2846 C C . GLN A 1 345 ? -92.104 -49.338 47.683 1.00 37.31 345 GLN A C 1
ATOM 2848 O O . GLN A 1 345 ? -92.070 -48.120 47.819 1.00 37.31 345 GLN A O 1
ATOM 2853 N N . ALA A 1 346 ? -92.608 -50.187 48.614 1.00 10.72 346 ALA A N 1
ATOM 2854 C CA . ALA A 1 346 ? -92.970 -50.008 50.057 1.00 10.72 346 ALA A CA 1
ATOM 2855 C C . ALA A 1 346 ? -94.289 -49.291 50.502 1.00 10.72 346 ALA A C 1
ATOM 2857 O O . ALA A 1 346 ? -94.517 -48.150 50.103 1.00 10.72 346 ALA A O 1
ATOM 2858 N N . ARG A 1 347 ? -95.105 -49.922 51.399 1.00 17.61 347 ARG A N 1
ATOM 2859 C CA . ARG A 1 347 ? -96.317 -49.338 52.067 1.00 17.61 347 ARG A CA 1
ATOM 2860 C C . ARG A 1 347 ? -96.770 -49.859 53.481 1.00 17.61 347 ARG A C 1
ATOM 2862 O O . ARG A 1 347 ? -96.427 -49.194 54.451 1.00 17.61 347 ARG A O 1
ATOM 2869 N N . GLU A 1 348 ? -97.629 -50.891 53.617 1.00 22.72 348 GLU A N 1
ATOM 2870 C CA . GLU A 1 348 ? -98.663 -51.054 54.701 1.00 22.72 348 GLU A CA 1
ATOM 2871 C C . GLU A 1 348 ? -98.303 -51.898 55.971 1.00 22.72 348 GLU A C 1
ATOM 2873 O O . GLU A 1 348 ? -97.430 -52.757 55.864 1.00 22.72 348 GLU A O 1
ATOM 2878 N N . ALA A 1 349 ? -99.020 -51.718 57.124 1.00 24.47 349 ALA A N 1
ATOM 2879 C CA . ALA A 1 349 ? -99.224 -52.666 58.275 1.00 24.47 349 ALA A CA 1
ATOM 2880 C C . ALA A 1 349 ? -99.738 -52.019 59.611 1.00 24.47 349 ALA A C 1
ATOM 2882 O O . ALA A 1 349 ? -98.999 -51.265 60.242 1.00 24.47 349 ALA A O 1
ATOM 2883 N N . ASP A 1 350 ? -100.923 -52.391 60.142 1.00 24.31 350 ASP A N 1
ATOM 2884 C CA . ASP A 1 350 ? -101.645 -51.508 61.100 1.00 24.31 350 ASP A CA 1
ATOM 2885 C C . ASP A 1 350 ? -102.097 -52.070 62.490 1.00 24.31 350 ASP A C 1
ATOM 2887 O O . ASP A 1 350 ? -101.511 -51.764 63.527 1.00 24.31 350 ASP A O 1
ATOM 2891 N N . LEU A 1 351 ? -103.243 -52.766 62.578 1.00 39.75 351 LEU A N 1
ATOM 2892 C CA . LEU A 1 351 ? -104.327 -52.332 63.500 1.00 39.75 351 LEU A CA 1
ATOM 2893 C C . LEU A 1 351 ? -104.432 -52.879 64.956 1.00 39.75 351 LEU A C 1
ATOM 2895 O O . LEU A 1 351 ? -105.274 -52.394 65.714 1.00 39.75 351 LEU A O 1
ATOM 2899 N N . ALA A 1 352 ? -103.670 -53.888 65.390 1.00 53.12 352 ALA A N 1
ATOM 2900 C CA . ALA A 1 352 ? -104.004 -54.744 66.558 1.00 53.12 352 ALA A CA 1
ATOM 2901 C C . ALA A 1 352 ? -103.725 -54.164 67.980 1.00 53.12 352 ALA A C 1
ATOM 2903 O O . ALA A 1 352 ? -103.215 -54.855 68.865 1.00 53.12 352 ALA A O 1
ATOM 2904 N N . LEU A 1 353 ? -104.037 -52.887 68.223 1.00 61.19 353 LEU A N 1
ATOM 2905 C CA . LEU A 1 353 ? -103.322 -52.060 69.210 1.00 61.19 353 LEU A CA 1
ATOM 2906 C C . LEU A 1 353 ? -104.041 -51.744 70.542 1.00 61.19 353 LEU A C 1
ATOM 2908 O O . LEU A 1 353 ? -103.394 -51.225 71.446 1.00 61.19 353 LEU A O 1
ATOM 2912 N N . ALA A 1 354 ? -105.350 -51.988 70.691 1.00 57.78 354 ALA A N 1
ATOM 2913 C CA . ALA A 1 354 ? -106.190 -51.149 71.572 1.00 57.78 354 ALA A CA 1
ATOM 2914 C C . ALA A 1 354 ? -106.301 -51.495 73.082 1.00 57.78 354 ALA A C 1
ATOM 2916 O O . ALA A 1 354 ? -106.436 -50.581 73.889 1.00 57.78 354 ALA A O 1
ATOM 2917 N N . ARG A 1 355 ? -106.315 -52.771 73.509 1.00 51.62 355 ARG A N 1
ATOM 2918 C CA . ARG A 1 355 ? -106.648 -53.120 74.921 1.00 51.62 355 ARG A CA 1
ATOM 2919 C C . ARG A 1 355 ? -105.465 -53.179 75.881 1.00 51.62 355 ARG A C 1
ATOM 2921 O O . ARG A 1 355 ? -105.627 -52.771 77.029 1.00 51.62 355 ARG A O 1
ATOM 2928 N N . LYS A 1 356 ? -104.295 -53.622 75.402 1.00 62.44 356 LYS A N 1
ATOM 2929 C CA . LYS A 1 356 ? -103.026 -53.561 76.151 1.00 62.44 356 LYS A CA 1
ATOM 2930 C C . LYS A 1 356 ? -102.821 -52.175 76.779 1.00 62.44 356 LYS A C 1
ATOM 2932 O O . LYS A 1 356 ? -102.519 -52.072 77.963 1.00 62.44 356 LYS A O 1
ATOM 2937 N N . GLN A 1 357 ? -103.189 -51.142 76.017 1.00 61.00 357 GLN A N 1
ATOM 2938 C CA . GLN A 1 357 ? -103.078 -49.727 76.358 1.00 61.00 357 GLN A CA 1
ATOM 2939 C C . GLN A 1 357 ? -103.550 -49.345 77.765 1.00 61.00 357 GLN A C 1
ATOM 2941 O O . GLN A 1 357 ? -102.989 -48.407 78.316 1.00 61.00 357 GLN A O 1
ATOM 2946 N N . LYS A 1 358 ? -104.586 -49.970 78.352 1.00 60.50 358 LYS A N 1
ATOM 2947 C CA . LYS A 1 358 ? -105.262 -49.386 79.532 1.00 60.50 358 LYS A CA 1
ATOM 2948 C C . LYS A 1 358 ? -104.659 -49.765 80.889 1.00 60.50 358 LYS A C 1
ATOM 2950 O O . LYS A 1 358 ? -104.608 -48.908 81.763 1.00 60.50 358 LYS A O 1
ATOM 2955 N N . GLU A 1 359 ? -104.175 -50.989 81.068 1.00 57.34 359 GLU A N 1
ATOM 2956 C CA . GLU A 1 359 ? -103.369 -51.343 82.252 1.00 57.34 359 GLU A CA 1
ATOM 2957 C C . GLU A 1 359 ? -101.929 -50.867 82.066 1.00 57.34 359 GLU A C 1
ATOM 2959 O O . GLU A 1 359 ? -101.347 -50.295 82.992 1.00 57.34 359 GLU A O 1
ATOM 2964 N N . GLU A 1 360 ? -101.435 -50.919 80.818 1.00 63.88 360 GLU A N 1
ATOM 2965 C CA . GLU A 1 360 ? -100.275 -50.133 80.411 1.00 63.88 360 GLU A CA 1
ATOM 2966 C C . GLU A 1 360 ? -100.452 -48.666 80.835 1.00 63.88 360 GLU A C 1
ATOM 2968 O O . GLU A 1 360 ? -99.489 -48.117 81.333 1.00 63.88 360 GLU A O 1
ATOM 2973 N N . MET A 1 361 ? -101.629 -48.017 80.747 1.00 66.25 361 MET A N 1
ATOM 2974 C CA . MET A 1 361 ? -101.785 -46.585 81.086 1.00 66.25 361 MET A CA 1
ATOM 2975 C C . MET A 1 361 ? -101.462 -46.210 82.540 1.00 66.25 361 MET A C 1
ATOM 2977 O O . MET A 1 361 ? -100.922 -45.118 82.735 1.00 66.25 361 MET A O 1
ATOM 2981 N N . ASP A 1 362 ? -101.797 -47.025 83.546 1.00 66.19 362 ASP A N 1
ATOM 2982 C CA . ASP A 1 362 ? -101.606 -46.657 84.963 1.00 66.19 362 ASP A CA 1
ATOM 2983 C C . ASP A 1 362 ? -100.229 -47.066 85.500 1.00 66.19 362 ASP A C 1
ATOM 2985 O O . ASP A 1 362 ? -99.609 -46.301 86.253 1.00 66.19 362 ASP A O 1
ATOM 2989 N N . GLU A 1 363 ? -99.672 -48.185 85.026 1.00 74.19 363 GLU A N 1
ATOM 2990 C CA . GLU A 1 363 ? -98.240 -48.448 85.190 1.00 74.19 363 GLU A CA 1
ATOM 2991 C C . GLU A 1 363 ? -97.414 -47.428 84.403 1.00 74.19 363 GLU A C 1
ATOM 2993 O O . GLU A 1 363 ? -96.503 -46.830 84.975 1.00 74.19 363 GLU A O 1
ATOM 2998 N N . LEU A 1 364 ? -97.809 -47.084 83.169 1.00 68.31 364 LEU A N 1
ATOM 2999 C CA . LEU A 1 364 ? -97.287 -45.922 82.447 1.00 68.31 364 LEU A CA 1
ATOM 3000 C C . LEU A 1 364 ? -97.492 -44.651 83.253 1.00 68.31 364 LEU A C 1
ATOM 3002 O O . LEU A 1 364 ? -96.669 -43.774 83.107 1.00 68.31 364 LEU A O 1
ATOM 3006 N N . ARG A 1 365 ? -98.514 -44.468 84.093 1.00 78.56 365 ARG A N 1
ATOM 3007 C CA . ARG A 1 365 ? -98.673 -43.215 84.852 1.00 78.56 365 ARG A CA 1
ATOM 3008 C C . ARG A 1 365 ? -97.643 -43.099 85.974 1.00 78.56 365 ARG A C 1
ATOM 3010 O O . ARG A 1 365 ? -97.008 -42.053 86.106 1.00 78.56 365 ARG A O 1
ATOM 3017 N N . ARG A 1 366 ? -97.411 -44.172 86.737 1.00 75.19 366 ARG A N 1
ATOM 3018 C CA . ARG A 1 366 ? -96.353 -44.202 87.768 1.00 75.19 366 ARG A CA 1
ATOM 3019 C C . ARG A 1 366 ? -94.960 -44.197 87.138 1.00 75.19 366 ARG A C 1
ATOM 3021 O O . ARG A 1 366 ? -94.109 -43.412 87.555 1.00 75.19 366 ARG A O 1
ATOM 3028 N N . ALA A 1 367 ? -94.758 -44.986 86.084 1.00 75.75 367 ALA A N 1
ATOM 3029 C CA . ALA A 1 367 ? -93.531 -45.001 85.301 1.00 75.75 367 ALA A CA 1
ATOM 3030 C C . ALA A 1 367 ? -93.290 -43.660 84.596 1.00 75.75 367 ALA A C 1
ATOM 3032 O O . ALA A 1 367 ? -92.164 -43.197 84.624 1.00 75.75 367 ALA A O 1
ATOM 3033 N N . ARG A 1 368 ? -94.308 -42.973 84.051 1.00 74.94 368 ARG A N 1
ATOM 3034 C CA . ARG A 1 368 ? -94.205 -41.611 83.480 1.00 74.94 368 ARG A CA 1
ATOM 3035 C C . ARG A 1 368 ? -93.814 -40.605 84.547 1.00 74.94 368 ARG A C 1
ATOM 3037 O O . ARG A 1 368 ? -92.995 -39.757 84.241 1.00 74.94 368 ARG A O 1
ATOM 3044 N N . ASN A 1 369 ? -94.331 -40.690 85.773 1.00 80.50 369 ASN A N 1
ATOM 3045 C CA . ASN A 1 369 ? -93.929 -39.772 86.845 1.00 80.50 369 ASN A CA 1
ATOM 3046 C C . ASN A 1 369 ? -92.478 -40.023 87.292 1.00 80.50 369 ASN A C 1
ATOM 3048 O O . ASN A 1 369 ? -91.689 -39.084 87.375 1.00 80.50 369 ASN A O 1
ATOM 3052 N N . ALA A 1 370 ? -92.081 -41.282 87.502 1.00 80.19 370 ALA A N 1
ATOM 3053 C CA . ALA A 1 370 ? -90.692 -41.631 87.815 1.00 80.19 370 ALA A CA 1
ATOM 3054 C C . ALA A 1 370 ? -89.735 -41.285 86.655 1.00 80.19 370 ALA A C 1
ATOM 3056 O O . ALA A 1 370 ? -88.669 -40.709 86.869 1.00 80.19 370 ALA A O 1
ATOM 3057 N N . GLN A 1 371 ? -90.144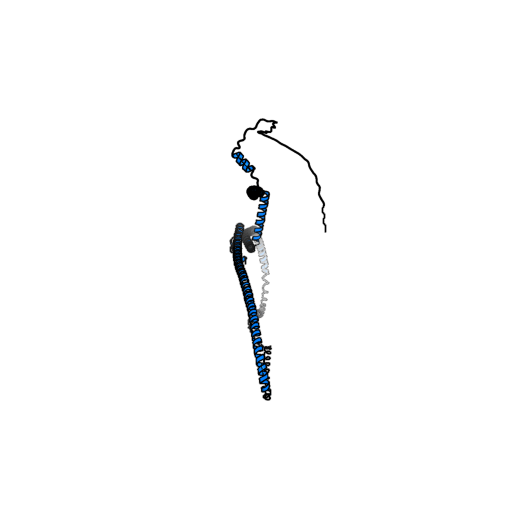 -41.562 85.416 1.00 74.62 371 GLN A N 1
ATOM 3058 C CA . GLN A 1 371 ? -89.435 -41.212 84.187 1.00 74.62 371 GLN A CA 1
ATOM 3059 C C . GLN A 1 371 ? -89.412 -39.698 83.961 1.00 74.62 371 GLN A C 1
ATOM 3061 O O . GLN A 1 371 ? -88.425 -39.216 83.427 1.00 74.62 371 GLN A O 1
ATOM 3066 N N . ALA A 1 372 ? -90.426 -38.934 84.370 1.00 81.06 372 ALA A N 1
ATOM 3067 C CA . ALA A 1 372 ? -90.428 -37.474 84.309 1.00 81.06 372 ALA A CA 1
ATOM 3068 C C . ALA A 1 372 ? -89.390 -36.909 85.278 1.00 81.06 372 ALA A C 1
ATOM 3070 O O . ALA A 1 372 ? -88.490 -36.209 84.831 1.00 81.06 372 ALA A O 1
ATOM 3071 N N . MET A 1 373 ? -89.406 -37.318 86.551 1.00 80.38 373 MET A N 1
ATOM 3072 C CA . MET A 1 373 ? -88.390 -36.900 87.528 1.00 80.38 373 MET A CA 1
ATOM 3073 C C . MET A 1 373 ? -86.974 -37.353 87.128 1.00 80.38 373 MET A C 1
ATOM 3075 O O . MET A 1 373 ? -86.002 -36.623 87.328 1.00 80.38 373 MET A O 1
ATOM 3079 N N . HIS A 1 374 ? -86.833 -38.540 86.525 1.00 80.75 374 HIS A N 1
ATOM 3080 C CA . HIS A 1 374 ? -85.558 -39.003 85.972 1.00 80.75 374 HIS A CA 1
ATOM 3081 C C . HIS A 1 374 ? -85.145 -38.200 84.729 1.00 80.75 374 HIS A C 1
ATOM 3083 O O . HIS A 1 374 ? -83.978 -37.844 84.609 1.00 80.75 374 HIS A O 1
ATOM 3089 N N . ARG A 1 375 ? -86.074 -37.875 83.820 1.00 80.12 375 ARG A N 1
ATOM 3090 C CA . ARG A 1 375 ? -85.833 -37.024 82.641 1.00 80.12 375 ARG A CA 1
ATOM 3091 C C . ARG A 1 375 ? -85.491 -35.597 83.040 1.00 80.12 375 ARG A C 1
ATOM 3093 O O . ARG A 1 375 ? -84.636 -35.018 82.396 1.00 80.12 375 ARG A O 1
ATOM 3100 N N . GLU A 1 376 ? -86.094 -35.033 84.079 1.00 80.62 376 GLU A N 1
ATOM 3101 C CA . GLU A 1 376 ? -85.732 -33.708 84.590 1.00 80.62 376 GLU A CA 1
ATOM 3102 C C . GLU A 1 376 ? -84.333 -33.719 85.204 1.00 80.62 376 GLU A C 1
ATOM 3104 O O . GLU A 1 376 ? -83.494 -32.908 84.824 1.00 80.62 376 GLU A O 1
ATOM 3109 N N . ARG A 1 377 ? -84.018 -34.698 86.063 1.00 82.44 377 ARG A N 1
ATOM 3110 C CA . ARG A 1 377 ? -82.655 -34.860 86.601 1.00 82.44 377 ARG A CA 1
ATOM 3111 C C . ARG A 1 377 ? -81.619 -35.142 85.508 1.00 82.44 377 ARG A C 1
ATOM 3113 O O . ARG A 1 377 ? -80.499 -34.650 85.610 1.00 82.44 377 ARG A O 1
ATOM 3120 N N . ALA A 1 378 ? -81.978 -35.906 84.477 1.00 82.06 378 ALA A N 1
ATOM 3121 C CA . ALA A 1 378 ? -81.134 -36.144 83.311 1.00 82.06 378 ALA A CA 1
ATOM 3122 C C . ALA A 1 378 ? -80.939 -34.855 82.503 1.00 82.06 378 ALA A C 1
ATOM 3124 O O . ALA A 1 378 ? -79.798 -34.478 82.295 1.00 82.06 378 ALA A O 1
ATOM 3125 N N . ARG A 1 379 ? -82.009 -34.122 82.168 1.00 82.38 379 ARG A N 1
ATOM 3126 C CA . ARG A 1 379 ? -81.959 -32.824 81.467 1.00 82.38 379 ARG A CA 1
ATOM 3127 C C . ARG A 1 379 ? -81.136 -31.779 82.212 1.00 82.38 379 ARG A C 1
ATOM 3129 O O . ARG A 1 379 ? -80.401 -31.043 81.576 1.00 82.38 379 ARG A O 1
ATOM 3136 N N . VAL A 1 380 ? -81.221 -31.708 83.543 1.00 83.25 380 VAL A N 1
ATOM 3137 C CA . VAL A 1 380 ? -80.400 -30.783 84.347 1.00 83.25 380 VAL A CA 1
ATOM 3138 C C . VAL A 1 380 ? -78.922 -31.191 84.318 1.00 83.25 380 VAL A C 1
ATOM 3140 O O . VAL A 1 380 ? -78.047 -30.341 84.157 1.00 83.25 380 VAL A O 1
ATOM 3143 N N . LYS A 1 381 ? -78.615 -32.490 84.427 1.00 83.00 381 LYS A N 1
ATOM 3144 C CA . LYS A 1 381 ? -77.236 -32.988 84.277 1.00 83.00 381 LYS A CA 1
ATOM 3145 C C . LYS A 1 381 ? -76.695 -32.769 82.864 1.00 83.00 381 LYS A C 1
ATOM 3147 O O . LYS A 1 381 ? -75.563 -32.341 82.710 1.00 83.00 381 LYS A O 1
ATOM 3152 N N . GLU A 1 382 ? -77.509 -33.019 81.850 1.00 82.19 382 GLU A N 1
ATOM 3153 C CA . GLU A 1 382 ? -77.182 -32.834 80.440 1.00 82.19 382 GLU A CA 1
ATOM 3154 C C . GLU A 1 382 ? -76.969 -31.351 80.117 1.00 82.19 382 GLU A C 1
ATOM 3156 O O . GLU A 1 382 ? -75.945 -31.009 79.546 1.00 82.19 382 GLU A O 1
ATOM 3161 N N . ALA A 1 383 ? -77.836 -30.453 80.594 1.00 84.00 383 ALA A N 1
ATOM 3162 C CA . ALA A 1 383 ? -77.656 -29.009 80.460 1.00 84.00 383 ALA A CA 1
ATOM 3163 C C . ALA A 1 383 ? -76.391 -28.502 81.178 1.00 84.00 383 ALA A C 1
ATOM 3165 O O . ALA A 1 383 ? -75.671 -27.679 80.624 1.00 84.00 383 ALA A O 1
ATOM 3166 N N . THR A 1 384 ? -76.073 -29.003 82.379 1.00 83.50 384 THR A N 1
ATOM 3167 C CA . THR A 1 384 ? -74.833 -28.612 83.086 1.00 83.50 384 THR A CA 1
ATOM 3168 C C . THR A 1 384 ? -73.570 -29.208 82.457 1.00 83.50 384 THR A C 1
ATOM 3170 O O . THR A 1 384 ? -72.509 -28.591 82.540 1.00 83.50 384 THR A O 1
ATOM 3173 N N . LEU A 1 385 ? -73.659 -30.369 81.799 1.00 84.75 385 LEU A N 1
ATOM 3174 C CA . LEU A 1 385 ? -72.578 -30.917 80.976 1.00 84.75 385 LEU A CA 1
ATOM 3175 C C . LEU A 1 385 ? -72.401 -30.093 79.696 1.00 84.75 385 LEU A C 1
ATOM 3177 O O . LEU A 1 385 ? -71.304 -29.604 79.460 1.00 84.75 385 LEU A O 1
ATOM 3181 N N . GLN A 1 386 ? -73.479 -29.828 78.953 1.00 86.31 386 GLN A N 1
ATOM 3182 C CA . GLN A 1 386 ? -73.477 -28.984 77.753 1.00 86.31 386 GLN A CA 1
ATOM 3183 C C . GLN A 1 386 ? -72.965 -27.566 78.035 1.00 86.31 386 GLN A C 1
ATOM 3185 O O . GLN A 1 386 ? -72.235 -27.016 77.218 1.00 86.31 386 GLN A O 1
ATOM 3190 N N . GLN A 1 387 ? -73.288 -26.976 79.192 1.00 84.44 387 GLN A N 1
ATOM 3191 C CA . GLN A 1 387 ? -72.727 -25.688 79.618 1.00 84.44 387 GLN A CA 1
ATOM 3192 C C . GLN A 1 387 ? -71.209 -25.765 79.816 1.00 84.44 387 GLN A C 1
ATOM 3194 O O . GLN A 1 387 ? -70.492 -24.930 79.277 1.00 84.44 387 GLN A O 1
ATOM 3199 N N . ARG A 1 388 ? -70.702 -26.790 80.514 1.00 86.06 388 ARG A N 1
ATOM 3200 C CA . ARG A 1 388 ? -69.254 -26.984 80.728 1.00 86.06 388 ARG A CA 1
ATOM 3201 C C . ARG A 1 388 ? -68.501 -27.315 79.441 1.00 86.06 388 ARG A C 1
ATOM 3203 O O . ARG A 1 388 ? -67.384 -26.848 79.247 1.00 86.06 388 ARG A O 1
ATOM 3210 N N . GLU A 1 389 ? -69.103 -28.112 78.565 1.00 87.81 389 GLU A N 1
ATOM 3211 C CA . GLU A 1 389 ? -68.575 -28.419 77.234 1.00 87.81 389 GLU A CA 1
ATOM 3212 C C . GLU A 1 389 ? -68.537 -27.155 76.371 1.00 87.81 389 GLU A C 1
ATOM 3214 O O . GLU A 1 389 ? -67.504 -26.862 75.778 1.00 87.81 389 GLU A O 1
ATOM 3219 N N . TYR A 1 390 ? -69.605 -26.352 76.372 1.00 87.75 390 TYR A N 1
ATOM 3220 C CA . TYR A 1 390 ? -69.649 -25.060 75.686 1.00 87.75 390 TYR A CA 1
ATOM 3221 C C . TYR A 1 390 ? -68.604 -24.079 76.232 1.00 87.75 390 TYR A C 1
ATOM 3223 O O . TYR A 1 390 ? -67.863 -23.496 75.449 1.00 87.75 390 TYR A O 1
ATOM 3231 N N . GLU A 1 391 ? -68.479 -23.928 77.553 1.00 87.19 391 GLU A N 1
ATOM 3232 C CA . GLU A 1 391 ? -67.441 -23.102 78.186 1.00 87.19 391 GLU A CA 1
ATOM 3233 C C . GLU A 1 391 ? -66.031 -23.576 77.797 1.00 87.19 391 GLU A C 1
ATOM 3235 O O . GLU A 1 391 ? -65.189 -22.765 77.411 1.00 87.19 391 GLU A O 1
ATOM 3240 N N . SER A 1 392 ? -65.782 -24.891 77.810 1.00 90.88 392 SER A N 1
ATOM 3241 C CA . SER A 1 392 ? -64.503 -25.475 77.392 1.00 90.88 392 SER A CA 1
ATOM 3242 C C . SER A 1 392 ? -64.200 -25.220 75.910 1.00 90.88 392 SER A C 1
ATOM 3244 O O . SER A 1 392 ? -63.096 -24.785 75.575 1.00 90.88 392 SER A O 1
ATOM 3246 N N . ILE A 1 393 ? -65.188 -25.409 75.029 1.00 89.19 393 ILE A N 1
ATOM 3247 C CA . ILE A 1 393 ? -65.087 -25.123 73.591 1.00 89.19 393 ILE A CA 1
ATOM 3248 C C . ILE A 1 393 ? -64.855 -23.627 73.355 1.00 89.19 393 ILE A C 1
ATOM 3250 O O . ILE A 1 393 ? -64.027 -23.268 72.524 1.00 89.19 393 ILE A O 1
ATOM 3254 N N . MET A 1 394 ? -65.530 -22.740 74.088 1.00 89.38 394 MET A N 1
ATOM 3255 C CA . MET A 1 394 ? -65.355 -21.293 73.950 1.00 89.38 394 MET A CA 1
ATOM 3256 C C . MET A 1 394 ? -63.948 -20.850 74.363 1.00 89.38 394 MET A C 1
ATOM 3258 O O . MET A 1 394 ? -63.313 -20.115 73.609 1.00 89.38 394 MET A O 1
ATOM 3262 N N . VAL A 1 395 ? -63.411 -21.366 75.474 1.00 91.00 395 VAL A N 1
ATOM 3263 C CA . VAL A 1 395 ? -62.015 -21.119 75.883 1.00 91.00 395 VAL A CA 1
ATOM 3264 C C . VAL A 1 395 ? -61.025 -21.640 74.832 1.00 91.00 395 VAL A C 1
ATOM 3266 O O . VAL A 1 395 ? -60.069 -20.941 74.489 1.00 91.00 395 VAL A O 1
ATOM 3269 N N . GLN A 1 396 ? -61.265 -22.824 74.255 1.00 88.38 396 GLN A N 1
ATOM 3270 C CA . GLN A 1 396 ? -60.448 -23.346 73.152 1.00 88.38 396 GLN A CA 1
ATOM 3271 C C . GLN A 1 396 ? -60.515 -22.430 71.919 1.00 88.38 396 GLN A C 1
ATOM 3273 O O . GLN A 1 396 ? -59.473 -21.996 71.429 1.00 88.38 396 GLN A O 1
ATOM 3278 N N . VAL A 1 397 ? -61.715 -22.046 71.476 1.00 89.25 397 VAL A N 1
ATOM 3279 C CA . VAL A 1 397 ? -61.945 -21.147 70.331 1.00 89.25 397 VAL A CA 1
ATOM 3280 C C . VAL A 1 397 ? -61.318 -19.765 70.543 1.00 89.25 397 VAL A C 1
ATOM 3282 O O . VAL A 1 397 ? -60.812 -19.172 69.590 1.00 89.25 397 VAL A O 1
ATOM 3285 N N . GLU A 1 398 ? -61.324 -19.228 71.762 1.00 86.81 398 GLU A N 1
ATOM 3286 C CA . GLU A 1 398 ? -60.637 -17.975 72.091 1.00 86.81 398 GLU A CA 1
ATOM 3287 C C . GLU A 1 398 ? -59.115 -18.129 72.051 1.00 86.81 398 GLU A C 1
ATOM 3289 O O . GLU A 1 398 ? -58.437 -17.285 71.456 1.00 86.81 398 GLU A O 1
ATOM 3294 N N . SER A 1 399 ? -58.578 -19.232 72.583 1.00 89.19 399 SER A N 1
ATOM 3295 C CA . SER A 1 399 ? -57.146 -19.539 72.505 1.00 89.19 399 SER A CA 1
ATOM 3296 C C . SER A 1 399 ? -56.668 -19.726 71.056 1.00 89.19 399 SER A C 1
ATOM 3298 O O . SER A 1 399 ? -55.624 -19.193 70.673 1.00 89.19 399 SER A O 1
ATOM 3300 N N . ASP A 1 400 ? -57.474 -20.370 70.206 1.00 86.25 400 ASP A N 1
ATOM 3301 C CA . ASP A 1 400 ? -57.188 -20.547 68.782 1.00 86.25 400 ASP A CA 1
ATOM 3302 C C . ASP A 1 400 ? -57.301 -19.239 68.000 1.00 86.25 400 ASP A C 1
ATOM 3304 O O . ASP A 1 400 ? -56.421 -18.927 67.197 1.00 86.25 400 ASP A O 1
ATOM 3308 N N . LYS A 1 401 ? -58.313 -18.407 68.280 1.00 88.50 401 LYS A N 1
ATOM 3309 C CA . LYS A 1 401 ? -58.402 -17.047 67.723 1.00 88.50 401 LYS A CA 1
ATOM 3310 C C . LYS A 1 401 ? -57.182 -16.205 68.098 1.00 88.50 401 LYS A C 1
ATOM 3312 O O . LYS A 1 401 ? -56.693 -15.456 67.254 1.00 88.50 401 LYS A O 1
ATOM 3317 N N . ALA A 1 402 ? -56.685 -16.306 69.331 1.00 89.56 402 ALA A N 1
ATOM 3318 C CA . ALA A 1 402 ? -55.478 -15.604 69.765 1.00 89.56 402 ALA A CA 1
ATOM 3319 C C . ALA A 1 402 ? -54.220 -16.133 69.050 1.00 89.56 402 ALA A C 1
ATOM 3321 O O . ALA A 1 402 ? -53.426 -15.340 68.540 1.00 89.56 402 ALA A O 1
ATOM 3322 N N . ARG A 1 403 ? -54.078 -17.461 68.934 1.00 89.81 403 ARG A N 1
ATOM 3323 C CA . ARG A 1 403 ? -52.981 -18.123 68.213 1.00 89.81 403 ARG A CA 1
ATOM 3324 C C . ARG A 1 403 ? -52.936 -17.726 66.736 1.00 89.81 403 ARG A C 1
ATOM 3326 O O . ARG A 1 403 ? -51.891 -17.282 66.266 1.00 89.81 403 ARG A O 1
ATOM 3333 N N . VAL A 1 404 ? -54.065 -17.807 66.030 1.00 89.00 404 VAL A N 1
ATOM 3334 C CA . VAL A 1 404 ? -54.171 -17.436 64.606 1.00 89.00 404 VAL A CA 1
ATOM 3335 C C . VAL A 1 404 ? -53.854 -15.954 64.394 1.00 89.00 404 VAL A C 1
ATOM 3337 O O . VAL A 1 404 ? -53.062 -15.631 63.513 1.00 89.00 404 VAL A O 1
ATOM 3340 N N . LYS A 1 405 ? -54.371 -15.048 65.240 1.00 89.12 405 LYS A N 1
ATOM 3341 C CA . LYS A 1 405 ? -54.021 -13.614 65.176 1.00 89.12 405 LYS A CA 1
ATOM 3342 C C . LYS A 1 405 ? -52.513 -13.381 65.319 1.00 89.12 405 LYS A C 1
ATOM 3344 O O . LYS A 1 405 ? -51.939 -12.644 64.520 1.00 89.12 405 LYS A O 1
ATOM 3349 N N . ALA A 1 406 ? -51.867 -14.033 66.286 1.00 90.00 406 ALA A N 1
ATOM 3350 C CA . ALA A 1 406 ? -50.428 -13.904 66.507 1.00 90.00 406 ALA A CA 1
ATOM 3351 C C . ALA A 1 406 ? -49.591 -14.489 65.349 1.00 90.00 406 ALA A C 1
ATOM 3353 O O . ALA A 1 406 ? -48.536 -13.947 65.011 1.00 90.00 406 ALA A O 1
ATOM 3354 N N . GLU A 1 407 ? -50.040 -15.576 64.715 1.00 88.75 407 GLU A N 1
ATOM 3355 C CA . GLU A 1 407 ? -49.404 -16.116 63.505 1.00 88.75 407 GLU A CA 1
ATOM 3356 C C . GLU A 1 407 ? -49.585 -15.195 62.291 1.00 88.75 407 GLU A C 1
ATOM 3358 O O . GLU A 1 407 ? -48.619 -14.954 61.562 1.00 88.75 407 GLU A O 1
ATOM 3363 N N . ASP A 1 408 ? -50.772 -14.618 62.098 1.00 85.94 408 ASP A N 1
ATOM 3364 C CA . ASP A 1 408 ? -51.043 -13.661 61.022 1.00 85.94 408 ASP A CA 1
ATOM 3365 C C . ASP A 1 408 ? -50.247 -12.361 61.185 1.00 85.94 408 ASP A C 1
ATOM 3367 O O . ASP A 1 408 ? -49.743 -11.819 60.201 1.00 85.94 408 ASP A O 1
ATOM 3371 N N . GLU A 1 409 ? -50.075 -11.860 62.409 1.00 89.31 409 GLU A N 1
ATOM 3372 C CA . GLU A 1 409 ? -49.206 -10.712 62.693 1.00 89.31 409 GLU A CA 1
ATOM 3373 C C . GLU A 1 409 ? -47.736 -11.025 62.397 1.00 89.31 409 GLU A C 1
ATOM 3375 O O . GLU A 1 409 ? -47.077 -10.254 61.694 1.00 89.31 409 GLU A O 1
ATOM 3380 N N . LYS A 1 410 ? -47.232 -12.193 62.818 1.00 89.44 410 LYS A N 1
ATOM 3381 C CA . LYS A 1 410 ? -45.878 -12.654 62.460 1.00 89.44 410 LYS A CA 1
ATOM 3382 C C . LYS A 1 410 ? -45.701 -12.782 60.944 1.00 89.44 410 LYS A C 1
ATOM 3384 O O . LYS A 1 410 ? -44.691 -12.322 60.412 1.00 89.44 410 LYS A O 1
ATOM 3389 N N . ARG A 1 411 ? -46.687 -13.337 60.227 1.00 88.81 411 ARG A N 1
ATOM 3390 C CA . ARG A 1 411 ? -46.687 -13.434 58.755 1.00 88.81 411 ARG A CA 1
ATOM 3391 C C . ARG A 1 411 ? -46.704 -12.059 58.085 1.00 88.81 411 ARG A C 1
ATOM 3393 O O . ARG A 1 411 ? -45.947 -11.846 57.140 1.00 88.81 411 ARG A O 1
ATOM 3400 N N . LYS A 1 412 ? -47.503 -11.108 58.583 1.00 88.81 412 LYS A N 1
ATOM 3401 C CA . LYS A 1 412 ? -47.524 -9.714 58.099 1.00 88.81 412 LYS A CA 1
ATOM 3402 C C . LYS A 1 412 ? -46.168 -9.036 58.298 1.00 88.81 412 LYS A C 1
ATOM 3404 O O . LYS A 1 412 ? -45.639 -8.475 57.342 1.00 88.81 412 LYS A O 1
ATOM 3409 N N . LEU A 1 413 ? -45.571 -9.143 59.486 1.00 91.44 413 LEU A N 1
ATOM 3410 C CA . LEU A 1 413 ? -44.251 -8.577 59.786 1.00 91.44 413 LEU A CA 1
ATOM 3411 C C . LEU A 1 413 ? -43.150 -9.188 58.905 1.00 91.44 413 LEU A C 1
ATOM 3413 O O . LEU A 1 413 ? -42.363 -8.447 58.314 1.00 91.44 413 LEU A O 1
ATOM 3417 N N . ALA A 1 414 ? -43.137 -10.513 58.733 1.00 90.62 414 ALA A N 1
ATOM 3418 C CA . ALA A 1 414 ? -42.208 -11.197 57.832 1.00 90.62 414 ALA A CA 1
ATOM 3419 C C . ALA A 1 414 ? -42.396 -10.765 56.364 1.00 90.62 414 ALA A C 1
ATOM 3421 O O . ALA A 1 414 ? -41.420 -10.483 55.669 1.00 90.62 414 ALA A O 1
ATOM 3422 N N . SER A 1 415 ? -43.645 -10.631 55.901 1.00 90.12 415 SER A N 1
ATOM 3423 C CA . SER A 1 415 ? -43.972 -10.133 54.558 1.00 90.12 415 SER A CA 1
ATOM 3424 C C . SER A 1 415 ? -43.515 -8.683 54.350 1.00 90.12 415 SER A C 1
ATOM 3426 O O . SER A 1 415 ? -42.958 -8.352 53.302 1.00 90.12 415 SER A O 1
ATOM 3428 N N . MET A 1 416 ? -43.674 -7.817 55.357 1.00 90.56 416 MET A 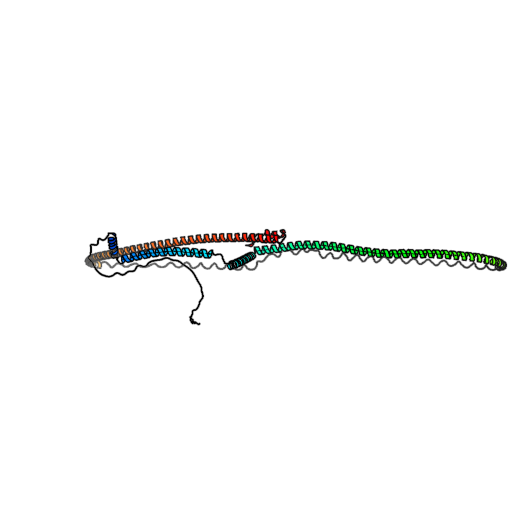N 1
ATOM 3429 C CA . MET A 1 416 ? -43.186 -6.433 55.325 1.00 90.56 416 MET A CA 1
ATOM 3430 C C . MET A 1 416 ? -41.655 -6.354 55.312 1.00 90.56 416 MET A C 1
ATOM 3432 O O . MET A 1 416 ? -41.101 -5.552 54.560 1.00 90.56 416 MET A O 1
ATOM 3436 N N . ALA A 1 417 ? -40.963 -7.190 56.091 1.00 92.38 417 ALA A N 1
ATOM 3437 C CA . ALA A 1 417 ? -39.504 -7.279 56.067 1.00 92.38 417 ALA A CA 1
ATOM 3438 C C . ALA A 1 417 ? -38.997 -7.753 54.693 1.00 92.38 417 ALA A C 1
ATOM 3440 O O . ALA A 1 417 ? -38.149 -7.097 54.090 1.00 92.38 417 ALA A O 1
ATOM 3441 N N . HIS A 1 418 ? -39.588 -8.819 54.145 1.00 92.94 418 HIS A N 1
ATOM 3442 C CA . HIS A 1 418 ? -39.272 -9.317 52.806 1.00 92.94 418 HIS A CA 1
ATOM 3443 C C . HIS A 1 418 ? -39.544 -8.267 51.713 1.00 92.94 418 HIS A C 1
ATOM 3445 O O . HIS A 1 418 ? -38.717 -8.077 50.824 1.00 92.94 418 HIS A O 1
ATOM 3451 N N . ARG A 1 419 ? -40.652 -7.514 51.809 1.00 93.38 419 ARG A N 1
ATOM 3452 C CA . ARG A 1 419 ? -40.959 -6.399 50.896 1.00 93.38 419 ARG A CA 1
ATOM 3453 C C . ARG A 1 419 ? -39.883 -5.311 50.929 1.00 93.38 419 ARG A C 1
ATOM 3455 O O . ARG A 1 419 ? -39.492 -4.847 49.864 1.00 93.38 419 ARG A O 1
ATOM 3462 N N . ARG A 1 420 ? -39.392 -4.926 52.114 1.00 93.38 420 ARG A N 1
ATOM 3463 C CA . ARG A 1 420 ? -38.309 -3.932 52.252 1.00 93.38 420 ARG A CA 1
ATOM 3464 C C . ARG A 1 420 ? -37.016 -4.410 51.587 1.00 93.38 420 ARG A C 1
ATOM 3466 O O . ARG A 1 420 ? -36.412 -3.643 50.848 1.00 93.38 420 ARG A O 1
ATOM 3473 N N . VAL A 1 421 ? -36.640 -5.677 51.785 1.00 94.31 421 VAL A N 1
ATOM 3474 C CA . VAL A 1 421 ? -35.461 -6.282 51.136 1.00 94.31 421 VAL A CA 1
ATOM 3475 C C . VAL A 1 421 ? -35.623 -6.334 49.611 1.00 94.31 421 VAL A C 1
ATOM 3477 O O . VAL A 1 421 ? -34.687 -6.019 48.879 1.00 94.31 421 VAL A O 1
ATOM 3480 N N . LEU A 1 422 ? -36.818 -6.666 49.112 1.00 92.62 422 LEU A N 1
ATOM 3481 C CA . LEU A 1 422 ? -37.130 -6.604 47.680 1.00 92.62 422 LEU A CA 1
ATOM 3482 C C . LEU A 1 422 ? -37.011 -5.181 47.122 1.00 92.62 422 LEU A C 1
ATOM 3484 O O . LEU A 1 422 ? -36.428 -5.000 46.058 1.00 92.62 422 LEU A O 1
ATOM 3488 N N . GLN A 1 423 ? -37.518 -4.172 47.835 1.00 92.19 423 GLN A N 1
ATOM 3489 C CA . GLN A 1 423 ? -37.398 -2.769 47.427 1.00 92.19 423 GLN A CA 1
ATOM 3490 C C . GLN A 1 423 ? -35.929 -2.329 47.356 1.00 92.19 423 GLN A C 1
ATOM 3492 O O . GLN A 1 423 ? -35.515 -1.816 46.318 1.00 92.19 423 GLN A O 1
ATOM 3497 N N . SER A 1 424 ? -35.111 -2.626 48.372 1.00 93.94 424 SER A N 1
ATOM 3498 C CA . SER A 1 424 ? -33.677 -2.303 48.331 1.00 93.94 424 SER A CA 1
ATOM 3499 C C . SER A 1 424 ? -32.938 -3.038 47.203 1.00 93.94 424 SER A C 1
ATOM 3501 O O . SER A 1 424 ? -32.106 -2.435 46.533 1.00 93.94 424 SER A O 1
ATOM 3503 N N . GLN A 1 425 ? -33.278 -4.304 46.924 1.00 94.00 425 GLN A N 1
ATOM 3504 C CA . GLN A 1 425 ? -32.705 -5.055 45.796 1.00 94.00 425 GLN A CA 1
ATOM 3505 C C . GLN A 1 425 ? -33.125 -4.501 44.424 1.00 94.00 425 GLN A C 1
ATOM 3507 O O . GLN A 1 425 ? -32.348 -4.573 43.471 1.00 94.00 425 GLN A O 1
ATOM 3512 N N . ILE A 1 426 ? -34.348 -3.975 44.295 1.00 92.69 426 ILE A N 1
ATOM 3513 C CA . ILE A 1 426 ? -34.817 -3.311 43.071 1.00 92.69 426 ILE A CA 1
ATOM 3514 C C . ILE A 1 426 ? -34.049 -2.002 42.873 1.00 92.69 426 ILE A C 1
ATOM 3516 O O . ILE A 1 426 ? -33.473 -1.805 41.805 1.00 92.69 426 ILE A O 1
ATOM 3520 N N . GLU A 1 427 ? -33.958 -1.158 43.904 1.00 93.62 427 GLU A N 1
ATOM 3521 C CA . GLU A 1 427 ? -33.191 0.093 43.854 1.00 93.62 427 GLU A CA 1
ATOM 3522 C C . GLU A 1 427 ? -31.714 -0.141 43.519 1.00 93.62 427 GLU A C 1
ATOM 3524 O O . GLU A 1 427 ? -31.151 0.561 42.679 1.00 93.62 427 GLU A O 1
ATOM 3529 N N . GLU A 1 428 ? -31.078 -1.137 44.136 1.00 94.12 428 GLU A N 1
ATOM 3530 C CA . GLU A 1 428 ? -29.688 -1.499 43.860 1.00 94.12 428 GLU A CA 1
ATOM 3531 C C . GLU A 1 428 ? -29.510 -1.970 42.409 1.00 94.12 428 GLU A C 1
ATOM 3533 O O . GLU A 1 428 ? -28.634 -1.470 41.699 1.00 94.12 428 GLU A O 1
ATOM 3538 N N . LYS A 1 429 ? -30.391 -2.849 41.910 1.00 93.25 429 LYS A N 1
ATOM 3539 C CA . LYS A 1 429 ? -30.377 -3.281 40.502 1.00 93.25 429 LYS A CA 1
ATOM 3540 C C . LYS A 1 429 ? -30.631 -2.130 39.530 1.00 93.25 429 LYS A C 1
ATOM 3542 O O . LYS A 1 429 ? -30.033 -2.113 38.456 1.00 93.25 429 LYS A O 1
ATOM 3547 N N . GLU A 1 430 ? -31.480 -1.164 39.869 1.00 91.62 430 GLU A N 1
ATOM 3548 C CA . GLU A 1 430 ? -31.680 0.036 39.052 1.00 91.62 430 GLU A CA 1
ATOM 3549 C C . GLU A 1 430 ? -30.456 0.953 39.047 1.00 91.62 430 GLU A C 1
ATOM 3551 O O . GLU A 1 430 ? -30.075 1.443 37.982 1.00 91.62 430 GLU A O 1
ATOM 3556 N N . ARG A 1 431 ? -29.803 1.158 40.198 1.00 92.94 431 ARG A N 1
ATOM 3557 C CA . ARG A 1 431 ? -28.537 1.907 40.287 1.00 92.94 431 ARG A CA 1
ATOM 3558 C C . ARG A 1 431 ? -27.451 1.228 39.453 1.00 92.94 431 ARG A C 1
ATOM 3560 O O . ARG A 1 431 ? -26.817 1.896 38.641 1.00 92.94 431 ARG A O 1
ATOM 3567 N N . LEU A 1 432 ? -27.297 -0.092 39.564 1.00 93.12 432 LEU A N 1
ATOM 3568 C CA . LEU A 1 432 ? -26.346 -0.868 38.761 1.00 93.12 432 LEU A CA 1
ATOM 3569 C C . LEU A 1 432 ? -26.658 -0.804 37.258 1.00 93.12 432 LEU A C 1
ATOM 3571 O O . LEU A 1 432 ? -25.740 -0.622 36.464 1.00 93.12 432 LEU A O 1
ATOM 3575 N N . LYS A 1 433 ? -27.934 -0.872 36.848 1.00 92.81 433 LYS A N 1
ATOM 3576 C CA . LYS A 1 433 ? -28.338 -0.669 35.443 1.00 92.81 433 LYS A CA 1
ATOM 3577 C C . LYS A 1 433 ? -27.990 0.732 34.934 1.00 92.81 433 LYS A C 1
ATOM 3579 O O . LYS A 1 433 ? -27.477 0.850 33.826 1.00 92.81 433 LYS A O 1
ATOM 3584 N N . LYS A 1 434 ? -28.242 1.780 35.728 1.00 92.25 434 LYS A N 1
ATOM 3585 C CA . LYS A 1 434 ? -27.891 3.170 35.384 1.00 92.25 434 LYS A CA 1
ATOM 3586 C C . LYS A 1 434 ? -26.375 3.335 35.245 1.00 92.25 434 LYS A C 1
ATOM 3588 O O . LYS A 1 434 ? -25.925 3.862 34.236 1.00 92.25 434 LYS A O 1
ATOM 3593 N N . LEU A 1 435 ? -25.592 2.807 36.188 1.00 91.94 435 LEU A N 1
ATOM 3594 C CA . LEU A 1 435 ? -24.126 2.823 36.126 1.00 91.94 435 LEU A CA 1
ATOM 3595 C C . LEU A 1 435 ? -23.581 2.033 34.928 1.00 91.94 435 LEU A C 1
ATOM 3597 O O . LEU A 1 435 ? -22.674 2.509 34.260 1.00 91.94 435 LEU A O 1
ATOM 3601 N N . ALA A 1 436 ? -24.139 0.861 34.615 1.00 91.25 436 ALA A N 1
ATOM 3602 C CA . ALA A 1 436 ? -23.743 0.084 33.439 1.00 91.25 436 ALA A CA 1
ATOM 3603 C C . ALA A 1 436 ? -24.100 0.791 32.118 1.00 91.25 436 ALA A C 1
ATOM 3605 O O . ALA A 1 436 ? -23.342 0.714 31.155 1.00 91.25 436 ALA A O 1
ATOM 3606 N N . PHE A 1 437 ? -25.229 1.506 32.069 1.00 90.75 437 PHE A N 1
ATOM 3607 C CA . PHE A 1 437 ? -25.600 2.326 30.916 1.00 90.75 437 PHE A CA 1
ATOM 3608 C C . PHE A 1 437 ? -24.658 3.523 30.735 1.00 90.75 437 PHE A C 1
ATOM 3610 O O . PHE A 1 437 ? -24.212 3.764 29.617 1.00 90.75 437 PHE A O 1
ATOM 3617 N N . ILE A 1 438 ? -24.317 4.222 31.826 1.00 92.25 438 ILE A N 1
ATOM 3618 C CA . ILE A 1 438 ? -23.338 5.320 31.820 1.00 92.25 438 ILE A CA 1
ATOM 3619 C C . ILE A 1 438 ? -21.978 4.801 31.352 1.00 92.25 438 ILE A C 1
ATOM 3621 O O . ILE A 1 438 ? -21.470 5.308 30.362 1.00 92.25 438 ILE A O 1
ATOM 3625 N N . LYS A 1 439 ? -21.457 3.717 31.944 1.00 91.38 439 LYS A N 1
ATOM 3626 C CA . LYS A 1 439 ? -20.197 3.093 31.505 1.00 91.38 439 LYS A CA 1
ATOM 3627 C C . LYS A 1 439 ? -20.207 2.718 30.028 1.00 91.38 439 LYS A C 1
ATOM 3629 O O . LYS A 1 439 ? -19.257 3.020 29.327 1.00 91.38 439 LYS A O 1
ATOM 3634 N N . LYS A 1 440 ? -21.301 2.147 29.516 1.00 91.31 440 LYS A N 1
ATOM 3635 C CA . LYS A 1 440 ? -21.430 1.840 28.084 1.00 91.31 440 LYS A CA 1
ATOM 3636 C C . LYS A 1 440 ? -21.461 3.100 27.201 1.00 91.31 440 LYS A C 1
ATOM 3638 O O . LYS A 1 440 ? -21.019 3.051 26.054 1.00 91.31 440 LYS A O 1
ATOM 3643 N N . GLN A 1 441 ? -21.998 4.219 27.694 1.00 88.94 441 GLN A N 1
ATOM 3644 C CA . GLN A 1 441 ? -21.911 5.508 26.999 1.00 88.94 441 GLN A CA 1
ATOM 3645 C C . GLN A 1 441 ? -20.499 6.097 27.062 1.00 88.94 441 GLN A C 1
ATOM 3647 O O . GLN A 1 441 ? -20.028 6.569 26.035 1.00 88.94 441 GLN A O 1
ATOM 3652 N N . GLU A 1 442 ? -19.824 6.025 28.210 1.00 90.38 442 GLU A N 1
ATOM 3653 C CA . GLU A 1 442 ? -18.432 6.451 28.405 1.00 90.38 442 GLU A CA 1
ATOM 3654 C C . GLU A 1 442 ? -17.480 5.629 27.523 1.00 90.38 442 GLU A C 1
ATOM 3656 O O . GLU A 1 442 ? -16.705 6.207 26.774 1.00 90.38 442 GLU A O 1
ATOM 3661 N N . GLU A 1 443 ? -17.607 4.300 27.499 1.00 89.50 443 GLU A N 1
ATOM 3662 C CA . GLU A 1 443 ? -16.907 3.394 26.575 1.00 89.50 443 GLU A CA 1
ATOM 3663 C C . GLU A 1 443 ? -17.193 3.765 25.109 1.00 89.50 443 GLU A C 1
ATOM 3665 O O . GLU A 1 443 ? -16.283 3.852 24.290 1.00 89.50 443 GLU A O 1
ATOM 3670 N N . GLY A 1 444 ? -18.455 4.049 24.766 1.00 89.06 444 GLY A N 1
ATOM 3671 C CA . GLY A 1 444 ? -18.847 4.478 23.421 1.00 89.06 444 GLY A CA 1
ATOM 3672 C C . GLY A 1 444 ? -18.382 5.889 23.032 1.00 89.06 444 GLY A C 1
ATOM 3673 O O . GLY A 1 444 ? -18.302 6.188 21.840 1.00 89.06 444 GLY A O 1
ATOM 3674 N N . GLN A 1 445 ? -18.094 6.761 24.001 1.00 89.44 445 GLN A N 1
ATOM 3675 C CA . GLN A 1 445 ? -17.481 8.076 23.795 1.00 89.44 445 GLN A CA 1
ATOM 3676 C C . GLN A 1 445 ? -15.961 7.943 23.679 1.00 89.44 445 GLN A C 1
ATOM 3678 O O . GLN A 1 445 ? -15.399 8.435 22.707 1.00 89.44 445 GLN A O 1
ATOM 3683 N N . ALA A 1 446 ? -15.325 7.193 24.581 1.00 90.25 446 ALA A N 1
ATOM 3684 C CA . ALA A 1 446 ? -13.900 6.885 24.555 1.00 90.25 446 ALA A CA 1
ATOM 3685 C C . ALA A 1 446 ? -13.493 6.233 23.229 1.00 90.25 446 ALA A C 1
ATOM 3687 O O . ALA A 1 446 ? -12.577 6.724 22.584 1.00 90.25 446 ALA A O 1
ATOM 3688 N N . LEU A 1 447 ? -14.241 5.233 22.744 1.0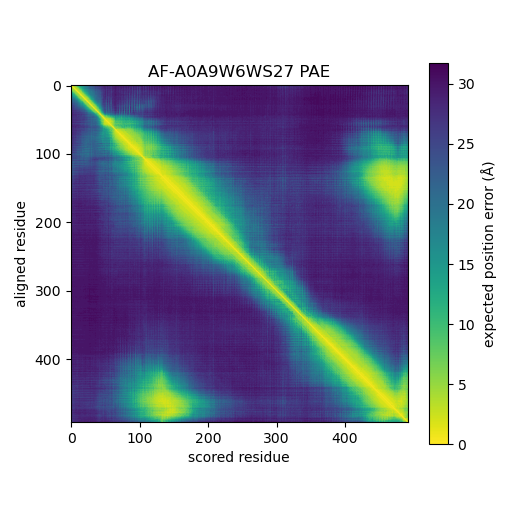0 87.38 447 LEU A N 1
ATOM 3689 C CA . LEU A 1 447 ? -14.003 4.632 21.427 1.00 87.38 447 LEU A CA 1
ATOM 3690 C C . LEU A 1 447 ? -14.098 5.660 20.289 1.00 87.38 447 LEU A C 1
ATOM 3692 O O . LEU A 1 447 ? -13.289 5.632 19.368 1.00 87.38 447 LEU A O 1
ATOM 3696 N N . LYS A 1 448 ? -15.059 6.595 20.331 1.00 86.81 448 LYS A N 1
ATOM 3697 C CA . LYS A 1 448 ? -15.160 7.665 19.320 1.00 86.81 448 LYS A CA 1
ATOM 3698 C C . LYS A 1 448 ? -13.994 8.647 19.396 1.00 86.81 448 LYS A C 1
ATOM 3700 O O . LYS A 1 448 ? -13.533 9.098 18.354 1.00 86.81 448 LYS A O 1
ATOM 3705 N N . GLU A 1 449 ? -13.530 8.981 20.597 1.00 88.94 449 GLU A N 1
ATOM 3706 C CA . GLU A 1 449 ? -12.337 9.806 20.788 1.00 88.94 449 GLU A CA 1
ATOM 3707 C C . GLU A 1 449 ? -11.067 9.088 20.326 1.00 88.94 449 GLU A C 1
ATOM 3709 O O . GLU A 1 449 ? -10.218 9.715 19.704 1.00 88.94 449 GLU A O 1
ATOM 3714 N N . GLU A 1 450 ? -10.939 7.786 20.581 1.00 87.75 450 GLU A N 1
ATOM 3715 C CA . GLU A 1 450 ? -9.838 6.958 20.083 1.00 87.75 450 GLU A CA 1
ATOM 3716 C C . GLU A 1 450 ? -9.842 6.923 18.551 1.00 87.75 450 GLU A C 1
ATOM 3718 O O . GLU A 1 450 ? -8.844 7.316 17.951 1.00 87.75 450 GLU A O 1
ATOM 3723 N N . PHE A 1 451 ? -10.978 6.618 17.909 1.00 86.44 451 PHE A N 1
ATOM 3724 C CA . PHE A 1 451 ? -11.112 6.687 16.448 1.00 86.44 451 PHE A CA 1
ATOM 3725 C C . PHE A 1 451 ? -10.806 8.085 15.882 1.00 86.44 451 PHE A C 1
ATOM 3727 O O . PHE A 1 451 ? -10.155 8.194 14.845 1.00 86.44 451 PHE A O 1
ATOM 3734 N N . ALA A 1 452 ? -11.236 9.165 16.545 1.00 87.88 452 ALA A N 1
ATOM 3735 C CA . ALA A 1 452 ? -10.925 10.530 16.113 1.00 87.88 452 ALA A CA 1
ATOM 3736 C C . ALA A 1 452 ? -9.421 10.841 16.223 1.00 87.88 452 ALA A C 1
ATOM 3738 O O . ALA A 1 452 ? -8.834 11.392 15.293 1.00 87.88 452 ALA A O 1
ATOM 3739 N N . ARG A 1 453 ? -8.770 10.432 17.321 1.00 88.75 453 ARG A N 1
ATOM 3740 C CA . ARG A 1 453 ? -7.318 10.582 17.518 1.00 88.75 453 ARG A CA 1
ATOM 3741 C C . ARG A 1 453 ? -6.518 9.736 16.525 1.00 88.75 453 ARG A C 1
ATOM 3743 O O . ARG A 1 453 ? -5.477 10.191 16.056 1.00 88.75 453 ARG A O 1
ATOM 3750 N N . GLU A 1 454 ? -6.987 8.536 16.186 1.00 86.31 454 GLU A N 1
ATOM 3751 C CA . GLU A 1 454 ? -6.387 7.693 15.146 1.00 86.31 454 GLU A CA 1
ATOM 3752 C C . GLU A 1 454 ? -6.527 8.326 13.756 1.00 86.31 454 GLU A C 1
ATOM 3754 O O . GLU A 1 454 ? -5.536 8.403 13.031 1.00 86.31 454 GLU A O 1
ATOM 3759 N N . LEU A 1 455 ? -7.698 8.871 13.409 1.00 88.19 455 LEU A N 1
ATOM 3760 C CA . LEU A 1 455 ? -7.906 9.617 12.162 1.00 88.19 455 LEU A CA 1
ATOM 3761 C C . LEU A 1 455 ? -6.984 10.841 12.061 1.00 88.19 455 LEU A C 1
ATOM 3763 O O . LEU A 1 455 ? -6.276 10.981 11.064 1.00 88.19 455 LEU A O 1
ATOM 3767 N N . GLU A 1 456 ? -6.915 11.679 13.101 1.00 89.56 456 GLU A N 1
ATOM 3768 C CA . GLU A 1 456 ? -5.981 12.813 13.148 1.00 89.56 456 GLU A CA 1
ATOM 3769 C C . GLU A 1 456 ? -4.518 12.374 13.001 1.00 89.56 456 GLU A C 1
ATOM 3771 O O . GLU A 1 456 ? -3.712 13.063 12.373 1.00 89.56 456 GLU A O 1
ATOM 3776 N N . LYS A 1 457 ? -4.147 11.245 13.614 1.00 89.75 457 LYS A N 1
ATOM 3777 C CA . LYS A 1 457 ? -2.789 10.703 13.542 1.00 89.75 457 LYS A CA 1
ATOM 3778 C C . LYS A 1 457 ? -2.460 10.224 12.129 1.00 89.75 457 LYS A C 1
ATOM 3780 O O . LYS A 1 457 ? -1.387 10.535 11.621 1.00 89.75 457 LYS A O 1
ATOM 3785 N N . LEU A 1 458 ? -3.379 9.511 11.482 1.00 89.25 458 LEU A N 1
ATOM 3786 C CA . LEU A 1 458 ? -3.224 9.052 10.102 1.00 89.25 458 LEU A CA 1
ATOM 3787 C C . LEU A 1 458 ? -3.204 10.222 9.109 1.00 89.25 458 LEU A C 1
ATOM 3789 O O . LEU A 1 458 ? -2.463 10.169 8.130 1.00 89.25 458 LEU A O 1
ATOM 3793 N N . GLU A 1 459 ? -3.955 11.296 9.365 1.00 89.19 459 GLU A N 1
ATOM 3794 C CA . GLU A 1 459 ? -3.898 12.513 8.552 1.00 89.19 459 GLU A CA 1
ATOM 3795 C C . GLU A 1 459 ? -2.565 13.262 8.711 1.00 89.19 459 GLU A C 1
ATOM 3797 O O . GLU A 1 459 ? -2.014 13.719 7.709 1.00 89.19 459 GLU A O 1
ATOM 3802 N N . LYS A 1 460 ? -1.995 13.317 9.925 1.00 91.31 460 LYS A N 1
ATOM 3803 C CA . LYS A 1 460 ? -0.631 13.831 10.156 1.00 91.31 460 LYS A CA 1
ATOM 3804 C C . LYS A 1 460 ? 0.407 13.002 9.392 1.00 91.31 460 LYS A C 1
ATOM 3806 O O . LYS A 1 460 ? 1.140 13.573 8.592 1.00 91.31 460 LYS A O 1
ATOM 3811 N N . ILE A 1 461 ? 0.367 11.670 9.510 1.00 90.31 461 ILE A N 1
ATOM 3812 C CA . ILE A 1 461 ? 1.248 10.753 8.756 1.00 90.31 461 ILE A CA 1
ATOM 3813 C C . ILE A 1 461 ? 1.087 10.939 7.237 1.00 90.31 461 ILE A C 1
ATOM 3815 O O . ILE A 1 461 ? 2.073 10.936 6.506 1.00 90.31 461 ILE A O 1
ATOM 3819 N N . ARG A 1 462 ? -0.141 11.148 6.734 1.00 90.38 462 ARG A N 1
ATOM 3820 C CA . ARG A 1 462 ? -0.381 11.452 5.311 1.00 90.38 462 ARG A CA 1
ATOM 3821 C C . ARG A 1 462 ? 0.324 12.736 4.882 1.00 90.38 462 ARG A C 1
ATOM 3823 O O . ARG A 1 462 ? 0.895 12.770 3.798 1.00 90.38 462 ARG A O 1
ATOM 3830 N N . LEU A 1 463 ? 0.237 13.797 5.685 1.00 91.38 463 LEU A N 1
ATOM 3831 C CA . LEU A 1 463 ? 0.873 15.082 5.384 1.00 91.38 463 LEU A CA 1
ATOM 3832 C C . LEU A 1 463 ? 2.403 14.986 5.459 1.00 91.38 463 LEU A C 1
ATOM 3834 O O . LEU A 1 463 ? 3.069 15.543 4.591 1.00 91.38 463 LEU A O 1
ATOM 3838 N N . GLU A 1 464 ? 2.934 14.242 6.431 1.00 91.69 464 GLU A N 1
ATOM 3839 C CA . GLU A 1 464 ? 4.364 13.940 6.576 1.00 91.69 464 GLU A CA 1
ATOM 3840 C C . GLU A 1 464 ? 4.893 13.157 5.361 1.00 91.69 464 GLU A C 1
ATOM 3842 O O . GLU A 1 464 ? 5.761 13.666 4.659 1.00 91.69 464 GLU A O 1
ATOM 3847 N N . GLU A 1 465 ? 4.310 12.002 5.008 1.00 89.75 465 GLU A N 1
ATOM 3848 C CA . GLU A 1 465 ? 4.768 11.202 3.852 1.00 89.75 465 GLU A CA 1
ATOM 3849 C C . GLU A 1 465 ? 4.575 11.944 2.513 1.00 89.75 465 GLU A C 1
ATOM 3851 O O . GLU A 1 465 ? 5.393 11.817 1.603 1.00 89.75 465 GLU A O 1
ATOM 3856 N N . VAL A 1 466 ? 3.525 12.765 2.364 1.00 92.12 466 VAL A N 1
ATOM 3857 C CA . VAL A 1 466 ? 3.378 13.644 1.186 1.00 92.12 466 VAL A CA 1
ATOM 3858 C C . VAL A 1 466 ? 4.464 14.727 1.160 1.00 92.12 466 VAL A C 1
ATOM 3860 O O . VAL A 1 466 ? 4.930 15.071 0.074 1.00 92.12 466 VAL A O 1
ATOM 3863 N N . GLY A 1 467 ? 4.863 15.258 2.319 1.00 92.56 467 GLY A N 1
ATOM 3864 C CA . GLY A 1 467 ? 5.970 16.203 2.465 1.00 92.56 467 GLY A CA 1
ATOM 3865 C C . GLY A 1 467 ? 7.304 15.578 2.067 1.00 92.56 467 GLY A C 1
ATOM 3866 O O . GLY A 1 467 ? 7.951 16.083 1.152 1.00 92.56 467 GLY A O 1
ATOM 3867 N N . GLU A 1 468 ? 7.648 14.428 2.654 1.00 92.44 468 GLU A N 1
ATOM 3868 C CA . GLU A 1 468 ? 8.860 13.656 2.337 1.00 92.44 468 GLU A CA 1
ATOM 3869 C C . GLU A 1 468 ? 8.972 13.347 0.834 1.00 92.44 468 GLU A C 1
ATOM 3871 O O . GLU A 1 468 ? 10.045 13.463 0.245 1.00 92.44 468 GLU A O 1
ATOM 3876 N N . LEU A 1 469 ? 7.860 13.005 0.172 1.00 93.25 469 LEU A N 1
ATOM 3877 C CA . LEU A 1 469 ? 7.847 12.752 -1.272 1.00 93.25 469 LEU A CA 1
ATOM 3878 C C . LEU A 1 469 ? 8.073 14.026 -2.102 1.00 93.25 469 LEU A C 1
ATOM 3880 O O . LEU A 1 469 ? 8.755 13.968 -3.126 1.00 93.25 469 LEU A O 1
ATOM 3884 N N . VAL A 1 470 ? 7.537 15.177 -1.682 1.00 93.19 470 VAL A N 1
ATOM 3885 C CA . VAL A 1 470 ? 7.806 16.466 -2.345 1.00 93.19 470 VAL A CA 1
ATOM 3886 C C . VAL A 1 470 ? 9.267 16.885 -2.148 1.00 93.19 470 VAL A C 1
ATOM 3888 O O . VAL A 1 470 ? 9.899 17.318 -3.111 1.00 93.19 470 VAL A O 1
ATOM 3891 N N . GLU A 1 471 ? 9.829 16.705 -0.950 1.00 94.25 471 GLU A N 1
ATOM 3892 C CA . GLU A 1 471 ? 11.249 16.959 -0.661 1.00 94.25 471 GLU A CA 1
ATOM 3893 C C . GLU A 1 471 ? 12.179 16.025 -1.453 1.00 94.25 471 GLU A C 1
ATOM 3895 O O . GLU A 1 471 ? 13.198 16.468 -1.981 1.00 94.25 471 GLU A O 1
ATOM 3900 N N . ALA A 1 472 ? 11.782 14.764 -1.649 1.00 91.56 472 ALA A N 1
ATOM 3901 C CA . ALA A 1 472 ? 12.457 13.807 -2.529 1.00 91.56 472 ALA A CA 1
ATOM 3902 C C . ALA A 1 472 ? 12.323 14.129 -4.038 1.00 91.56 472 ALA A C 1
ATOM 3904 O O . ALA A 1 472 ? 12.785 13.354 -4.877 1.00 91.56 472 ALA A O 1
ATOM 3905 N N . GLY A 1 473 ? 11.687 15.247 -4.409 1.00 90.06 473 GLY A N 1
ATOM 3906 C CA . GLY A 1 473 ? 11.573 15.714 -5.792 1.00 90.06 473 GLY A CA 1
ATOM 3907 C C . GLY A 1 473 ? 10.496 15.015 -6.627 1.00 90.06 473 GLY A C 1
ATOM 3908 O O . GLY A 1 473 ? 10.518 15.119 -7.855 1.00 90.06 473 GLY A O 1
ATOM 3909 N N . VAL A 1 474 ? 9.548 14.309 -6.000 1.00 92.81 474 VAL A N 1
ATOM 3910 C CA . VAL A 1 474 ? 8.414 13.682 -6.699 1.00 92.81 474 VAL A CA 1
ATOM 3911 C C . VAL A 1 474 ? 7.484 14.758 -7.256 1.00 92.81 474 VAL A C 1
ATOM 3913 O O . VAL A 1 474 ? 7.103 15.695 -6.554 1.00 92.81 474 VAL A O 1
ATOM 3916 N N . ASN A 1 475 ? 7.073 14.615 -8.519 1.00 90.75 475 ASN A N 1
ATOM 3917 C CA . ASN A 1 475 ? 6.191 15.578 -9.173 1.00 90.75 475 ASN A CA 1
ATOM 3918 C C . ASN A 1 475 ? 4.838 15.674 -8.421 1.00 90.75 475 ASN A C 1
ATOM 3920 O O . ASN A 1 475 ? 4.111 14.674 -8.353 1.00 90.75 475 ASN A O 1
ATOM 3924 N N . PRO A 1 476 ? 4.443 16.861 -7.904 1.00 90.00 476 PRO A N 1
ATOM 3925 C CA . PRO A 1 476 ? 3.219 17.029 -7.119 1.00 90.00 476 PRO A CA 1
ATOM 3926 C C . PRO A 1 476 ? 1.925 16.601 -7.821 1.00 90.00 476 PRO A C 1
ATOM 3928 O O . PRO A 1 476 ? 0.948 16.300 -7.133 1.00 90.00 476 PRO A O 1
ATOM 3931 N N . LEU A 1 477 ? 1.911 16.547 -9.160 1.00 90.12 477 LEU A N 1
ATOM 3932 C CA . LEU A 1 477 ? 0.774 16.060 -9.949 1.00 90.12 477 LEU A CA 1
ATOM 3933 C C . LEU A 1 477 ? 0.432 14.598 -9.620 1.00 90.12 477 LEU A C 1
ATOM 3935 O O . LEU A 1 477 ? -0.741 14.264 -9.455 1.00 90.12 477 LEU A O 1
ATOM 3939 N N . TYR A 1 478 ? 1.442 13.740 -9.446 1.00 90.88 478 TYR A N 1
ATOM 3940 C CA . TYR A 1 478 ? 1.253 12.313 -9.155 1.00 90.88 478 TYR A CA 1
ATOM 3941 C C . TYR A 1 478 ? 0.926 12.027 -7.680 1.00 90.88 478 TYR A C 1
ATOM 3943 O O . TYR A 1 478 ? 0.464 10.936 -7.349 1.00 90.88 478 TYR A O 1
ATOM 3951 N N . LEU A 1 479 ? 1.095 13.019 -6.798 1.00 90.69 479 LEU A N 1
ATOM 3952 C CA . LEU A 1 479 ? 0.699 12.957 -5.385 1.00 90.69 479 LEU A CA 1
ATOM 3953 C C . LEU A 1 479 ? -0.768 13.366 -5.151 1.00 90.69 479 LEU A C 1
ATOM 3955 O O . LEU A 1 479 ? -1.248 13.313 -4.020 1.00 90.69 479 LEU A O 1
ATOM 3959 N N . SER A 1 480 ? -1.496 13.770 -6.197 1.00 88.75 480 SER A N 1
ATOM 3960 C CA . SER A 1 480 ? -2.905 14.186 -6.115 1.00 88.75 480 SER A CA 1
ATOM 3961 C C . SER A 1 480 ? -3.820 13.101 -5.530 1.00 88.75 480 SER A C 1
ATOM 3963 O O . SER A 1 480 ? -4.570 13.382 -4.598 1.00 88.75 480 SER A O 1
ATOM 3965 N N . GLU A 1 481 ? -3.704 11.853 -5.992 1.00 86.12 481 GLU A N 1
ATOM 3966 C CA . GLU A 1 481 ? -4.475 10.711 -5.471 1.00 86.12 481 GLU A CA 1
ATOM 3967 C C . GLU A 1 481 ? -4.167 10.410 -3.992 1.00 86.12 481 GLU A C 1
ATOM 3969 O O . GLU A 1 481 ? -5.067 10.057 -3.233 1.00 86.12 481 GLU A O 1
ATOM 3974 N N . MET A 1 482 ? -2.916 10.601 -3.558 1.00 87.38 482 MET A N 1
ATOM 3975 C CA . MET A 1 482 ? -2.498 10.419 -2.161 1.00 87.38 482 MET A CA 1
ATOM 3976 C C . MET A 1 482 ? -3.036 11.540 -1.257 1.00 87.38 482 MET A C 1
ATOM 3978 O O . MET A 1 482 ? -3.498 11.274 -0.150 1.00 87.38 482 MET A O 1
ATOM 3982 N N . LYS A 1 483 ? -3.053 12.788 -1.747 1.00 87.19 483 LYS A N 1
ATOM 3983 C CA . LYS A 1 483 ? -3.649 13.947 -1.055 1.00 87.19 483 LYS A CA 1
ATOM 3984 C C . LYS A 1 483 ? -5.176 13.854 -0.954 1.00 87.19 483 LYS A C 1
ATOM 3986 O O . LYS A 1 483 ? -5.740 14.233 0.066 1.00 87.19 483 LYS A O 1
ATOM 3991 N N . ALA A 1 484 ? -5.840 13.335 -1.987 1.00 86.94 484 ALA A N 1
ATOM 3992 C CA . ALA A 1 484 ? -7.296 13.175 -2.042 1.00 86.94 484 ALA A CA 1
ATOM 3993 C C . ALA A 1 484 ? -7.823 11.933 -1.289 1.00 86.94 484 ALA A C 1
ATOM 3995 O O . ALA A 1 484 ? -9.029 11.673 -1.287 1.00 86.94 484 ALA A O 1
ATOM 3996 N N . LEU A 1 485 ? -6.941 11.145 -0.665 1.00 84.12 485 LEU A N 1
ATOM 3997 C CA . LEU A 1 485 ? -7.298 9.878 -0.039 1.00 84.12 485 LEU A CA 1
ATOM 3998 C C . LEU A 1 485 ? -8.144 10.092 1.226 1.00 84.12 485 LEU A C 1
ATOM 4000 O O . LEU A 1 485 ? -7.700 10.712 2.195 1.00 84.12 485 LEU A O 1
ATOM 4004 N N . VAL A 1 486 ? -9.369 9.555 1.208 1.00 83.50 486 VAL A N 1
ATOM 4005 C CA . VAL A 1 486 ? -10.336 9.639 2.314 1.00 83.50 486 VAL A CA 1
ATOM 4006 C C . VAL A 1 486 ? -10.080 8.508 3.310 1.00 83.50 486 VAL A C 1
ATOM 4008 O O . VAL A 1 486 ? -10.563 7.389 3.129 1.00 83.50 486 VAL A O 1
ATOM 4011 N N . ILE A 1 487 ? -9.324 8.817 4.363 1.00 80.06 487 ILE A N 1
ATOM 4012 C CA . ILE A 1 487 ? -8.860 7.855 5.378 1.00 80.06 487 ILE A CA 1
ATOM 4013 C C . ILE A 1 487 ? -10.042 7.184 6.106 1.00 80.06 487 ILE A C 1
ATOM 4015 O O . ILE A 1 487 ? -10.035 5.973 6.299 1.00 80.06 487 ILE A O 1
ATOM 4019 N N . GLU A 1 488 ? -11.121 7.919 6.402 1.00 75.12 488 GLU A N 1
ATOM 4020 C CA . GLU A 1 488 ? -12.330 7.384 7.064 1.00 75.12 488 GLU A CA 1
ATOM 4021 C C . GLU A 1 488 ? -12.952 6.163 6.363 1.00 75.12 488 GLU A C 1
ATOM 4023 O O . GLU A 1 488 ? -13.555 5.306 7.009 1.00 75.12 488 GLU A O 1
ATOM 4028 N N . LYS A 1 489 ? -12.825 6.071 5.032 1.00 73.94 489 LYS A N 1
ATOM 4029 C CA . LYS A 1 489 ? -13.390 4.967 4.240 1.00 73.94 489 LYS A CA 1
ATOM 4030 C C . LYS A 1 489 ? -12.518 3.709 4.240 1.00 73.94 489 LYS A C 1
ATOM 4032 O O . LYS A 1 489 ? -12.976 2.689 3.744 1.00 73.94 489 LYS A O 1
ATOM 4037 N N . GLN A 1 490 ? -11.289 3.793 4.751 1.00 66.25 490 GLN A N 1
ATOM 4038 C CA . GLN A 1 490 ? -10.292 2.713 4.771 1.00 66.25 490 GLN A CA 1
ATOM 4039 C C . GLN A 1 490 ? -10.221 1.986 6.129 1.00 66.25 490 GLN A C 1
ATOM 4041 O O . GLN A 1 490 ? -9.500 1.002 6.248 1.00 66.25 490 GLN A O 1
ATOM 4046 N N . ILE A 1 491 ? -10.932 2.482 7.151 1.00 64.88 491 ILE A N 1
ATOM 4047 C CA . ILE A 1 491 ? -10.975 1.918 8.518 1.00 64.88 491 ILE A CA 1
ATOM 4048 C C . ILE A 1 491 ? -12.265 1.090 8.749 1.00 64.88 491 ILE A C 1
ATOM 4050 O O . ILE A 1 491 ? -12.416 0.431 9.775 1.00 64.88 491 ILE A O 1
ATOM 4054 N N . ARG A 1 492 ? -13.202 1.108 7.788 1.00 54.59 492 ARG A N 1
ATOM 4055 C CA . ARG A 1 492 ? -14.408 0.260 7.763 1.00 54.59 492 ARG A CA 1
ATOM 4056 C C . ARG A 1 492 ? -14.157 -1.076 7.075 1.00 54.59 492 ARG A C 1
ATOM 4058 O O . ARG A 1 492 ? -14.766 -2.054 7.556 1.00 54.59 492 ARG A O 1
#

Secondary structure (DSSP, 8-state):
--------------------------------------------PPPPPHHHHHHHHHHT----HHHHHHHHHHHHHHHHHHHHHHHHHHHHHHHHHHHHHHHSPPPHHHHHHHHHHHHHHHHHHHHHHHTSHHHHHHHHHHHHHHHHHHHHHHHHHHHHHHHHHHHHHHHHHHHHHHHHHHHHHHHHHHHHHHHHHHHHHHHHHHHHHHHHHHHHHHHHHHHHHHHHHHHHHHHHHHHHHHHHHHHHHHHHTTS-SS--------------------SS--SSTTSSSSSSSS-S-SS-S-S-SS-----SS-----S--------S-------------------------TTHHHHHHHHHHHHHHHHHHHHHHHHHHHHHHHHHHHHHHHHHHHHHHHHHHHHHHHHHHHHHHHHHHHHHHHHHHHHHHHHHHHHHHHHHHHHHHHHHHHHHHHHHHHHHHHHHHHHTT--TTTTHHHHT--GGGG--